Protein AF-0000000083546803 (afdb_homodimer)

Organism: NCBI:txid360422

Radius of gyration: 26.27 Å; Cα contacts (8 Å, |Δi|>4): 1169; chains: 2; bounding box: 46×78×64 Å

Structure (mmCIF, N/CA/C/O backbone):
data_AF-0000000083546803-model_v1
#
loop_
_entity.id
_entity.type
_entity.pdbx_description
1 polymer 'Methyltransferase domain-containing protein'
#
loop_
_atom_site.group_PDB
_atom_site.id
_atom_site.type_symbol
_atom_site.label_atom_id
_atom_site.label_alt_id
_atom_site.label_comp_id
_atom_site.label_asym_id
_atom_site.label_entity_id
_atom_site.label_seq_id
_atom_site.pdbx_PDB_ins_code
_atom_site.Cartn_x
_atom_site.Cartn_y
_atom_site.Cartn_z
_atom_site.occupancy
_atom_site.B_iso_or_equiv
_atom_site.auth_seq_id
_atom_site.auth_comp_id
_atom_site.auth_asym_id
_atom_site.auth_atom_id
_atom_site.pdbx_PDB_model_num
ATOM 1 N N . MET A 1 1 ? -18.672 -23.875 -14.5 1 55.69 1 MET A N 1
ATOM 2 C CA . MET A 1 1 ? -17.547 -23.078 -14.047 1 55.69 1 MET A CA 1
ATOM 3 C C . MET A 1 1 ? -16.281 -23.422 -14.82 1 55.69 1 MET A C 1
ATOM 5 O O . MET A 1 1 ? -15.633 -22.547 -15.391 1 55.69 1 MET A O 1
ATOM 9 N N . SER A 1 2 ? -16.25 -24.719 -14.992 1 65.12 2 SER A N 1
ATOM 10 C CA . SER A 1 2 ? -15 -25.203 -15.586 1 65.12 2 SER A CA 1
ATOM 11 C C . SER A 1 2 ? -14.977 -24.953 -17.094 1 65.12 2 SER A C 1
ATOM 13 O O . SER A 1 2 ? -13.969 -24.5 -17.625 1 65.12 2 SER A O 1
ATOM 15 N N . ASP A 1 3 ? -16.188 -24.875 -17.578 1 75.19 3 ASP A N 1
ATOM 16 C CA . ASP A 1 3 ? -16.188 -24.766 -19.031 1 75.19 3 ASP A CA 1
ATOM 17 C C . ASP A 1 3 ? -15.961 -23.328 -19.484 1 75.19 3 ASP A C 1
ATOM 19 O O . ASP A 1 3 ? -15.289 -23.078 -20.484 1 75.19 3 A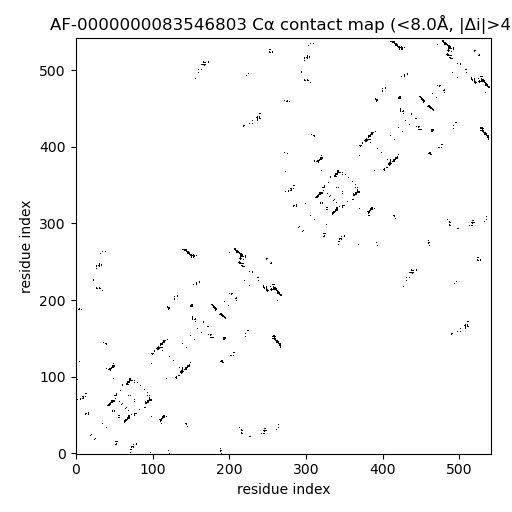SP A O 1
ATOM 23 N N . ILE A 1 4 ? -16.516 -22.469 -18.75 1 76.44 4 ILE A N 1
ATOM 24 C CA . ILE A 1 4 ? -16.375 -21.062 -19.094 1 76.44 4 ILE A CA 1
ATOM 25 C C . ILE A 1 4 ? -14.922 -20.625 -18.891 1 76.44 4 ILE A C 1
ATOM 27 O O . ILE A 1 4 ? -14.344 -19.969 -19.75 1 76.44 4 ILE A O 1
ATOM 31 N N . VAL A 1 5 ? -14.367 -20.984 -17.797 1 79.75 5 VAL A N 1
ATOM 32 C CA . VAL A 1 5 ? -12.969 -20.672 -17.516 1 79.75 5 VAL A CA 1
ATOM 33 C C . VAL A 1 5 ? -12.07 -21.312 -18.594 1 79.75 5 VAL A C 1
ATOM 35 O O . VAL A 1 5 ? -11.195 -20.641 -19.141 1 79.75 5 VAL A O 1
ATOM 38 N N . LYS A 1 6 ? -12.344 -22.516 -18.891 1 81.69 6 LYS A N 1
ATOM 39 C CA . LYS A 1 6 ? -11.594 -23.234 -19.922 1 81.69 6 LYS A CA 1
ATOM 40 C C . LYS A 1 6 ? -11.664 -22.516 -21.266 1 81.69 6 LYS A C 1
ATOM 42 O O . LYS A 1 6 ? -10.648 -22.328 -21.922 1 81.69 6 LYS A O 1
ATOM 47 N N . GLY A 1 7 ? -12.883 -22.172 -21.625 1 80.19 7 GLY A N 1
ATOM 48 C CA . GLY A 1 7 ? -13.078 -21.469 -22.891 1 80.19 7 GLY A CA 1
ATOM 49 C C . GLY A 1 7 ? -12.305 -20.172 -22.969 1 80.19 7 GLY A C 1
ATOM 50 O O . GLY A 1 7 ? -11.688 -19.875 -24 1 80.19 7 GLY A O 1
ATOM 51 N N . TYR A 1 8 ? -12.297 -19.453 -21.922 1 80.12 8 TYR A N 1
ATOM 52 C CA . TYR A 1 8 ? -11.578 -18.188 -21.875 1 80.12 8 TYR A CA 1
ATOM 53 C C . TYR A 1 8 ? -10.086 -18.391 -22.078 1 80.12 8 TYR A C 1
ATOM 55 O O . TYR A 1 8 ? -9.469 -17.719 -22.906 1 80.12 8 TYR A O 1
ATOM 63 N N . TYR A 1 9 ? -9.547 -19.266 -21.438 1 84.44 9 TYR A N 1
ATOM 64 C CA . TYR A 1 9 ? -8.102 -19.453 -21.484 1 84.44 9 TYR A CA 1
ATOM 65 C C . TYR A 1 9 ? -7.688 -20.141 -22.781 1 84.44 9 TYR A C 1
ATOM 67 O O . TYR A 1 9 ? -6.59 -19.891 -23.297 1 84.44 9 TYR A O 1
ATOM 75 N N . ASP A 1 10 ? -8.5 -20.938 -23.328 1 84.44 10 ASP A N 1
ATOM 76 C CA . ASP A 1 10 ? -8.219 -21.469 -24.656 1 84.44 10 ASP A CA 1
ATOM 77 C C . ASP A 1 10 ? -8.133 -20.344 -25.688 1 84.44 10 ASP A C 1
ATOM 79 O O . ASP A 1 10 ? -7.234 -20.344 -26.531 1 84.44 10 ASP A O 1
ATOM 83 N N . GLU A 1 11 ? -9.07 -19.391 -25.531 1 79.44 11 GLU A N 1
ATOM 84 C CA . GLU A 1 11 ? -9.164 -18.297 -26.5 1 79.44 11 GLU A CA 1
ATOM 85 C C . GLU A 1 11 ? -8.039 -17.281 -26.297 1 79.44 11 GLU A C 1
ATOM 87 O O . GLU A 1 11 ? -7.652 -16.594 -27.25 1 79.44 11 GLU A O 1
ATOM 92 N N . ASN A 1 12 ? -7.461 -17.219 -25.109 1 83.88 12 ASN A N 1
ATOM 93 C CA . ASN A 1 12 ? -6.488 -16.172 -24.797 1 83.88 12 ASN A CA 1
ATOM 94 C C . ASN A 1 12 ? -5.133 -16.75 -24.422 1 83.88 12 ASN A C 1
ATOM 96 O O . ASN A 1 12 ? -4.355 -16.125 -23.703 1 83.88 12 ASN A O 1
ATOM 100 N N . ALA A 1 13 ? -4.867 -17.891 -24.906 1 82.81 13 ALA A N 1
ATOM 101 C CA . ALA A 1 13 ? -3.686 -18.641 -24.484 1 82.81 13 ALA A CA 1
ATOM 102 C C . ALA A 1 13 ? -2.406 -17.875 -24.828 1 82.81 13 ALA A C 1
ATOM 104 O O . ALA A 1 13 ? -1.499 -17.766 -24 1 82.81 13 ALA A O 1
ATOM 105 N N . GLN A 1 14 ? -2.336 -17.344 -26.016 1 80.06 14 GLN A N 1
ATOM 106 C CA . GLN A 1 14 ? -1.146 -16.609 -26.422 1 80.06 14 GLN A CA 1
ATOM 107 C C . GLN A 1 14 ? -0.965 -15.352 -25.594 1 80.06 14 GLN A C 1
ATOM 109 O O . GLN A 1 14 ? 0.154 -15.008 -25.203 1 80.06 14 GLN A O 1
ATOM 114 N N . HIS A 1 15 ? -2.004 -14.68 -25.359 1 81.25 15 HIS A N 1
ATOM 115 C CA . HIS A 1 15 ? -1.963 -13.492 -24.516 1 81.25 15 HIS A CA 1
ATOM 116 C C . HIS A 1 15 ? -1.459 -13.82 -23.109 1 81.25 15 HIS A C 1
ATOM 118 O O . HIS A 1 15 ? -0.691 -13.055 -22.531 1 81.25 15 HIS A O 1
ATOM 124 N N . GLU A 1 16 ? -1.924 -14.891 -22.609 1 82.88 16 GLU A N 1
ATOM 125 C CA . GLU A 1 16 ? -1.494 -15.305 -21.281 1 82.88 16 GLU A CA 1
ATOM 126 C C . GLU A 1 16 ? 0.009 -15.57 -21.25 1 82.88 16 GLU A C 1
ATOM 128 O O . GLU A 1 16 ? 0.668 -15.281 -20.25 1 82.88 16 GLU A O 1
ATOM 133 N N . TRP A 1 17 ? 0.551 -16.047 -22.328 1 83.62 17 TRP A N 1
ATOM 134 C CA . TRP A 1 17 ? 1.992 -16.25 -22.422 1 83.62 17 TRP A CA 1
ATOM 135 C C . TRP A 1 17 ? 2.744 -14.93 -22.328 1 83.62 17 TRP A C 1
ATOM 137 O O . TRP A 1 17 ? 3.748 -14.828 -21.625 1 83.62 17 TRP A O 1
ATOM 147 N N . GLU A 1 18 ? 2.199 -13.914 -22.953 1 82.19 18 GLU A N 1
ATOM 148 C CA . GLU A 1 18 ? 2.889 -12.633 -23.062 1 82.19 18 GLU A CA 1
ATOM 149 C C . GLU A 1 18 ? 2.617 -11.75 -21.844 1 82.19 18 GLU A C 1
ATOM 151 O O . GLU A 1 18 ? 3.311 -10.75 -21.625 1 82.19 18 GLU A O 1
ATOM 156 N N . ARG A 1 19 ? 1.698 -12.172 -21.047 1 81.06 19 ARG A N 1
ATOM 157 C CA . ARG A 1 19 ? 1.214 -11.336 -19.953 1 81.06 19 ARG A CA 1
ATOM 158 C C . ARG A 1 19 ? 2.354 -10.945 -19.016 1 81.06 19 ARG A C 1
ATOM 160 O O . ARG A 1 19 ? 2.461 -9.789 -18.609 1 81.06 19 ARG A O 1
ATOM 167 N N . LEU A 1 20 ? 3.234 -11.797 -18.734 1 83.69 20 LEU A N 1
ATOM 168 C CA . LEU A 1 20 ? 4.266 -11.594 -17.719 1 83.69 20 LEU A CA 1
ATOM 169 C C . LEU A 1 20 ? 5.488 -10.906 -18.312 1 83.69 20 LEU A C 1
ATOM 171 O O . LEU A 1 20 ? 6.461 -10.633 -17.609 1 83.69 20 LEU A O 1
ATOM 175 N N . ASP A 1 21 ? 5.402 -10.492 -19.578 1 83.62 21 ASP A N 1
ATOM 176 C CA . ASP A 1 21 ? 6.504 -9.781 -20.234 1 83.62 21 ASP A CA 1
ATOM 177 C C . ASP A 1 21 ? 6.367 -8.273 -20.047 1 83.62 21 ASP A C 1
ATOM 179 O O . ASP A 1 21 ? 7.316 -7.52 -20.281 1 83.62 21 ASP A O 1
ATOM 183 N N . ASN A 1 22 ? 5.234 -7.859 -19.547 1 89 22 ASN A N 1
ATOM 184 C CA . ASN A 1 22 ? 5.039 -6.434 -19.297 1 89 22 ASN A CA 1
ATOM 185 C C . ASN A 1 22 ? 5.812 -5.973 -18.078 1 89 22 ASN A C 1
ATOM 187 O O . ASN A 1 22 ? 6.023 -6.746 -17.141 1 89 22 ASN A O 1
ATOM 191 N N . SER A 1 23 ? 6.262 -4.734 -18.125 1 91.56 23 SER A N 1
ATOM 192 C CA . SER A 1 23 ? 7.152 -4.172 -17.125 1 91.56 23 SER A CA 1
ATOM 193 C C . SER A 1 23 ? 6.527 -4.234 -15.727 1 91.56 23 SER A C 1
ATOM 195 O O . SER A 1 23 ? 7.234 -4.344 -14.727 1 91.56 23 SER A O 1
ATOM 197 N N . TYR A 1 24 ? 5.273 -4.211 -15.625 1 94.81 24 TYR A N 1
ATOM 198 C CA . TYR A 1 24 ? 4.602 -4.242 -14.336 1 94.81 24 TYR A CA 1
ATOM 199 C C . TYR A 1 24 ? 4.344 -5.676 -13.891 1 94.81 24 TYR A C 1
ATOM 201 O O . TYR A 1 24 ? 4.621 -6.035 -12.742 1 94.81 24 TYR A O 1
ATOM 209 N N . ARG A 1 25 ? 3.887 -6.547 -14.75 1 93.81 25 ARG A N 1
ATOM 210 C CA . ARG A 1 25 ? 3.518 -7.918 -14.414 1 93.81 25 ARG A CA 1
ATOM 211 C C . ARG A 1 25 ? 4.754 -8.766 -14.125 1 93.81 25 ARG A C 1
ATOM 213 O O . ARG A 1 25 ? 4.672 -9.773 -13.422 1 93.81 25 ARG A O 1
ATOM 220 N N . LYS A 1 26 ? 5.859 -8.312 -14.672 1 96.31 26 LYS A N 1
ATOM 221 C CA . LYS A 1 26 ? 7.121 -8.992 -14.414 1 96.31 26 LYS A CA 1
ATOM 222 C C . LYS A 1 26 ? 7.438 -9.016 -12.922 1 96.31 26 LYS A C 1
ATOM 224 O O . LYS A 1 26 ? 8.102 -9.938 -12.438 1 96.31 26 LYS A O 1
ATOM 229 N N . VAL A 1 27 ? 6.992 -8.031 -12.188 1 97.94 27 VAL A N 1
ATOM 230 C CA . VAL A 1 27 ? 7.234 -7.957 -10.75 1 97.94 27 VAL A CA 1
ATOM 231 C C . VAL A 1 27 ? 6.613 -9.164 -10.062 1 97.94 27 VAL A C 1
ATOM 233 O O . VAL A 1 27 ? 7.254 -9.805 -9.227 1 97.94 27 VAL A O 1
ATOM 236 N N . GLU A 1 28 ? 5.395 -9.469 -10.406 1 97.56 28 GLU A N 1
ATOM 237 C CA . GLU A 1 28 ? 4.715 -10.641 -9.867 1 97.56 28 GLU A CA 1
ATOM 238 C C . GLU A 1 28 ? 5.5 -11.914 -10.148 1 97.56 28 GLU A C 1
ATOM 240 O O . GLU A 1 28 ? 5.68 -12.75 -9.258 1 97.56 28 GLU A O 1
ATOM 245 N N . PHE A 1 29 ? 5.918 -12.008 -11.391 1 97.88 29 PHE A N 1
ATOM 246 C CA . PHE A 1 29 ? 6.672 -13.18 -11.828 1 97.88 29 PHE A CA 1
ATOM 247 C C . PHE A 1 29 ? 7.934 -13.352 -10.992 1 97.88 29 PHE A C 1
ATOM 249 O O . PHE A 1 29 ? 8.18 -14.422 -10.438 1 97.88 29 PHE A O 1
ATOM 256 N N . LEU A 1 30 ? 8.656 -12.305 -10.82 1 98.5 30 LEU A N 1
ATOM 257 C CA . LEU A 1 30 ? 9.953 -12.359 -10.156 1 98.5 30 LEU A CA 1
ATOM 258 C C . LEU A 1 30 ? 9.781 -12.539 -8.648 1 98.5 30 LEU A C 1
ATOM 260 O O . LEU A 1 30 ? 10.562 -13.25 -8.016 1 98.5 30 LEU A O 1
ATOM 264 N N . SER A 1 31 ? 8.797 -11.898 -8.047 1 98.75 31 SER A N 1
ATOM 265 C CA . SER A 1 31 ? 8.57 -12.055 -6.617 1 98.75 31 SER A CA 1
ATOM 266 C C . SER A 1 31 ? 8.133 -13.477 -6.281 1 98.75 31 SER A C 1
ATOM 268 O O . SER A 1 31 ? 8.492 -14.016 -5.23 1 98.75 31 SER A O 1
ATOM 270 N N . THR A 1 32 ? 7.332 -14.047 -7.172 1 98.44 32 THR A N 1
ATOM 271 C CA . THR A 1 32 ? 6.914 -15.43 -6.988 1 98.44 32 THR A CA 1
ATOM 272 C C . THR A 1 32 ? 8.117 -16.359 -7.016 1 98.44 32 THR A C 1
ATOM 274 O O . THR A 1 32 ? 8.266 -17.219 -6.137 1 98.44 32 THR A O 1
ATOM 277 N N . LEU A 1 33 ? 8.953 -16.188 -8.008 1 98.38 33 LEU A N 1
ATOM 278 C CA . LEU A 1 33 ? 10.164 -17 -8.102 1 98.38 33 LEU A CA 1
ATOM 279 C C . LEU A 1 33 ? 11.047 -16.781 -6.875 1 98.38 33 LEU A C 1
ATOM 281 O O . LEU A 1 33 ? 11.672 -17.734 -6.387 1 98.38 33 LEU A O 1
ATOM 285 N N . TYR A 1 34 ? 11.164 -15.602 -6.395 1 98.69 34 TYR A N 1
ATOM 286 C CA . TYR A 1 34 ? 11.93 -15.289 -5.199 1 98.69 34 TYR A CA 1
ATOM 287 C C . TYR A 1 34 ? 11.445 -16.109 -4.008 1 98.69 34 TYR A C 1
ATOM 289 O O . TYR A 1 34 ? 12.258 -16.672 -3.273 1 98.69 34 TYR A O 1
ATOM 297 N N . LEU A 1 35 ? 10.141 -16.141 -3.795 1 98.81 35 LEU A N 1
ATOM 298 C CA . LEU A 1 35 ? 9.562 -16.906 -2.689 1 98.81 35 LEU A CA 1
ATOM 299 C C . LEU A 1 35 ? 9.836 -18.391 -2.863 1 98.81 35 LEU A C 1
ATOM 301 O O . LEU A 1 35 ? 10.109 -19.094 -1.89 1 98.81 35 LEU A O 1
ATOM 305 N N . ILE A 1 36 ? 9.695 -18.844 -4.098 1 98.38 36 ILE A N 1
ATOM 306 C CA . ILE A 1 36 ? 9.977 -20.25 -4.375 1 98.38 36 ILE A CA 1
ATOM 307 C C . ILE A 1 36 ? 11.43 -20.562 -4.027 1 98.38 36 ILE A C 1
ATOM 309 O O . ILE A 1 36 ? 11.703 -21.547 -3.32 1 98.38 36 ILE A O 1
ATOM 313 N N . ASP A 1 37 ? 12.328 -19.75 -4.445 1 98 37 ASP A N 1
ATOM 314 C CA . ASP A 1 37 ? 13.75 -19.953 -4.18 1 98 37 ASP A CA 1
ATOM 315 C C . ASP A 1 37 ? 14.039 -19.938 -2.682 1 98 37 ASP A C 1
ATOM 317 O O . ASP A 1 37 ? 14.906 -20.656 -2.203 1 98 37 ASP A O 1
ATOM 321 N N . LYS A 1 38 ? 13.383 -19.188 -2.023 1 98.31 38 LYS A N 1
ATOM 322 C CA . LYS A 1 38 ? 13.625 -18.969 -0.599 1 98.31 38 LYS A CA 1
ATOM 323 C C . LYS A 1 38 ? 13.094 -20.141 0.228 1 98.31 38 LYS A C 1
ATOM 325 O O . LYS A 1 38 ? 13.703 -20.531 1.225 1 98.31 38 LYS A O 1
ATOM 330 N N . TYR A 1 39 ? 11.961 -20.734 -0.217 1 98.44 39 TYR A N 1
ATOM 331 C CA . TYR A 1 39 ? 11.273 -21.594 0.735 1 98.44 39 TYR A CA 1
ATOM 332 C C . TYR A 1 39 ? 11.188 -23.016 0.213 1 98.44 39 TYR A C 1
ATOM 334 O O . TYR A 1 39 ? 11.008 -23.969 0.99 1 98.44 39 TYR A O 1
ATOM 342 N N . PHE A 1 40 ? 11.211 -23.188 -1.097 1 98 40 PHE A N 1
ATOM 343 C CA . PHE A 1 40 ? 11.047 -24.516 -1.67 1 98 40 PHE A CA 1
ATOM 344 C C . PHE A 1 40 ? 12.336 -25.328 -1.526 1 98 40 PHE A C 1
ATOM 346 O O . PHE A 1 40 ? 13.43 -24.766 -1.462 1 98 40 PHE A O 1
ATOM 353 N N . PRO A 1 41 ? 12.211 -26.641 -1.466 1 95.38 41 PRO A N 1
ATOM 354 C CA . PRO A 1 41 ? 13.422 -27.453 -1.593 1 95.38 41 PRO A CA 1
ATOM 355 C C . PRO A 1 41 ? 14.164 -27.203 -2.9 1 95.38 41 PRO A C 1
ATOM 357 O O . PRO A 1 41 ? 13.562 -26.781 -3.891 1 95.38 41 PRO A O 1
ATOM 360 N N . LYS A 1 42 ? 15.414 -27.516 -2.939 1 92.69 42 LYS A N 1
ATOM 361 C CA . LYS A 1 42 ? 16.266 -27.172 -4.07 1 92.69 42 LYS A CA 1
ATOM 362 C C . LYS A 1 42 ? 16.062 -28.125 -5.234 1 92.69 42 LYS A C 1
ATOM 364 O O . LYS A 1 42 ? 16.422 -27.828 -6.371 1 92.69 42 LYS A O 1
ATOM 369 N N . GLU A 1 43 ? 15.508 -29.266 -4.938 1 91.69 43 GLU A N 1
ATOM 370 C CA . GLU A 1 43 ? 15.234 -30.266 -5.973 1 91.69 43 GLU A CA 1
ATOM 371 C C . GLU A 1 43 ? 14.055 -31.156 -5.59 1 91.69 43 GLU A C 1
ATOM 373 O O . GLU A 1 43 ? 13.57 -31.094 -4.461 1 91.69 43 GLU A O 1
ATOM 378 N N . GLY A 1 44 ? 13.617 -31.906 -6.59 1 97.38 44 GLY A N 1
ATOM 379 C CA . GLY A 1 44 ? 12.547 -32.844 -6.332 1 97.38 44 GLY A CA 1
ATOM 380 C C . GLY A 1 44 ? 11.43 -32.781 -7.355 1 97.38 44 GLY A C 1
ATOM 381 O O . GLY A 1 44 ? 11.641 -32.344 -8.484 1 97.38 44 GLY A O 1
ATOM 382 N N . LYS A 1 45 ? 10.32 -33.375 -6.949 1 98.69 45 LYS A N 1
ATOM 383 C CA . LYS A 1 45 ? 9.148 -33.406 -7.816 1 98.69 45 LYS A CA 1
ATOM 384 C C . LYS A 1 45 ? 8.219 -32.25 -7.512 1 98.69 45 LYS A C 1
ATOM 386 O O . LYS A 1 45 ? 7.945 -31.938 -6.348 1 98.69 45 LYS A O 1
ATOM 391 N N . LEU A 1 46 ? 7.824 -31.531 -8.562 1 98.69 46 LEU A N 1
ATOM 392 C CA . LEU A 1 46 ? 6.949 -30.375 -8.422 1 98.69 46 LEU A CA 1
ATOM 393 C C . LEU A 1 46 ? 5.711 -30.516 -9.297 1 98.69 46 LEU A C 1
ATOM 395 O O . LEU A 1 46 ? 5.809 -30.953 -10.453 1 98.69 46 LEU A O 1
ATOM 399 N N . CYS A 1 47 ? 4.578 -30.234 -8.734 1 98.81 47 CYS A N 1
ATOM 400 C CA . CYS A 1 47 ? 3.35 -30.156 -9.516 1 98.81 47 CYS A CA 1
ATOM 401 C C . CYS A 1 47 ? 2.902 -28.719 -9.695 1 98.81 47 CYS A C 1
ATOM 403 O O . CYS A 1 47 ? 2.729 -27.984 -8.719 1 98.81 47 CYS A O 1
ATOM 405 N N . ASP A 1 48 ? 2.76 -28.281 -10.898 1 98.75 48 ASP A N 1
ATOM 406 C CA . ASP A 1 48 ? 2.258 -26.953 -11.25 1 98.75 48 ASP A CA 1
ATOM 407 C C . ASP A 1 48 ? 0.778 -27 -11.625 1 98.75 48 ASP A C 1
ATOM 409 O O . ASP A 1 48 ? 0.433 -27.203 -12.789 1 98.75 48 ASP A O 1
ATOM 413 N N . ILE A 1 49 ? -0.061 -26.812 -10.594 1 98.5 49 ILE A N 1
ATOM 414 C CA . ILE A 1 49 ? -1.507 -26.891 -10.766 1 98.5 49 ILE A CA 1
ATOM 415 C C . ILE A 1 49 ? -2.025 -25.562 -11.312 1 98.5 49 ILE A C 1
ATOM 417 O O . ILE A 1 49 ? -1.897 -24.516 -10.664 1 98.5 49 ILE A O 1
ATOM 421 N N . GLY A 1 50 ? -2.703 -25.594 -12.453 1 97 50 GLY A N 1
ATOM 422 C CA . GLY A 1 50 ? -3.033 -24.375 -13.164 1 97 50 GLY A CA 1
ATOM 423 C C . GLY A 1 50 ? -1.826 -23.703 -13.805 1 97 50 GLY A C 1
ATOM 424 O O . GLY A 1 50 ? -1.607 -22.516 -13.633 1 97 50 GLY A O 1
ATOM 425 N N . CYS A 1 51 ? -1.118 -24.438 -14.562 1 97.31 51 CYS A N 1
ATOM 426 C CA . CYS A 1 51 ? 0.206 -24.016 -15 1 97.31 51 CYS A CA 1
ATOM 427 C C . CYS A 1 51 ? 0.104 -22.984 -16.125 1 97.31 51 CYS A C 1
ATOM 429 O O . CYS A 1 51 ? 1.087 -22.312 -16.438 1 97.31 51 CYS A O 1
ATOM 431 N N . GLY A 1 52 ? -1.066 -22.812 -16.781 1 95.81 52 GLY A N 1
ATOM 432 C CA . GLY A 1 52 ? -1.178 -21.922 -17.922 1 95.81 52 GLY A CA 1
ATOM 433 C C . GLY A 1 52 ? -0.224 -22.281 -19.047 1 95.81 52 GLY A C 1
ATOM 434 O O . GLY A 1 52 ? -0.066 -23.453 -19.375 1 95.81 52 GLY A O 1
ATOM 435 N N . PRO A 1 53 ? 0.327 -21.312 -19.656 1 95.75 53 PRO A N 1
ATOM 436 C CA . PRO A 1 53 ? 1.25 -21.594 -20.766 1 95.75 53 PRO A CA 1
ATOM 437 C C . PRO A 1 53 ? 2.637 -22.016 -20.281 1 95.75 53 PRO A C 1
ATOM 439 O O . PRO A 1 53 ? 3.574 -22.109 -21.078 1 95.75 53 PRO A O 1
ATOM 442 N N . GLY A 1 54 ? 2.799 -22.188 -19 1 97 54 GLY A N 1
ATOM 443 C CA . GLY A 1 54 ? 3.938 -22.922 -18.484 1 97 54 GLY A CA 1
ATOM 444 C C . GLY A 1 54 ? 5.102 -22.031 -18.094 1 97 54 GLY A C 1
ATOM 445 O O . GLY A 1 54 ? 6.238 -22.5 -17.969 1 97 54 GLY A O 1
ATOM 446 N N . ARG A 1 55 ? 4.91 -20.734 -17.812 1 96.38 55 ARG A N 1
ATOM 447 C CA . ARG A 1 55 ? 5.992 -19.812 -17.484 1 96.38 55 ARG A CA 1
ATOM 448 C C . ARG A 1 55 ? 6.723 -20.234 -16.219 1 96.38 55 ARG A C 1
ATOM 450 O O . ARG A 1 55 ? 7.953 -20.328 -16.203 1 96.38 55 ARG A O 1
ATOM 457 N N . TYR A 1 56 ? 6.004 -20.484 -15.172 1 97.81 56 TYR A N 1
ATOM 458 C CA . TYR A 1 56 ? 6.621 -20.906 -13.922 1 97.81 56 TYR A CA 1
ATOM 459 C C . TYR A 1 56 ? 7.203 -22.312 -14.055 1 97.81 56 TYR A C 1
ATOM 461 O O . TYR A 1 56 ? 8.281 -22.594 -13.531 1 97.81 56 TYR A O 1
ATOM 469 N N . SER A 1 57 ? 6.484 -23.172 -14.766 1 98.38 57 SER A N 1
ATOM 470 C CA . SER A 1 57 ? 6.957 -24.547 -14.969 1 98.38 57 SER A CA 1
ATOM 471 C C . SER A 1 57 ? 8.344 -24.562 -15.602 1 98.38 57 SER A C 1
ATOM 473 O O . SER A 1 57 ? 9.219 -25.312 -15.18 1 98.38 57 SER A O 1
ATOM 475 N N . ILE A 1 58 ? 8.539 -23.734 -16.625 1 98.06 58 ILE A N 1
ATOM 476 C CA . ILE A 1 58 ? 9.805 -23.672 -17.344 1 98.06 58 ILE A CA 1
ATOM 477 C C . ILE A 1 58 ? 10.93 -23.266 -16.391 1 98.06 58 ILE A C 1
ATOM 479 O O . ILE A 1 58 ? 12 -23.875 -16.391 1 98.06 58 ILE A O 1
ATOM 483 N N . GLU A 1 59 ? 10.703 -22.266 -15.555 1 97.81 59 GLU A N 1
ATOM 484 C CA . GLU A 1 59 ? 11.711 -21.828 -14.594 1 97.81 59 GLU A CA 1
ATOM 485 C C . GLU A 1 59 ? 12.047 -22.938 -13.602 1 97.81 59 GLU A C 1
ATOM 487 O O . GLU A 1 59 ? 13.203 -23.094 -13.219 1 97.81 59 GLU A O 1
ATOM 492 N N . MET A 1 60 ? 11.016 -23.688 -13.18 1 98.19 60 MET A N 1
ATOM 493 C CA . MET A 1 60 ? 11.258 -24.766 -12.234 1 98.19 60 MET A CA 1
ATOM 494 C C . MET A 1 60 ? 12.055 -25.891 -12.883 1 98.19 60 MET A C 1
ATOM 496 O O . MET A 1 60 ? 12.922 -26.5 -12.25 1 98.19 60 MET A O 1
ATOM 500 N N . LEU A 1 61 ? 11.742 -26.172 -14.117 1 98.44 61 LEU A N 1
ATOM 501 C CA . LEU A 1 61 ? 12.516 -27.156 -14.859 1 98.44 61 LEU A CA 1
ATOM 502 C C . LEU A 1 61 ? 13.977 -26.734 -14.969 1 98.44 61 LEU A C 1
ATOM 504 O O . LEU A 1 61 ? 14.875 -27.562 -14.773 1 98.44 61 LEU A O 1
ATOM 508 N N . LYS A 1 62 ? 14.188 -25.5 -15.25 1 97.75 62 LYS A N 1
ATOM 509 C CA . LYS A 1 62 ? 15.547 -24.969 -15.359 1 97.75 62 LYS A CA 1
ATOM 510 C C . LYS A 1 62 ? 16.297 -25.125 -14.031 1 97.75 62 LYS A C 1
ATOM 512 O O . LYS A 1 62 ? 17.516 -25.297 -14.023 1 97.75 62 LYS A O 1
ATOM 517 N N . LYS A 1 63 ? 15.57 -25.094 -12.969 1 96.56 63 LYS A N 1
ATOM 518 C CA . LYS A 1 63 ? 16.156 -25.219 -11.641 1 96.56 63 LYS A CA 1
ATOM 519 C C . LYS A 1 63 ? 16.453 -26.672 -11.289 1 96.56 63 LYS A C 1
ATOM 521 O O . LYS A 1 63 ? 17.125 -26.953 -10.297 1 96.56 63 LYS A O 1
ATOM 526 N N . GLY A 1 64 ? 15.875 -27.578 -12.023 1 96 64 GLY A N 1
ATOM 527 C CA . GLY A 1 64 ? 16.234 -28.969 -11.836 1 96 64 GLY A CA 1
ATOM 528 C C . GLY A 1 64 ? 15.086 -29.812 -11.289 1 96 64 GLY A C 1
ATOM 529 O O . GLY A 1 64 ? 15.25 -31 -11.023 1 96 64 GLY A O 1
ATOM 530 N N . TYR A 1 65 ? 13.906 -29.266 -11.156 1 98 65 TYR A N 1
ATOM 531 C CA . TYR A 1 65 ? 12.758 -30.031 -10.672 1 98 65 TYR A CA 1
ATOM 532 C C . TYR A 1 65 ? 12.234 -30.969 -11.742 1 98 65 TYR A C 1
ATOM 534 O O . TYR A 1 65 ? 12.336 -30.688 -12.938 1 98 65 TYR A O 1
ATOM 542 N N . ASP A 1 66 ? 11.758 -32.125 -11.305 1 98.56 66 ASP A N 1
ATOM 543 C CA . ASP A 1 66 ? 10.859 -32.906 -12.148 1 98.56 66 ASP A CA 1
ATOM 544 C C . ASP A 1 66 ? 9.43 -32.375 -12.078 1 98.56 66 ASP A C 1
ATOM 546 O O . ASP A 1 66 ? 8.742 -32.594 -11.078 1 98.56 66 ASP A O 1
ATOM 550 N N . VAL A 1 67 ? 8.969 -31.766 -13.172 1 98.75 67 VAL A N 1
ATOM 551 C CA . VAL A 1 67 ? 7.75 -30.969 -13.078 1 98.75 67 VAL A CA 1
ATOM 552 C C . VAL A 1 67 ? 6.594 -31.703 -13.742 1 98.75 67 VAL A C 1
ATOM 554 O O . VAL A 1 67 ? 6.727 -32.188 -14.867 1 98.75 67 VAL A O 1
ATOM 557 N N . THR A 1 68 ? 5.516 -31.875 -13.055 1 98.81 68 THR A N 1
ATOM 558 C CA . THR A 1 68 ? 4.219 -32.25 -13.602 1 98.81 68 THR A CA 1
ATOM 559 C C . THR A 1 68 ? 3.34 -31.031 -13.812 1 98.81 68 THR A C 1
ATOM 561 O O . THR A 1 68 ? 3.16 -30.219 -12.898 1 98.81 68 THR A O 1
ATOM 564 N N . LEU A 1 69 ? 2.852 -30.859 -15.055 1 98.62 69 LEU A N 1
ATOM 565 C CA . LEU A 1 69 ? 1.952 -29.75 -15.367 1 98.62 69 LEU A CA 1
ATOM 566 C C . LEU A 1 69 ? 0.498 -30.219 -15.344 1 98.62 69 LEU A C 1
ATOM 568 O O . LEU A 1 69 ? 0.163 -31.25 -15.914 1 98.62 69 LEU A O 1
ATOM 572 N N . PHE A 1 70 ? -0.317 -29.5 -14.625 1 98.12 70 PHE A N 1
ATOM 573 C CA . PHE A 1 70 ? -1.74 -29.766 -14.469 1 98.12 70 PHE A CA 1
ATOM 574 C C . PHE A 1 70 ? -2.572 -28.562 -14.875 1 98.12 70 PHE A C 1
ATOM 576 O O . PHE A 1 70 ? -2.617 -27.562 -14.156 1 98.12 70 PHE A O 1
ATOM 583 N N . GLU A 1 71 ? -3.258 -28.641 -16.016 1 96.56 71 GLU A N 1
ATOM 584 C CA . GLU A 1 71 ? -3.873 -27.453 -16.609 1 96.56 71 GLU A CA 1
ATOM 585 C C . GLU A 1 71 ? -5.203 -27.797 -17.266 1 96.56 71 GLU A C 1
ATOM 587 O O . GLU A 1 71 ? -5.332 -28.828 -17.922 1 96.56 71 GLU A O 1
ATOM 592 N N . LEU A 1 72 ? -6.16 -26.906 -17.016 1 94.5 72 LEU A N 1
ATOM 593 C CA . LEU A 1 72 ? -7.52 -27.078 -17.531 1 94.5 72 LEU A CA 1
ATOM 594 C C . LEU A 1 72 ? -7.57 -26.844 -19.031 1 94.5 72 LEU A C 1
ATOM 596 O O . LEU A 1 72 ? -8.297 -27.531 -19.75 1 94.5 72 LEU A O 1
ATOM 600 N N . SER A 1 73 ? -6.906 -25.859 -19.547 1 94.12 73 SER A N 1
ATOM 601 C CA . SER A 1 73 ? -6.934 -25.438 -20.938 1 94.12 73 SER A CA 1
ATOM 602 C C . SER A 1 73 ? -5.988 -26.281 -21.781 1 94.12 73 SER A C 1
ATOM 604 O O . SER A 1 73 ? -4.77 -26.234 -21.594 1 94.12 73 SER A O 1
ATOM 606 N N . SER A 1 74 ? -6.539 -27 -22.75 1 95.38 74 SER A N 1
ATOM 607 C CA . SER A 1 74 ? -5.719 -27.812 -23.641 1 95.38 74 SER A CA 1
ATOM 608 C C . SER A 1 74 ? -4.809 -26.938 -24.5 1 95.38 74 SER A C 1
ATOM 610 O O . SER A 1 74 ? -3.678 -27.312 -24.812 1 95.38 74 SER A O 1
ATOM 612 N N . GLU A 1 75 ? -5.289 -25.734 -24.859 1 95.12 75 GLU A N 1
ATOM 613 C CA . GLU A 1 75 ? -4.492 -24.828 -25.672 1 95.12 75 GLU A CA 1
ATOM 614 C C . GLU A 1 75 ? -3.305 -24.281 -24.891 1 95.12 75 GLU A C 1
ATOM 616 O O . GLU A 1 75 ? -2.199 -24.172 -25.422 1 95.12 75 GLU A O 1
ATOM 621 N N . GLU A 1 76 ? -3.537 -23.922 -23.641 1 95.38 76 GLU A N 1
ATOM 622 C CA . GLU A 1 76 ? -2.439 -23.438 -22.812 1 95.38 76 GLU A CA 1
ATOM 623 C C . GLU A 1 76 ? -1.403 -24.547 -22.578 1 95.38 76 GLU A C 1
ATOM 625 O O . GLU A 1 76 ? -0.199 -24.281 -22.609 1 95.38 76 GLU A O 1
ATOM 630 N N . LEU A 1 77 ? -1.896 -25.719 -22.375 1 96.88 77 LEU A N 1
ATOM 631 C CA . LEU A 1 77 ? -0.997 -26.844 -22.141 1 96.88 77 LEU A CA 1
ATOM 632 C C . LEU A 1 77 ? -0.158 -27.125 -23.391 1 96.88 77 LEU A C 1
ATOM 634 O O . LEU A 1 77 ? 1.018 -27.484 -23.281 1 96.88 77 LEU A O 1
ATOM 638 N N . LYS A 1 78 ? -0.764 -27.016 -24.547 1 97 78 LYS A N 1
ATOM 639 C CA . LYS A 1 78 ? -0.042 -27.188 -25.812 1 97 78 LYS A CA 1
ATOM 640 C C . LYS A 1 78 ? 1.093 -26.172 -25.922 1 97 78 LYS A C 1
ATOM 642 O O . LYS A 1 78 ? 2.211 -26.516 -26.297 1 97 78 LYS A O 1
ATOM 647 N N . ILE A 1 79 ? 0.776 -24.938 -25.625 1 96.88 79 ILE A N 1
ATOM 648 C CA . ILE A 1 79 ? 1.787 -23.891 -25.656 1 96.88 79 ILE A CA 1
ATOM 649 C C . ILE A 1 79 ? 2.904 -24.219 -24.656 1 96.88 79 ILE A C 1
ATOM 651 O O . ILE A 1 79 ? 4.086 -24.094 -24.984 1 96.88 79 ILE A O 1
ATOM 655 N N . ALA A 1 80 ? 2.512 -24.672 -23.516 1 97.62 80 ALA A N 1
ATOM 656 C CA . ALA A 1 80 ? 3.498 -25.016 -22.484 1 97.62 80 ALA A CA 1
ATOM 657 C C . ALA A 1 80 ? 4.441 -26.109 -22.984 1 97.62 80 ALA A C 1
ATOM 659 O O . ALA A 1 80 ? 5.66 -26.016 -22.828 1 97.62 80 ALA A O 1
ATOM 660 N N . LYS A 1 81 ? 3.871 -27.141 -23.562 1 97.75 81 LYS A N 1
ATOM 661 C CA . LYS A 1 81 ? 4.656 -28.25 -24.094 1 97.75 81 LYS A CA 1
ATOM 662 C C . LYS A 1 81 ? 5.648 -27.766 -25.141 1 97.75 81 LYS A C 1
ATOM 664 O O . LYS A 1 81 ? 6.824 -28.141 -25.125 1 97.75 81 LYS A O 1
ATOM 669 N N . GLU A 1 82 ? 5.172 -26.953 -26.016 1 97.56 82 GLU A N 1
ATOM 670 C CA . GLU A 1 82 ? 6.008 -26.406 -27.094 1 97.56 82 GLU A CA 1
ATOM 671 C C . GLU A 1 82 ? 7.137 -25.547 -26.531 1 97.56 82 GLU A C 1
ATOM 673 O O . GLU A 1 82 ? 8.281 -25.656 -26.984 1 97.56 82 GLU A O 1
ATOM 678 N N . LYS A 1 83 ? 6.805 -24.688 -25.656 1 97.44 83 LYS A N 1
ATOM 679 C CA . LYS A 1 83 ? 7.797 -23.781 -25.078 1 97.44 83 LYS A CA 1
ATOM 680 C C . LYS A 1 83 ? 8.852 -24.562 -24.297 1 97.44 83 LYS A C 1
ATOM 682 O O . LYS A 1 83 ? 10.039 -24.25 -24.359 1 97.44 83 LYS A O 1
ATOM 687 N N . ILE A 1 84 ? 8.43 -25.547 -23.516 1 97.88 84 ILE A N 1
ATOM 688 C CA . ILE A 1 84 ? 9.352 -26.375 -22.734 1 97.88 84 ILE A CA 1
ATOM 689 C C . ILE A 1 84 ? 10.32 -27.094 -23.688 1 97.88 84 ILE A C 1
ATOM 691 O O . ILE A 1 84 ? 11.531 -27.062 -23.469 1 97.88 84 ILE A O 1
ATOM 695 N N . LYS A 1 85 ? 9.789 -27.594 -24.75 1 97.75 85 LYS A N 1
ATOM 696 C CA . LYS A 1 85 ? 10.609 -28.281 -25.75 1 97.75 85 LYS A CA 1
ATOM 697 C C . LYS A 1 85 ? 11.594 -27.312 -26.406 1 97.75 85 LYS A C 1
ATOM 699 O O . LYS A 1 85 ? 12.75 -27.656 -26.625 1 97.75 85 LYS A O 1
ATOM 704 N N . SER A 1 86 ? 11.109 -26.188 -26.719 1 97.5 86 SER A N 1
ATOM 705 C CA . SER A 1 86 ? 11.945 -25.188 -27.391 1 97.5 86 SER A CA 1
ATOM 706 C C . SER A 1 86 ? 13.125 -24.781 -26.516 1 97.5 86 SER A C 1
ATOM 708 O O . SER A 1 86 ? 14.164 -24.359 -27.016 1 97.5 86 SER A O 1
ATOM 710 N N . GLU A 1 87 ? 13.016 -24.922 -25.234 1 96.81 87 GLU A N 1
ATOM 711 C CA . GLU A 1 87 ? 14.086 -24.594 -24.297 1 96.81 87 GLU A CA 1
ATOM 712 C C . GLU A 1 87 ? 14.992 -25.797 -24.062 1 96.81 87 GLU A C 1
ATOM 714 O O . GLU A 1 87 ? 15.914 -25.75 -23.25 1 96.81 87 GLU A O 1
ATOM 719 N N . GLY A 1 88 ? 14.664 -26.906 -24.688 1 97.62 88 GLY A N 1
ATOM 720 C CA . GLY A 1 88 ? 15.445 -28.125 -24.516 1 97.62 88 GLY A CA 1
ATOM 721 C C . GLY A 1 88 ? 15.156 -28.844 -23.219 1 97.62 88 GLY A C 1
ATOM 722 O O . GLY A 1 88 ? 16.016 -29.562 -22.703 1 97.62 88 GLY A O 1
ATOM 723 N N . LEU A 1 89 ? 14.016 -28.594 -22.656 1 98.12 89 LEU A N 1
ATOM 724 C CA . LEU A 1 89 ? 13.625 -29.188 -21.375 1 98.12 89 LEU A CA 1
ATOM 725 C C . LEU A 1 89 ? 12.57 -30.266 -21.578 1 98.12 89 LEU A C 1
ATOM 727 O O . LEU A 1 89 ? 11.992 -30.391 -22.656 1 98.12 89 LEU A O 1
ATOM 731 N N . GLU A 1 90 ? 12.445 -31.078 -20.562 1 97.88 90 GLU A N 1
ATOM 732 C CA . GLU A 1 90 ? 11.43 -32.125 -20.562 1 97.88 90 GLU A CA 1
ATOM 733 C C . GLU A 1 90 ? 10.711 -32.188 -19.219 1 97.88 90 GLU A C 1
ATOM 735 O O . GLU A 1 90 ? 11.352 -32.25 -18.172 1 97.88 90 GLU A O 1
ATOM 740 N N . ALA A 1 91 ? 9.438 -32.188 -19.281 1 98.25 91 ALA A N 1
ATOM 741 C CA . ALA A 1 91 ? 8.633 -32.312 -18.062 1 98.25 91 ALA A CA 1
ATOM 742 C C . ALA A 1 91 ? 8.297 -33.781 -17.797 1 98.25 91 ALA A C 1
ATOM 744 O O . ALA A 1 91 ? 8.383 -34.625 -18.703 1 98.25 91 ALA A O 1
ATOM 745 N N . GLU A 1 92 ? 7.988 -34.094 -16.594 1 97.75 92 GLU A N 1
ATOM 746 C CA . GLU A 1 92 ? 7.645 -35.438 -16.234 1 97.75 92 GLU A CA 1
ATOM 747 C C . GLU A 1 92 ? 6.305 -35.875 -16.828 1 97.75 92 GLU A C 1
ATOM 749 O O . GLU A 1 92 ? 6.133 -37 -17.25 1 97.75 92 GLU A O 1
ATOM 754 N N . GLU A 1 93 ? 5.324 -34.969 -16.688 1 98 93 GLU A N 1
ATOM 755 C CA . GLU A 1 93 ? 3.973 -35.281 -17.141 1 98 93 GLU A CA 1
ATOM 756 C C . GLU A 1 93 ? 3.197 -34.031 -17.5 1 98 93 GLU A C 1
ATOM 758 O O . GLU A 1 93 ? 3.449 -32.969 -16.922 1 98 93 GLU A O 1
ATOM 763 N N . PHE A 1 94 ? 2.367 -34.156 -18.516 1 98.31 94 PHE A N 1
ATOM 764 C CA . PHE A 1 94 ? 1.37 -33.125 -18.859 1 98.31 94 PHE A CA 1
ATOM 765 C C . PHE A 1 94 ? -0.04 -33.688 -18.672 1 98.31 94 PHE A C 1
ATOM 767 O O . PHE A 1 94 ? -0.44 -34.625 -19.344 1 98.31 94 PHE A O 1
ATOM 774 N N . ILE A 1 95 ? -0.769 -33.094 -17.797 1 98.12 95 ILE A N 1
ATOM 775 C CA . ILE A 1 95 ? -2.113 -33.562 -17.484 1 98.12 95 ILE A CA 1
ATOM 776 C C . ILE A 1 95 ? -3.131 -32.469 -17.797 1 98.12 95 ILE A C 1
ATOM 778 O O . ILE A 1 95 ? -3.041 -31.359 -17.25 1 98.12 95 ILE A O 1
ATOM 782 N N . CYS A 1 96 ? -4.094 -32.688 -18.703 1 97.5 96 CYS A N 1
ATOM 783 C CA . CYS A 1 96 ? -5.168 -31.766 -19.016 1 97.5 96 CYS A CA 1
ATOM 784 C C . CYS A 1 96 ? -6.414 -32.062 -18.203 1 97.5 96 CYS A C 1
ATOM 786 O O . CYS A 1 96 ? -7.207 -32.938 -18.562 1 97.5 96 CYS A O 1
ATOM 788 N N . ASP A 1 97 ? -6.59 -31.375 -17.109 1 96.31 97 ASP A N 1
ATOM 789 C CA . ASP A 1 97 ? -7.715 -31.625 -16.203 1 96.31 97 ASP A CA 1
ATOM 790 C C . ASP A 1 97 ? -7.961 -30.406 -15.305 1 96.31 97 ASP A C 1
ATOM 792 O O . ASP A 1 97 ? -7.16 -29.469 -15.281 1 96.31 97 ASP A O 1
ATOM 796 N N . THR A 1 98 ? -9.133 -30.328 -14.711 1 95.38 98 THR A N 1
ATOM 797 C CA . THR A 1 98 ? -9.477 -29.266 -13.758 1 95.38 98 THR A CA 1
ATOM 798 C C . THR A 1 98 ? -8.773 -29.5 -12.422 1 95.38 98 THR A C 1
ATOM 800 O O . THR A 1 98 ? -8.539 -30.641 -12.023 1 95.38 98 THR A O 1
ATOM 803 N N . ALA A 1 99 ? -8.438 -28.391 -11.758 1 96 99 ALA A N 1
ATOM 804 C CA . ALA A 1 99 ? -7.824 -28.469 -10.43 1 96 99 ALA A CA 1
ATOM 805 C C . ALA A 1 99 ? -8.703 -29.25 -9.461 1 96 99 ALA A C 1
ATOM 807 O O . ALA A 1 99 ? -8.203 -29.828 -8.492 1 96 99 ALA A O 1
ATOM 808 N N . LEU A 1 100 ? -9.953 -29.297 -9.672 1 96.06 100 LEU A N 1
ATOM 809 C CA . LEU A 1 100 ? -10.891 -30.016 -8.812 1 96.06 100 LEU A CA 1
ATOM 810 C C . LEU A 1 100 ? -10.625 -31.516 -8.859 1 96.06 100 LEU A C 1
ATOM 812 O O . LEU A 1 100 ? -11.133 -32.25 -8.023 1 96.06 100 LEU A O 1
ATOM 816 N N . ASN A 1 101 ? -9.773 -31.969 -9.789 1 97.44 101 ASN A N 1
ATOM 817 C CA . ASN A 1 101 ? -9.539 -33.406 -9.953 1 97.44 101 ASN A CA 1
ATOM 818 C C . ASN A 1 101 ? -8.125 -33.781 -9.516 1 97.44 101 ASN A C 1
ATOM 820 O O . ASN A 1 101 ? -7.633 -34.844 -9.867 1 97.44 101 ASN A O 1
ATOM 824 N N . ILE A 1 102 ? -7.5 -32.969 -8.719 1 96.81 102 ILE A N 1
ATOM 825 C CA . ILE A 1 102 ? -6.117 -33.25 -8.352 1 96.81 102 ILE A CA 1
ATOM 826 C C . ILE A 1 102 ? -6.078 -34.438 -7.391 1 96.81 102 ILE A C 1
ATOM 828 O O . ILE A 1 102 ? -5.004 -34.969 -7.102 1 96.81 102 ILE A O 1
ATOM 832 N N . HIS A 1 103 ? -7.277 -34.875 -6.926 1 96.31 103 HIS A N 1
ATOM 833 C CA . HIS A 1 103 ? -7.344 -36.062 -6.109 1 96.31 103 HIS A CA 1
ATOM 834 C C . HIS A 1 103 ? -6.836 -37.281 -6.879 1 96.31 103 HIS A C 1
ATOM 836 O O . HIS A 1 103 ? -6.492 -38.312 -6.281 1 96.31 103 HIS A O 1
ATOM 842 N N . ARG A 1 104 ? -6.73 -37.188 -8.156 1 96.25 104 ARG A N 1
ATOM 843 C CA . ARG A 1 104 ? -6.293 -38.312 -9.008 1 96.25 104 ARG A CA 1
ATOM 844 C C . ARG A 1 104 ? -4.777 -38.469 -8.953 1 96.25 104 ARG A C 1
ATOM 846 O O . ARG A 1 104 ? -4.246 -39.5 -9.375 1 96.25 104 ARG A O 1
ATOM 853 N N . LEU A 1 105 ? -4.086 -37.469 -8.57 1 97.69 105 LEU A N 1
ATOM 854 C CA . LEU A 1 105 ? -2.635 -37.531 -8.438 1 97.69 105 LEU A CA 1
ATOM 855 C C . LEU A 1 105 ? -2.242 -38.406 -7.258 1 97.69 105 LEU A C 1
ATOM 857 O O . LEU A 1 105 ? -3.039 -38.625 -6.336 1 97.69 105 LEU A O 1
ATOM 861 N N . GLU A 1 106 ? -1.033 -38.969 -7.32 1 97.69 106 GLU A N 1
ATOM 862 C CA . GLU A 1 106 ? -0.526 -39.844 -6.25 1 97.69 106 GLU A CA 1
ATOM 863 C C . GLU A 1 106 ? -0.263 -39.031 -4.98 1 97.69 106 GLU A C 1
ATOM 865 O O . GLU A 1 106 ? 0.258 -37.906 -5.039 1 97.69 106 GLU A O 1
ATOM 870 N N . ASP A 1 107 ? -0.623 -39.594 -3.789 1 98.19 107 ASP A N 1
ATOM 871 C CA . ASP A 1 107 ? -0.375 -38.969 -2.504 1 98.19 107 ASP A CA 1
ATOM 872 C C . ASP A 1 107 ? 1.12 -38.906 -2.201 1 98.19 107 ASP A C 1
ATOM 874 O O . ASP A 1 107 ? 1.876 -39.781 -2.584 1 98.19 107 ASP A O 1
ATOM 878 N N . LYS A 1 108 ? 1.535 -37.875 -1.51 1 97.94 108 LYS A N 1
ATOM 879 C CA . LYS A 1 108 ? 2.893 -37.688 -0.996 1 97.94 108 LYS A CA 1
ATOM 880 C C . LYS A 1 108 ? 3.922 -37.844 -2.113 1 97.94 108 LYS A C 1
ATOM 882 O O . LYS A 1 108 ? 4.996 -38.406 -1.911 1 97.94 108 LYS A O 1
ATOM 887 N N . LYS A 1 109 ? 3.549 -37.344 -3.271 1 98.12 109 LYS A N 1
ATOM 888 C CA . LYS A 1 109 ? 4.418 -37.5 -4.438 1 98.12 109 LYS A CA 1
ATOM 889 C C . LYS A 1 109 ? 5.285 -36.25 -4.629 1 98.12 109 LYS A C 1
ATOM 891 O O . LYS A 1 109 ? 6.406 -36.344 -5.137 1 98.12 109 LYS A O 1
ATOM 896 N N . PHE A 1 110 ? 4.828 -35.125 -4.242 1 98.56 110 PHE A N 1
ATOM 897 C CA . PHE A 1 110 ? 5.445 -33.906 -4.684 1 98.56 110 PHE A CA 1
ATOM 898 C C . PHE A 1 110 ? 6.145 -33.188 -3.525 1 98.56 110 PHE A C 1
ATOM 900 O O . PHE A 1 110 ? 5.582 -33.062 -2.436 1 98.56 110 PHE A O 1
ATOM 907 N N . ASN A 1 111 ? 7.375 -32.719 -3.762 1 98.38 111 ASN A N 1
ATOM 908 C CA . ASN A 1 111 ? 8.125 -31.891 -2.82 1 98.38 111 ASN A CA 1
ATOM 909 C C . ASN A 1 111 ? 7.672 -30.422 -2.877 1 98.38 111 ASN A C 1
ATOM 911 O O . ASN A 1 111 ? 7.875 -29.672 -1.923 1 98.38 111 ASN A O 1
ATOM 915 N N . GLY A 1 112 ? 7.117 -30.062 -4.004 1 98.38 112 GLY A N 1
ATOM 916 C CA . GLY A 1 112 ? 6.605 -28.719 -4.219 1 98.38 112 GLY A CA 1
ATOM 917 C C . GLY A 1 112 ? 5.316 -28.688 -5.02 1 98.38 112 GLY A C 1
ATOM 918 O O . GLY A 1 112 ? 5.133 -29.5 -5.934 1 98.38 112 GLY A O 1
ATOM 919 N N . ILE A 1 113 ? 4.453 -27.766 -4.703 1 98.88 113 ILE A N 1
ATOM 920 C CA . ILE A 1 113 ? 3.229 -27.578 -5.473 1 98.88 113 ILE A CA 1
ATOM 921 C C . ILE A 1 113 ? 2.994 -26.078 -5.695 1 98.88 113 ILE A C 1
ATOM 923 O O . ILE A 1 113 ? 3.188 -25.266 -4.781 1 98.88 113 ILE A O 1
ATOM 927 N N . LEU A 1 114 ? 2.695 -25.734 -6.879 1 98.75 114 LEU A N 1
ATOM 928 C CA . LEU A 1 114 ? 2.248 -24.391 -7.215 1 98.75 114 LEU A CA 1
ATOM 929 C C . LEU A 1 114 ? 0.76 -24.375 -7.555 1 98.75 114 LEU A C 1
ATOM 931 O O . LEU A 1 114 ? 0.283 -25.234 -8.305 1 98.75 114 LEU A O 1
ATOM 935 N N . ILE A 1 115 ? 0.026 -23.547 -6.953 1 98.5 115 ILE A N 1
ATOM 936 C CA . ILE A 1 115 ? -1.356 -23.25 -7.324 1 98.5 115 ILE A CA 1
ATOM 937 C C . ILE A 1 115 ? -1.509 -21.766 -7.648 1 98.5 115 ILE A C 1
ATOM 939 O O . ILE A 1 115 ? -1.939 -20.984 -6.801 1 98.5 115 ILE A O 1
ATOM 943 N N . MET A 1 116 ? -1.181 -21.406 -8.898 1 94.81 116 MET A N 1
ATOM 944 C CA . MET A 1 116 ? -1.121 -20.031 -9.359 1 94.81 116 MET A CA 1
ATOM 945 C C . MET A 1 116 ? -2.271 -19.719 -10.312 1 94.81 116 MET A C 1
ATOM 947 O O . MET A 1 116 ? -2.141 -19.891 -11.523 1 94.81 116 MET A O 1
ATOM 951 N N . GLY A 1 117 ? -3.422 -19.375 -9.781 1 90.69 117 GLY A N 1
ATOM 952 C CA . GLY A 1 117 ? -4.523 -19.031 -10.664 1 90.69 117 GLY A CA 1
ATOM 953 C C . GLY A 1 117 ? -5.832 -19.688 -10.266 1 90.69 117 GLY A C 1
ATOM 954 O O . GLY A 1 117 ? -6.852 -19.016 -10.109 1 90.69 117 GLY A O 1
ATOM 955 N N . PRO A 1 118 ? -5.809 -20.969 -10.047 1 93.12 118 PRO A N 1
ATOM 956 C CA . PRO A 1 118 ? -7.062 -21.688 -9.836 1 93.12 118 PRO A CA 1
ATOM 957 C C . PRO A 1 118 ? -7.898 -21.109 -8.703 1 93.12 118 PRO A C 1
ATOM 959 O O . PRO A 1 118 ? -9.125 -21.062 -8.789 1 93.12 118 PRO A O 1
ATOM 962 N N . MET A 1 119 ? -7.23 -20.609 -7.707 1 93.75 119 MET A N 1
ATOM 963 C CA . MET A 1 119 ? -7.965 -20.219 -6.512 1 93.75 119 MET A CA 1
ATOM 964 C C . MET A 1 119 ? -8.891 -19.031 -6.805 1 93.75 119 MET A C 1
ATOM 966 O O . MET A 1 119 ? -9.945 -18.906 -6.18 1 93.75 119 MET A O 1
ATOM 970 N N . TYR A 1 120 ? -8.531 -18.172 -7.734 1 90.12 120 TYR A N 1
ATOM 971 C CA . TYR A 1 120 ? -9.406 -17.016 -7.973 1 90.12 120 TYR A CA 1
ATOM 972 C C . TYR A 1 120 ? -10.367 -17.297 -9.117 1 90.12 120 TYR A C 1
ATOM 974 O O . TYR A 1 120 ? -11.148 -16.422 -9.508 1 90.12 120 TYR A O 1
ATOM 982 N N . HIS A 1 121 ? -10.43 -18.547 -9.555 1 89.5 121 HIS A N 1
ATOM 983 C CA . HIS A 1 121 ? -11.414 -18.953 -10.547 1 89.5 121 HIS A CA 1
ATOM 984 C C . HIS A 1 121 ? -12.406 -19.953 -9.945 1 89.5 121 HIS A C 1
ATOM 986 O O . HIS A 1 121 ? -13.391 -20.312 -10.594 1 89.5 121 HIS A O 1
ATOM 992 N N . LEU A 1 122 ? -12.086 -20.422 -8.789 1 89.12 122 LEU A N 1
ATOM 993 C CA . LEU A 1 122 ? -13.023 -21.234 -8.023 1 89.12 122 LEU A CA 1
ATOM 994 C C . LEU A 1 122 ? -13.883 -20.359 -7.105 1 89.12 122 LEU A C 1
ATOM 996 O O . LEU A 1 122 ? -13.445 -20 -6.012 1 89.12 122 LEU A O 1
ATOM 1000 N N . TYR A 1 123 ? -15.062 -20.078 -7.453 1 82.88 123 TYR A N 1
ATOM 1001 C CA . TYR A 1 123 ? -15.844 -19.047 -6.754 1 82.88 123 TYR A CA 1
ATOM 1002 C C . TYR A 1 123 ? -16.484 -19.625 -5.5 1 82.88 123 TYR A C 1
ATOM 1004 O O . TYR A 1 123 ? -16.828 -18.891 -4.578 1 82.88 123 TYR A O 1
ATOM 1012 N N . LYS A 1 124 ? -16.672 -20.922 -5.426 1 88.81 124 LYS A N 1
ATOM 1013 C CA . LYS A 1 124 ? -17.25 -21.531 -4.23 1 88.81 124 LYS A CA 1
ATOM 1014 C C . LYS A 1 124 ? -16.156 -21.906 -3.23 1 88.81 124 LYS A C 1
ATOM 1016 O O . LYS A 1 124 ? -15.18 -22.562 -3.59 1 88.81 124 LYS A O 1
ATOM 1021 N N . LYS A 1 125 ? -16.406 -21.562 -2.029 1 93.44 125 LYS A N 1
ATOM 1022 C CA . LYS A 1 125 ? -15.453 -21.859 -0.961 1 93.44 125 LYS A CA 1
ATOM 1023 C C . LYS A 1 125 ? -15.211 -23.359 -0.838 1 93.44 125 LYS A C 1
ATOM 1025 O O . LYS A 1 125 ? -14.078 -23.797 -0.635 1 93.44 125 LYS A O 1
ATOM 1030 N N . GLU A 1 126 ? -16.266 -24.125 -0.974 1 95.5 126 GLU A N 1
ATOM 1031 C CA . GLU A 1 126 ? -16.172 -25.578 -0.85 1 95.5 126 GLU A CA 1
ATOM 1032 C C . GLU A 1 126 ? -15.219 -26.156 -1.893 1 95.5 126 GLU A C 1
ATOM 1034 O O . GLU A 1 126 ? -14.477 -27.094 -1.61 1 95.5 126 GLU A O 1
ATOM 1039 N N . ASP A 1 127 ? -15.297 -25.594 -3.08 1 95.62 127 ASP A N 1
ATOM 1040 C CA . ASP A 1 127 ? -14.406 -26.047 -4.148 1 95.62 127 ASP A CA 1
ATOM 1041 C C . ASP A 1 127 ? -12.961 -25.672 -3.854 1 95.62 127 ASP A C 1
ATOM 1043 O O . ASP A 1 127 ? -12.047 -26.469 -4.074 1 95.62 127 ASP A O 1
ATOM 1047 N N . ARG A 1 128 ? -12.75 -24.469 -3.336 1 96.75 128 ARG A N 1
ATOM 1048 C CA . ARG A 1 128 ? -11.398 -24.031 -2.984 1 96.75 128 ARG A CA 1
ATOM 1049 C C . ARG A 1 128 ? -10.82 -24.906 -1.87 1 96.75 128 ARG A C 1
ATOM 1051 O O . ARG A 1 128 ? -9.672 -25.344 -1.954 1 96.75 128 ARG A O 1
ATOM 1058 N N . LEU A 1 129 ? -11.625 -25.219 -0.89 1 97.94 129 LEU A N 1
ATOM 1059 C CA . LEU A 1 129 ? -11.172 -26.062 0.211 1 97.94 129 LEU A CA 1
ATOM 1060 C C . LEU A 1 129 ? -10.844 -27.469 -0.281 1 97.94 129 LEU A C 1
ATOM 1062 O O . LEU A 1 129 ? -9.883 -28.094 0.183 1 97.94 129 LEU A O 1
ATOM 1066 N N . LYS A 1 130 ? -11.672 -27.938 -1.192 1 97.75 130 LYS A N 1
ATOM 1067 C CA . LYS A 1 130 ? -11.414 -29.25 -1.764 1 97.75 130 LYS A CA 1
ATOM 1068 C C . LYS A 1 130 ? -10.039 -29.312 -2.428 1 97.75 130 LYS A C 1
ATOM 1070 O O . LYS A 1 130 ? -9.266 -30.234 -2.189 1 97.75 130 LYS A O 1
ATOM 1075 N N . VAL A 1 131 ? -9.758 -28.344 -3.244 1 98.31 131 VAL A N 1
ATOM 1076 C CA . VAL A 1 131 ? -8.484 -28.281 -3.951 1 98.31 131 VAL A CA 1
ATOM 1077 C C . VAL A 1 131 ? -7.336 -28.172 -2.945 1 98.31 131 VAL A C 1
ATOM 1079 O O . VAL A 1 131 ? -6.328 -28.875 -3.07 1 98.31 131 VAL A O 1
ATOM 1082 N N . LEU A 1 132 ? -7.488 -27.344 -1.932 1 98.56 132 LEU A N 1
ATOM 1083 C CA . LEU A 1 132 ? -6.449 -27.141 -0.931 1 98.56 132 LEU A CA 1
ATOM 1084 C C . LEU A 1 132 ? -6.191 -28.406 -0.136 1 98.56 132 LEU A C 1
ATOM 1086 O O . LEU A 1 132 ? -5.039 -28.812 0.056 1 98.56 132 LEU A O 1
ATOM 1090 N N . LYS A 1 133 ? -7.203 -29.062 0.311 1 98.31 133 LYS A N 1
ATOM 1091 C CA . LYS A 1 133 ? -7.066 -30.281 1.096 1 98.31 133 LYS A CA 1
ATOM 1092 C C . LYS A 1 133 ? -6.402 -31.391 0.28 1 98.31 133 LYS A C 1
ATOM 1094 O O . LYS A 1 133 ? -5.547 -32.125 0.79 1 98.31 133 LYS A O 1
ATOM 1099 N N . GLU A 1 134 ? -6.836 -31.531 -0.949 1 98.44 134 GLU A N 1
ATOM 1100 C CA . GLU A 1 134 ? -6.223 -32.562 -1.804 1 98.44 134 GLU A CA 1
ATOM 1101 C C . GLU A 1 134 ? -4.758 -32.219 -2.084 1 98.44 134 GLU A C 1
ATOM 1103 O O . GLU A 1 134 ? -3.908 -33.125 -2.088 1 98.44 134 GLU A O 1
ATOM 1108 N N . ALA A 1 135 ? -4.441 -30.938 -2.379 1 98.56 135 ALA A N 1
ATOM 1109 C CA . ALA A 1 135 ? -3.055 -30.531 -2.594 1 98.56 135 ALA A CA 1
ATOM 1110 C C . ALA A 1 135 ? -2.184 -30.906 -1.395 1 98.56 135 ALA A C 1
ATOM 1112 O O . ALA A 1 135 ? -1.05 -31.359 -1.559 1 98.56 135 ALA A O 1
ATOM 1113 N N . ARG A 1 136 ? -2.695 -30.672 -0.208 1 98.19 136 ARG A N 1
ATOM 1114 C CA . ARG A 1 136 ? -1.971 -31 1.015 1 98.19 136 ARG A CA 1
ATOM 1115 C C . ARG A 1 136 ? -1.618 -32.5 1.061 1 98.19 136 ARG A C 1
ATOM 1117 O O . ARG A 1 136 ? -0.504 -32.844 1.438 1 98.19 136 ARG A O 1
ATOM 1124 N N . LYS A 1 137 ? -2.52 -33.375 0.632 1 98 137 LYS A N 1
ATOM 1125 C CA . LYS A 1 137 ? -2.316 -34.812 0.633 1 98 137 LYS A CA 1
ATOM 1126 C C . LYS A 1 137 ? -1.237 -35.219 -0.369 1 98 137 LYS A C 1
ATOM 1128 O O . LYS A 1 137 ? -0.595 -36.25 -0.212 1 98 137 LYS A O 1
ATOM 1133 N N . LYS A 1 138 ? -1.116 -34.406 -1.371 1 98.44 138 LYS A N 1
ATOM 1134 C CA . LYS A 1 138 ? -0.184 -34.75 -2.439 1 98.44 138 LYS A CA 1
ATOM 1135 C C . LYS A 1 138 ? 1.242 -34.344 -2.08 1 98.44 138 LYS A C 1
ATOM 1137 O O . LYS A 1 138 ? 2.201 -34.812 -2.693 1 98.44 138 LYS A O 1
ATOM 1142 N N . LEU A 1 139 ? 1.388 -33.438 -1.112 1 98 139 LEU A N 1
ATOM 1143 C CA . LEU A 1 139 ? 2.699 -32.969 -0.672 1 98 139 LEU A CA 1
ATOM 1144 C C . LEU A 1 139 ? 3.379 -34.031 0.207 1 98 139 LEU A C 1
ATOM 1146 O O . LEU A 1 139 ? 2.725 -34.656 1.029 1 98 139 LEU A O 1
ATOM 1150 N N . THR A 1 140 ? 4.699 -34.188 0.014 1 97.12 140 THR A N 1
ATOM 1151 C CA . THR A 1 140 ? 5.488 -34.938 0.979 1 97.12 140 THR A CA 1
ATOM 1152 C C . THR A 1 140 ? 5.477 -34.25 2.344 1 97.12 140 THR A C 1
ATOM 1154 O O . THR A 1 140 ? 5.07 -33.094 2.457 1 97.12 140 THR A O 1
ATOM 1157 N N . ASP A 1 141 ? 5.949 -34.906 3.373 1 95.44 141 ASP A N 1
ATOM 1158 C CA . ASP A 1 141 ? 5.891 -34.406 4.738 1 95.44 141 ASP A CA 1
ATOM 1159 C C . ASP A 1 141 ? 6.695 -33.125 4.875 1 95.44 141 ASP A C 1
ATOM 1161 O O . ASP A 1 141 ? 6.348 -32.25 5.672 1 95.44 141 ASP A O 1
ATOM 1165 N N . ASP A 1 142 ? 7.711 -33 4.098 1 95.31 142 ASP A N 1
ATOM 1166 C CA . ASP A 1 142 ? 8.555 -31.797 4.152 1 95.31 142 ASP A CA 1
ATOM 1167 C C . ASP A 1 142 ? 8.32 -30.906 2.938 1 95.31 142 ASP A C 1
ATOM 1169 O O . ASP A 1 142 ? 9.125 -30.016 2.648 1 95.31 142 ASP A O 1
ATOM 1173 N N . GLY A 1 143 ? 7.242 -31.219 2.184 1 97.56 143 GLY A N 1
ATOM 1174 C CA . GLY A 1 143 ? 6.965 -30.453 0.972 1 97.56 143 GLY A CA 1
ATOM 1175 C C . GLY A 1 143 ? 6.426 -29.062 1.248 1 97.56 143 GLY A C 1
ATOM 1176 O O . GLY A 1 143 ? 6.012 -28.766 2.369 1 97.56 143 GLY A O 1
ATOM 1177 N N . VAL A 1 144 ? 6.566 -28.188 0.265 1 98.62 144 VAL A N 1
ATOM 1178 C CA . VAL A 1 144 ? 6.133 -26.797 0.358 1 98.62 144 VAL A CA 1
ATOM 1179 C C . VAL A 1 144 ? 5.238 -26.453 -0.831 1 98.62 144 VAL A C 1
ATOM 1181 O O . VAL A 1 144 ? 5.453 -26.938 -1.939 1 98.62 144 VAL A O 1
ATOM 1184 N N . ALA A 1 145 ? 4.219 -25.688 -0.595 1 98.81 145 ALA A N 1
ATOM 1185 C CA . ALA A 1 145 ? 3.357 -25.219 -1.675 1 98.81 145 ALA A CA 1
ATOM 1186 C C . ALA A 1 145 ? 3.27 -23.688 -1.679 1 98.81 145 ALA A C 1
ATOM 1188 O O . ALA A 1 145 ? 3.463 -23.047 -0.643 1 98.81 145 ALA A O 1
ATOM 1189 N N . LEU A 1 146 ? 3.119 -23.141 -2.803 1 98.88 146 LEU A N 1
ATOM 1190 C CA . LEU A 1 146 ? 2.811 -21.734 -2.979 1 98.88 146 LEU A CA 1
ATOM 1191 C C . LEU A 1 146 ? 1.445 -21.547 -3.635 1 98.88 146 LEU A C 1
ATOM 1193 O O . LEU A 1 146 ? 1.199 -22.078 -4.723 1 98.88 146 LEU A O 1
ATOM 1197 N N . ILE A 1 147 ? 0.584 -20.844 -2.955 1 98.81 147 ILE A N 1
ATOM 1198 C CA . ILE A 1 147 ? -0.8 -20.656 -3.373 1 98.81 147 ILE A CA 1
ATOM 1199 C C . ILE A 1 147 ? -1.067 -19.156 -3.586 1 98.81 147 ILE A C 1
ATOM 1201 O O . ILE A 1 147 ? -0.793 -18.344 -2.705 1 98.81 147 ILE A O 1
ATOM 1205 N N . SER A 1 148 ? -1.604 -18.859 -4.711 1 98.38 148 SER A N 1
ATOM 1206 C CA . SER A 1 148 ? -1.844 -17.453 -5.047 1 98.38 148 SER A CA 1
ATOM 1207 C C . SER A 1 148 ? -3.334 -17.125 -5.055 1 98.38 148 SER A C 1
ATOM 1209 O O . SER A 1 148 ? -4.145 -17.938 -5.531 1 98.38 148 SER A O 1
ATOM 1211 N N . TYR A 1 149 ? -3.691 -16.031 -4.48 1 97.69 149 TYR A N 1
ATOM 1212 C CA . TYR A 1 149 ? -5.027 -15.445 -4.527 1 97.69 149 TYR A CA 1
ATOM 1213 C C . TYR A 1 149 ? -4.996 -14.062 -5.16 1 97.69 149 TYR A C 1
ATOM 1215 O O . TYR A 1 149 ? -3.947 -13.414 -5.207 1 97.69 149 TYR A O 1
ATOM 1223 N N . ILE A 1 150 ? -6.098 -13.656 -5.719 1 97.25 150 ILE A N 1
ATOM 1224 C CA . ILE A 1 150 ? -6.27 -12.242 -6.047 1 97.25 150 ILE A CA 1
ATOM 1225 C C . ILE A 1 150 ? -6.805 -11.492 -4.828 1 97.25 150 ILE A C 1
ATOM 1227 O O . ILE A 1 150 ? -7.82 -11.883 -4.25 1 97.25 150 ILE A O 1
ATOM 1231 N N . ASN A 1 151 ? -6.09 -10.523 -4.41 1 97.62 151 ASN A N 1
ATOM 1232 C CA . ASN A 1 151 ? -6.391 -9.68 -3.256 1 97.62 151 ASN A CA 1
ATOM 1233 C C . ASN A 1 151 ? -7.203 -8.453 -3.656 1 97.62 151 ASN A C 1
ATOM 1235 O O . ASN A 1 151 ? -6.676 -7.535 -4.289 1 97.62 151 ASN A O 1
ATOM 1239 N N . SER A 1 152 ? -8.461 -8.398 -3.207 1 96.5 152 SER A N 1
ATOM 1240 C CA . SER A 1 152 ? -9.375 -7.324 -3.572 1 96.5 152 SER A CA 1
ATOM 1241 C C . SER A 1 152 ? -8.844 -5.969 -3.121 1 96.5 152 SER A C 1
ATOM 1243 O O . SER A 1 152 ? -8.969 -4.977 -3.84 1 96.5 152 SER A O 1
ATOM 1245 N N . ILE A 1 153 ? -8.188 -5.926 -2.035 1 95.81 153 ILE A N 1
ATOM 1246 C CA . ILE A 1 153 ? -7.676 -4.711 -1.407 1 95.81 153 ILE A CA 1
ATOM 1247 C C . ILE A 1 153 ? -6.578 -4.102 -2.277 1 95.81 153 ILE A C 1
ATOM 1249 O O . ILE A 1 153 ? -6.488 -2.881 -2.412 1 95.81 153 ILE A O 1
ATOM 1253 N N . GLY A 1 154 ? -5.77 -4.918 -2.855 1 96.75 154 GLY A N 1
ATOM 1254 C CA . GLY A 1 154 ? -4.73 -4.461 -3.768 1 96.75 154 GLY A CA 1
ATOM 1255 C C . GLY A 1 154 ? -5.254 -4.145 -5.156 1 96.75 154 GLY A C 1
ATOM 1256 O O . GLY A 1 154 ? -4.801 -3.195 -5.797 1 96.75 154 GLY A O 1
ATOM 1257 N N . THR A 1 155 ? -6.246 -4.926 -5.57 1 96.56 155 THR A N 1
ATOM 1258 C CA . THR A 1 155 ? -6.828 -4.746 -6.895 1 96.56 155 THR A CA 1
ATOM 1259 C C . THR A 1 155 ? -7.492 -3.375 -7.016 1 96.56 155 THR A C 1
ATOM 1261 O O . THR A 1 155 ? -7.484 -2.768 -8.086 1 96.56 155 THR A O 1
ATOM 1264 N N . LEU A 1 156 ? -7.984 -2.912 -5.926 1 97 156 LEU A N 1
ATOM 1265 C CA . LEU A 1 156 ? -8.586 -1.582 -5.887 1 97 156 LEU A CA 1
ATOM 1266 C C . LEU A 1 156 ? -7.609 -0.53 -6.406 1 97 156 LEU A C 1
ATOM 1268 O O . LEU A 1 156 ? -7.992 0.35 -7.18 1 97 156 LEU A O 1
ATOM 1272 N N . LYS A 1 157 ? -6.328 -0.617 -6.074 1 96.88 157 LYS A N 1
ATOM 1273 C CA . LYS A 1 157 ? -5.293 0.319 -6.5 1 96.88 157 LYS A CA 1
ATOM 1274 C C . LYS A 1 157 ? -5.051 0.225 -8 1 96.88 157 LYS A C 1
ATOM 1276 O O . LYS A 1 157 ? -5.012 1.244 -8.695 1 96.88 157 LYS A O 1
ATOM 1281 N N . ALA A 1 158 ? -4.934 -1.001 -8.438 1 94.75 158 ALA A N 1
ATOM 1282 C CA . ALA A 1 158 ? -4.711 -1.235 -9.867 1 94.75 158 ALA A CA 1
ATOM 1283 C C . ALA A 1 158 ? -5.93 -0.825 -10.688 1 94.75 158 ALA A C 1
ATOM 1285 O O . ALA A 1 158 ? -5.793 -0.376 -11.828 1 94.75 158 ALA A O 1
ATOM 1286 N N . GLY A 1 159 ? -7.086 -0.989 -10.07 1 95.19 159 GLY A N 1
ATOM 1287 C CA . GLY A 1 159 ? -8.328 -0.657 -10.742 1 95.19 159 GLY A CA 1
ATOM 1288 C C . GLY A 1 159 ? -8.414 0.8 -11.156 1 95.19 159 GLY A C 1
ATOM 1289 O O . GLY A 1 159 ? -9.039 1.129 -12.164 1 95.19 159 GLY A O 1
ATOM 1290 N N . LEU A 1 160 ? -7.789 1.665 -10.367 1 95.81 160 LEU A N 1
ATOM 1291 C CA . LEU A 1 160 ? -7.789 3.09 -10.68 1 95.81 160 LEU A CA 1
ATOM 1292 C C . LEU A 1 160 ? -7.156 3.342 -12.047 1 95.81 160 LEU A C 1
ATOM 1294 O O . LEU A 1 160 ? -7.543 4.277 -12.75 1 95.81 160 LEU A O 1
ATOM 1298 N N . THR A 1 161 ? -6.242 2.486 -12.453 1 93.12 161 THR A N 1
ATOM 1299 C CA . THR A 1 161 ? -5.535 2.627 -13.719 1 93.12 161 THR A CA 1
ATOM 1300 C C . THR A 1 161 ? -6.191 1.777 -14.805 1 93.12 161 THR A C 1
ATOM 1302 O O . THR A 1 161 ? -6.379 2.238 -15.93 1 93.12 161 THR A O 1
ATOM 1305 N N . GLU A 1 162 ? -6.617 0.585 -14.477 1 91.56 162 GLU A N 1
ATOM 1306 C CA . GLU A 1 162 ? -6.898 -0.43 -15.484 1 91.56 162 GLU A CA 1
ATOM 1307 C C . GLU A 1 162 ? -8.383 -0.466 -15.828 1 91.56 162 GLU A C 1
ATOM 1309 O O . GLU A 1 162 ? -8.758 -0.792 -16.953 1 91.56 162 GLU A O 1
ATOM 1314 N N . PHE A 1 163 ? -9.234 -0.2 -14.938 1 93.69 163 PHE A N 1
ATOM 1315 C CA . PHE A 1 163 ? -10.672 -0.309 -15.164 1 93.69 163 PHE A CA 1
ATOM 1316 C C . PHE A 1 163 ? -11.438 0.673 -14.289 1 93.69 163 PHE A C 1
ATOM 1318 O O . PHE A 1 163 ? -12.398 0.293 -13.609 1 93.69 163 PHE A O 1
ATOM 1325 N N . TYR A 1 164 ? -11.047 1.908 -14.266 1 93.88 164 TYR A N 1
ATOM 1326 C CA . TYR A 1 164 ? -11.547 2.914 -13.336 1 93.88 164 TYR A CA 1
ATOM 1327 C C . TYR A 1 164 ? -13.031 3.191 -13.578 1 93.88 164 TYR A C 1
ATOM 1329 O O . TYR A 1 164 ? -13.734 3.66 -12.68 1 93.88 164 TYR A O 1
ATOM 1337 N N . GLU A 1 165 ? -13.625 2.92 -14.766 1 94.75 165 GLU A N 1
ATOM 1338 C CA . GLU A 1 165 ? -15.023 3.191 -15.07 1 94.75 165 GLU A CA 1
ATOM 1339 C C . GLU A 1 165 ? -15.953 2.402 -14.156 1 94.75 165 GLU A C 1
ATOM 1341 O O . GLU A 1 165 ? -17.062 2.842 -13.859 1 94.75 165 GLU A O 1
ATOM 1346 N N . THR A 1 166 ? -15.477 1.259 -13.711 1 93.5 166 THR A N 1
ATOM 1347 C CA . THR A 1 166 ? -16.25 0.412 -12.805 1 93.5 166 THR A CA 1
ATOM 1348 C C . THR A 1 166 ? -16.562 1.15 -11.508 1 93.5 166 THR A C 1
ATOM 1350 O O . THR A 1 166 ? -17.516 0.803 -10.805 1 93.5 166 THR A O 1
ATOM 1353 N N . PHE A 1 167 ? -15.875 2.215 -11.234 1 96.81 167 PHE A N 1
ATOM 1354 C CA . PHE A 1 167 ? -15.945 2.855 -9.922 1 96.81 167 PHE A CA 1
ATOM 1355 C C . PHE A 1 167 ? -16.734 4.156 -10 1 96.81 167 PHE A C 1
ATOM 1357 O O . PHE A 1 167 ? -16.656 4.988 -9.094 1 96.81 167 PHE A O 1
ATOM 1364 N N . GLU A 1 168 ? -17.438 4.398 -11.078 1 97.06 168 GLU A N 1
ATOM 1365 C CA . GLU A 1 168 ? -18.406 5.5 -11.141 1 97.06 168 GLU A CA 1
ATOM 1366 C C . GLU A 1 168 ? -19.453 5.375 -10.047 1 97.06 168 GLU A C 1
ATOM 1368 O O . GLU A 1 168 ? -19.953 6.383 -9.539 1 97.06 168 GLU A O 1
ATOM 1373 N N . LYS A 1 169 ? -19.766 4.125 -9.828 1 96.5 169 LYS A N 1
ATOM 1374 C CA . LYS A 1 169 ? -20.609 3.854 -8.656 1 96.5 169 LYS A CA 1
ATOM 1375 C C . LYS A 1 169 ? -19.766 3.691 -7.402 1 96.5 169 LYS A C 1
ATOM 1377 O O . LYS A 1 169 ? -18.938 2.777 -7.312 1 96.5 169 LYS A O 1
ATOM 1382 N N . ILE A 1 170 ? -20 4.457 -6.391 1 97.5 170 ILE A N 1
ATOM 1383 C CA . ILE A 1 170 ? -19.156 4.52 -5.203 1 97.5 170 ILE A CA 1
ATOM 1384 C C . ILE A 1 170 ? -19.188 3.182 -4.469 1 97.5 170 ILE A C 1
ATOM 1386 O O . ILE A 1 170 ? -18.203 2.758 -3.881 1 97.5 170 ILE A O 1
ATOM 1390 N N . ASP A 1 171 ? -20.344 2.49 -4.492 1 96.75 171 ASP A N 1
ATOM 1391 C CA . ASP A 1 171 ? -20.469 1.207 -3.809 1 96.75 171 ASP A CA 1
ATOM 1392 C C . ASP A 1 171 ? -19.422 0.208 -4.305 1 96.75 171 ASP A C 1
ATOM 1394 O O . ASP A 1 171 ? -18.969 -0.646 -3.543 1 96.75 171 ASP A O 1
ATOM 1398 N N . ASN A 1 172 ? -19.047 0.313 -5.57 1 95.62 172 ASN A N 1
ATOM 1399 C CA . ASN A 1 172 ? -18.031 -0.577 -6.121 1 95.62 172 ASN A CA 1
ATOM 1400 C C . ASN A 1 172 ? -16.672 -0.348 -5.461 1 95.62 172 ASN A C 1
ATOM 1402 O O . ASN A 1 172 ? -15.883 -1.285 -5.305 1 95.62 172 ASN A O 1
ATOM 1406 N N . VAL A 1 173 ? -16.375 0.909 -5.062 1 97.38 173 VAL A N 1
ATOM 1407 C CA . VAL A 1 173 ? -15.125 1.178 -4.355 1 97.38 173 VAL A CA 1
ATOM 1408 C C . VAL A 1 173 ? -15.141 0.488 -2.994 1 97.38 173 VAL A C 1
ATOM 1410 O O . VAL A 1 173 ? -14.195 -0.219 -2.637 1 97.38 173 VAL A O 1
ATOM 1413 N N . TYR A 1 174 ? -16.266 0.62 -2.289 1 97.38 174 TYR A N 1
ATOM 1414 C CA . TYR A 1 174 ? -16.391 0.003 -0.974 1 97.38 174 TYR A CA 1
ATOM 1415 C C . TYR A 1 174 ? -16.344 -1.517 -1.075 1 97.38 174 TYR A C 1
ATOM 1417 O O . TYR A 1 174 ? -15.773 -2.182 -0.202 1 97.38 174 TYR A O 1
ATOM 1425 N N . ASN A 1 175 ? -16.922 -2.074 -2.104 1 95.12 175 ASN A N 1
ATOM 1426 C CA . ASN A 1 175 ? -16.953 -3.52 -2.293 1 95.12 175 ASN A CA 1
ATOM 1427 C C . ASN A 1 175 ? -15.555 -4.109 -2.385 1 95.12 175 ASN A C 1
ATOM 1429 O O . ASN A 1 175 ? -15.305 -5.219 -1.907 1 95.12 175 ASN A O 1
ATOM 1433 N N . TYR A 1 176 ? -14.633 -3.406 -2.898 1 95.5 176 TYR A N 1
ATOM 1434 C CA . TYR A 1 176 ? -13.281 -3.908 -3.119 1 95.5 176 TYR A CA 1
ATOM 1435 C C . TYR A 1 176 ? -12.492 -3.936 -1.816 1 95.5 176 TYR A C 1
ATOM 1437 O O . TYR A 1 176 ? -11.375 -4.453 -1.772 1 95.5 176 TYR A O 1
ATOM 1445 N N . LEU A 1 177 ? -13.031 -3.414 -0.731 1 96.06 177 LEU A N 1
ATOM 1446 C CA . LEU A 1 177 ? -12.383 -3.484 0.575 1 96.06 177 LEU A CA 1
ATOM 1447 C C . LEU A 1 177 ? -12.688 -4.812 1.259 1 96.06 177 LEU A C 1
ATOM 1449 O O . LEU A 1 177 ? -12.148 -5.098 2.332 1 96.06 177 LEU A O 1
ATOM 1453 N N . GLY A 1 178 ? -13.516 -5.656 0.625 1 94.19 178 GLY A N 1
ATOM 1454 C CA . GLY A 1 178 ? -13.867 -6.984 1.099 1 94.19 178 GLY A CA 1
ATOM 1455 C C . GLY A 1 178 ? -13.844 -8.039 0.004 1 94.19 178 GLY A C 1
ATOM 1456 O O . GLY A 1 178 ? -13.32 -7.793 -1.087 1 94.19 178 GLY A O 1
ATOM 1457 N N . GLU A 1 179 ? -14.289 -9.219 0.377 1 92.19 179 GLU A N 1
ATOM 1458 C CA . GLU A 1 179 ? -14.367 -10.32 -0.583 1 92.19 179 GLU A CA 1
ATOM 1459 C C . GLU A 1 179 ? -15.391 -10.023 -1.676 1 92.19 179 GLU A C 1
ATOM 1461 O O . GLU A 1 179 ? -16.438 -9.43 -1.408 1 92.19 179 GLU A O 1
ATOM 1466 N N . GLN A 1 180 ? -15.016 -10.422 -2.865 1 87.94 180 GLN A N 1
ATOM 1467 C CA . GLN A 1 180 ? -15.93 -10.234 -3.992 1 87.94 180 GLN A CA 1
ATOM 1468 C C . GLN A 1 180 ? -16.016 -11.5 -4.84 1 87.94 180 GLN A C 1
ATOM 1470 O O . GLN A 1 180 ? -15.008 -12.172 -5.066 1 87.94 180 GLN A O 1
ATOM 1475 N N . VAL A 1 181 ? -17.219 -11.758 -5.168 1 83.31 181 VAL A N 1
ATOM 1476 C CA . VAL A 1 181 ? -17.469 -12.844 -6.113 1 83.31 181 VAL A CA 1
ATOM 1477 C C . VAL A 1 181 ? -18.172 -12.297 -7.352 1 83.31 181 VAL A C 1
ATOM 1479 O O . VAL A 1 181 ? -19.141 -11.539 -7.238 1 83.31 181 VAL A O 1
ATOM 1482 N N . PHE A 1 182 ? -17.562 -12.492 -8.414 1 74.19 182 PHE A N 1
ATOM 1483 C CA . PHE A 1 182 ? -18.156 -12.039 -9.664 1 74.19 182 PHE A CA 1
ATOM 1484 C C . PHE A 1 182 ? -18.641 -13.219 -10.492 1 74.19 182 PHE A C 1
ATOM 1486 O O . PHE A 1 182 ? -17.953 -14.242 -10.586 1 74.19 182 PHE A O 1
ATOM 1493 N N . ASP A 1 183 ? -19.922 -13.172 -10.828 1 65.44 183 ASP A N 1
ATOM 1494 C CA . ASP A 1 183 ? -20.438 -14.219 -11.711 1 65.44 183 ASP A CA 1
ATOM 1495 C C . ASP A 1 183 ? -20.203 -13.867 -13.172 1 65.44 183 ASP A C 1
ATOM 1497 O O . ASP A 1 183 ? -19.625 -12.82 -13.484 1 65.44 183 ASP A O 1
ATOM 1501 N N . GLU A 1 184 ? -20.484 -14.844 -14.055 1 61.25 184 GLU A N 1
ATOM 1502 C CA . GLU A 1 184 ? -20.203 -14.75 -15.484 1 61.25 184 GLU A CA 1
ATOM 1503 C C . GLU A 1 184 ? -20.875 -13.523 -16.094 1 61.25 184 GLU A C 1
ATOM 1505 O O . GLU A 1 184 ? -20.484 -13.055 -17.156 1 61.25 184 GLU A O 1
ATOM 1510 N N . THR A 1 185 ? -21.797 -13.039 -15.453 1 51.03 185 THR A N 1
ATOM 1511 C CA . THR A 1 185 ? -22.516 -11.891 -16 1 51.03 185 THR A CA 1
ATOM 1512 C C . THR A 1 185 ? -21.812 -10.594 -15.633 1 51.03 185 THR A C 1
ATOM 1514 O O . THR A 1 185 ? -22.016 -9.562 -16.281 1 51.03 185 THR A O 1
ATOM 1517 N N . GLU A 1 186 ? -20.969 -10.656 -14.672 1 52.31 186 GLU A N 1
ATOM 1518 C CA . GLU A 1 186 ? -20.406 -9.438 -14.102 1 52.31 186 GLU A CA 1
ATOM 1519 C C . GLU A 1 186 ? -18.938 -9.297 -14.445 1 52.31 186 GLU A C 1
ATOM 1521 O O . GLU A 1 186 ? -18.359 -8.219 -14.289 1 52.31 186 GLU A O 1
ATOM 1526 N N . SER A 1 187 ? -18.266 -10.305 -14.859 1 54.56 187 SER A N 1
ATOM 1527 C CA . SER A 1 187 ? -16.844 -10.305 -15.172 1 54.56 187 SER A CA 1
ATOM 1528 C C . SER A 1 187 ? -16.531 -11.281 -16.297 1 54.56 187 SER A C 1
ATOM 1530 O O . SER A 1 187 ? -17.422 -11.953 -16.812 1 54.56 187 SER A O 1
ATOM 1532 N N . PHE A 1 188 ? -15.289 -11.086 -16.875 1 46.69 188 PHE A N 1
ATOM 1533 C CA . PHE A 1 188 ? -14.844 -11.906 -18 1 46.69 188 PHE A CA 1
ATOM 1534 C C . PHE A 1 188 ? -15.078 -13.391 -17.719 1 46.69 188 PHE A C 1
ATOM 1536 O O . PHE A 1 188 ? -15.25 -14.188 -18.641 1 46.69 188 PHE A O 1
ATOM 1543 N N . THR A 1 189 ? -15.078 -13.789 -16.469 1 56.66 189 THR A N 1
ATOM 1544 C CA . THR A 1 189 ? -15.367 -15.133 -15.969 1 56.66 189 THR A CA 1
ATOM 1545 C C . THR A 1 189 ? -15.812 -15.078 -14.508 1 56.66 189 THR A C 1
ATOM 1547 O O . THR A 1 189 ? -16 -13.992 -13.953 1 56.66 189 THR A O 1
ATOM 1550 N N . GLU A 1 190 ? -16.078 -16.188 -13.93 1 65.38 190 GLU A N 1
ATOM 1551 C CA . GLU A 1 190 ? -16.312 -16.25 -12.492 1 65.38 190 GLU A CA 1
ATOM 1552 C C . GLU A 1 190 ? -15.039 -15.969 -11.703 1 65.38 190 GLU A C 1
ATOM 1554 O O . GLU A 1 190 ? -14.031 -16.656 -11.875 1 65.38 190 GLU A O 1
ATOM 1559 N N . VAL A 1 191 ? -14.992 -14.789 -11.086 1 81.81 191 VAL A N 1
ATOM 1560 C CA . VAL A 1 191 ? -13.766 -14.453 -10.375 1 81.81 191 VAL A CA 1
ATOM 1561 C C . VAL A 1 191 ? -14.062 -14.211 -8.898 1 81.81 191 VAL A C 1
ATOM 1563 O O . VAL A 1 191 ? -15.148 -13.75 -8.547 1 81.81 191 VAL A O 1
ATOM 1566 N N . TYR A 1 192 ? -13.203 -14.781 -8.18 1 90.69 192 TYR A N 1
ATOM 1567 C CA . TYR A 1 192 ? -13.227 -14.656 -6.723 1 90.69 192 TYR A CA 1
ATOM 1568 C C . TYR A 1 192 ? -12.062 -13.797 -6.234 1 90.69 192 TYR A C 1
ATOM 1570 O O . TYR A 1 192 ? -10.898 -14.125 -6.473 1 90.69 192 TYR A O 1
ATOM 1578 N N . PHE A 1 193 ? -12.414 -12.648 -5.664 1 94.44 193 PHE A N 1
ATOM 1579 C CA . PHE A 1 193 ? -11.438 -11.805 -4.98 1 94.44 193 PHE A CA 1
ATOM 1580 C C . PHE A 1 193 ? -11.57 -11.938 -3.469 1 94.44 193 PHE A C 1
ATOM 1582 O O . PHE A 1 193 ? -12.688 -11.984 -2.939 1 94.44 193 PHE A O 1
ATOM 1589 N N . THR A 1 194 ? -10.5 -12.07 -2.852 1 96.25 194 THR A N 1
ATOM 1590 C CA . THR A 1 194 ? -10.508 -12.266 -1.405 1 96.25 194 THR A CA 1
ATOM 1591 C C . THR A 1 194 ? -9.68 -11.188 -0.712 1 96.25 194 THR A C 1
ATOM 1593 O O . THR A 1 194 ? -9.305 -10.188 -1.332 1 96.25 194 THR A O 1
ATOM 1596 N N . THR A 1 195 ? -9.594 -11.242 0.586 1 97.19 195 THR A N 1
ATOM 1597 C CA . THR A 1 195 ? -8.703 -10.422 1.405 1 97.19 195 THR A CA 1
ATOM 1598 C C . THR A 1 195 ? -7.641 -11.289 2.074 1 97.19 195 THR A C 1
ATOM 1600 O O . THR A 1 195 ? -7.82 -12.5 2.219 1 97.19 195 THR A O 1
ATOM 1603 N N . PRO A 1 196 ? -6.547 -10.695 2.467 1 97.94 196 PRO A N 1
ATOM 1604 C CA . PRO A 1 196 ? -5.504 -11.492 3.117 1 97.94 196 PRO A CA 1
ATOM 1605 C C . PRO A 1 196 ? -6.02 -12.258 4.332 1 97.94 196 PRO A C 1
ATOM 1607 O O . PRO A 1 196 ? -5.754 -13.461 4.469 1 97.94 196 PRO A O 1
ATOM 1610 N N . ASP A 1 197 ? -6.781 -11.625 5.164 1 97.25 197 ASP A N 1
ATOM 1611 C CA . ASP A 1 197 ? -7.312 -12.281 6.359 1 97.25 197 ASP A CA 1
ATOM 1612 C C . ASP A 1 197 ? -8.141 -13.508 5.992 1 97.25 197 ASP A C 1
ATOM 1614 O O . ASP A 1 197 ? -7.977 -14.57 6.586 1 97.25 197 ASP A O 1
ATOM 1618 N N . THR A 1 198 ? -8.984 -13.352 5.02 1 97.12 198 THR A N 1
ATOM 1619 C CA . THR A 1 198 ? -9.875 -14.43 4.605 1 97.12 198 THR A CA 1
ATOM 1620 C C . THR A 1 198 ? -9.086 -15.555 3.941 1 97.12 198 THR A C 1
ATOM 1622 O O . THR A 1 198 ? -9.344 -16.734 4.191 1 97.12 198 THR A O 1
ATOM 1625 N N . ALA A 1 199 ? -8.172 -15.219 3.105 1 97.94 199 ALA A N 1
ATOM 1626 C CA . ALA A 1 199 ? -7.352 -16.219 2.422 1 97.94 199 ALA A CA 1
ATOM 1627 C C . ALA A 1 199 ? -6.539 -17.047 3.42 1 97.94 199 ALA A C 1
ATOM 1629 O O . ALA A 1 199 ? -6.469 -18.266 3.314 1 97.94 199 ALA A O 1
ATOM 1630 N N . LEU A 1 200 ? -5.895 -16.375 4.375 1 98.5 200 LEU A N 1
ATOM 1631 C CA . LEU A 1 200 ? -5.078 -17.047 5.375 1 98.5 200 LEU A CA 1
ATOM 1632 C C . LEU A 1 200 ? -5.93 -18 6.215 1 98.5 200 LEU A C 1
ATOM 1634 O O . LEU A 1 200 ? -5.508 -19.125 6.516 1 98.5 200 LEU A O 1
ATOM 1638 N N . LYS A 1 201 ? -7.109 -17.562 6.547 1 98.12 201 LYS A N 1
ATOM 1639 C CA . LYS A 1 201 ? -8.023 -18.406 7.309 1 98.12 201 LYS A CA 1
ATOM 1640 C C . LYS A 1 201 ? -8.43 -19.641 6.504 1 98.12 201 LYS A C 1
ATOM 1642 O O . LYS A 1 201 ? -8.539 -20.734 7.055 1 98.12 201 LYS A O 1
ATOM 1647 N N . GLU A 1 202 ? -8.695 -19.406 5.258 1 97.81 202 GLU A N 1
ATOM 1648 C CA . GLU A 1 202 ? -9.062 -20.516 4.383 1 97.81 202 GLU A CA 1
ATOM 1649 C C . GLU A 1 202 ? -7.938 -21.531 4.281 1 97.81 202 GLU A C 1
ATOM 1651 O O . GLU A 1 202 ? -8.18 -22.734 4.309 1 97.81 202 GLU A O 1
ATOM 1656 N N . ILE A 1 203 ? -6.719 -21.094 4.176 1 98.19 203 ILE A N 1
ATOM 1657 C CA . ILE A 1 203 ? -5.535 -21.953 4.094 1 98.19 203 ILE A CA 1
ATOM 1658 C C . ILE A 1 203 ? -5.391 -22.766 5.379 1 98.19 203 ILE A C 1
ATOM 1660 O O . ILE A 1 203 ? -5.121 -23.969 5.336 1 98.19 203 ILE A O 1
ATOM 1664 N N . GLU A 1 204 ? -5.578 -22.094 6.488 1 97.75 204 GLU A N 1
ATOM 1665 C CA . GLU A 1 204 ? -5.504 -22.766 7.777 1 97.75 204 GLU A CA 1
ATOM 1666 C C . GLU A 1 204 ? -6.625 -23.797 7.93 1 97.75 204 GLU A C 1
ATOM 1668 O O . GLU A 1 204 ? -6.406 -24.891 8.461 1 97.75 204 GLU A O 1
ATOM 1673 N N . GLU A 1 205 ? -7.758 -23.438 7.496 1 97.69 205 GLU A N 1
ATOM 1674 C CA . GLU A 1 205 ? -8.906 -24.328 7.539 1 97.69 205 GLU A CA 1
ATOM 1675 C C . GLU A 1 205 ? -8.648 -25.594 6.727 1 97.69 205 GLU A C 1
ATOM 1677 O O . GLU A 1 205 ? -9.133 -26.672 7.074 1 97.69 205 GLU A O 1
ATOM 1682 N N . ALA A 1 206 ? -7.918 -25.438 5.688 1 97.75 206 ALA A N 1
ATOM 1683 C CA . ALA A 1 206 ? -7.59 -26.578 4.828 1 97.75 206 ALA A CA 1
ATOM 1684 C C . ALA A 1 206 ? -6.523 -27.453 5.473 1 97.75 206 ALA A C 1
ATOM 1686 O O . ALA A 1 206 ? -6.219 -28.547 4.965 1 97.75 206 ALA A O 1
ATOM 1687 N N . GLY A 1 207 ? -5.918 -27.031 6.523 1 96.75 207 GLY A N 1
ATOM 1688 C CA . GLY A 1 207 ? -5 -27.859 7.289 1 96.75 207 GLY A CA 1
ATOM 1689 C C . GLY A 1 207 ? -3.541 -27.562 6.992 1 96.75 207 GLY A C 1
ATOM 1690 O O . GLY A 1 207 ? -2.652 -28.281 7.441 1 96.75 207 GLY A O 1
ATOM 1691 N N . PHE A 1 208 ? -3.283 -26.531 6.242 1 98 208 PHE A N 1
ATOM 1692 C CA . PHE A 1 208 ? -1.905 -26.141 5.957 1 98 20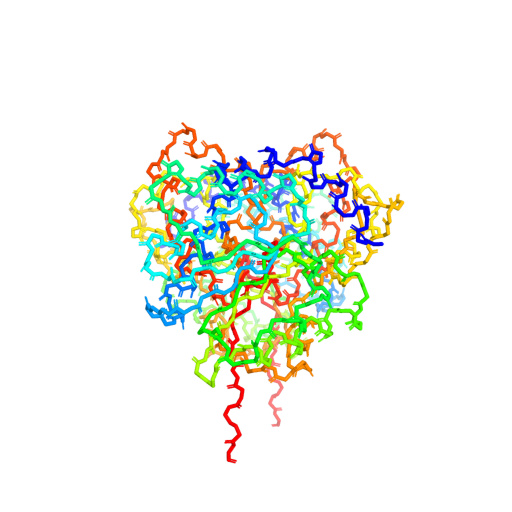8 PHE A CA 1
ATOM 1693 C C . PHE A 1 208 ? -1.317 -25.344 7.109 1 98 208 PHE A C 1
ATOM 1695 O O . PHE A 1 208 ? -2.051 -24.703 7.863 1 98 208 PHE A O 1
ATOM 1702 N N . LYS A 1 209 ? -0.038 -25.469 7.277 1 97.88 209 LYS A N 1
ATOM 1703 C CA . LYS A 1 209 ? 0.728 -24.516 8.078 1 97.88 209 LYS A CA 1
ATOM 1704 C C . LYS A 1 209 ? 1.289 -23.391 7.219 1 97.88 209 LYS A C 1
ATOM 1706 O O . LYS A 1 209 ? 1.995 -23.641 6.242 1 97.88 209 LYS A O 1
ATOM 1711 N N . ILE A 1 210 ? 1 -22.234 7.574 1 98.56 210 ILE A N 1
ATOM 1712 C CA . ILE A 1 210 ? 1.509 -21.078 6.824 1 98.56 210 ILE A CA 1
ATOM 1713 C C . ILE A 1 210 ? 2.953 -20.797 7.234 1 98.56 210 ILE A C 1
ATOM 1715 O O . ILE A 1 210 ? 3.236 -20.562 8.414 1 98.56 210 ILE A O 1
ATOM 1719 N N . ILE A 1 211 ? 3.832 -20.844 6.289 1 98.56 211 ILE A N 1
ATOM 1720 C CA . ILE A 1 211 ? 5.242 -20.547 6.516 1 98.56 211 ILE A CA 1
ATOM 1721 C C . ILE A 1 211 ? 5.492 -19.047 6.363 1 98.56 211 ILE A C 1
ATOM 1723 O O . ILE A 1 211 ? 6.172 -18.438 7.191 1 98.56 211 ILE A O 1
ATOM 1727 N N . SER A 1 212 ? 4.996 -18.484 5.332 1 98.56 212 SER A N 1
ATOM 1728 C CA . SER A 1 212 ? 5.105 -17.062 5.023 1 98.56 212 SER A CA 1
ATOM 1729 C C . SER A 1 212 ? 4.094 -16.641 3.961 1 98.56 212 SER A C 1
ATOM 1731 O O . SER A 1 212 ? 3.412 -17.484 3.383 1 98.56 212 SER A O 1
ATOM 1733 N N . TYR A 1 213 ? 3.904 -15.438 3.76 1 98.62 213 TYR A N 1
ATOM 1734 C CA . TYR A 1 213 ? 3.166 -14.945 2.604 1 98.62 213 TYR A CA 1
ATOM 1735 C C . TYR A 1 213 ? 3.674 -13.57 2.176 1 98.62 213 TYR A C 1
ATOM 1737 O O . TYR A 1 213 ? 4.219 -12.82 2.99 1 98.62 213 TYR A O 1
ATOM 1745 N N . GLY A 1 214 ? 3.588 -13.32 0.942 1 98.62 214 GLY A N 1
ATOM 1746 C CA . GLY A 1 214 ? 4.02 -12.07 0.351 1 98.62 214 GLY A CA 1
ATOM 1747 C C . GLY A 1 214 ? 2.996 -11.469 -0.589 1 98.62 214 GLY A C 1
ATOM 1748 O O . GLY A 1 214 ? 2.078 -12.156 -1.04 1 98.62 214 GLY A O 1
ATOM 1749 N N . GLY A 1 215 ? 3.035 -10.156 -0.712 1 98.75 215 GLY A N 1
ATOM 1750 C CA . GLY A 1 215 ? 2.363 -9.461 -1.8 1 98.75 215 GLY A CA 1
ATOM 1751 C C . GLY A 1 215 ? 3.209 -9.359 -3.055 1 98.75 215 GLY A C 1
ATOM 1752 O O . GLY A 1 215 ? 4.219 -8.648 -3.072 1 98.75 215 GLY A O 1
ATOM 1753 N N . ALA A 1 216 ? 2.754 -9.953 -4.121 1 98.56 216 ALA A N 1
ATOM 1754 C CA . ALA A 1 216 ? 3.598 -10.18 -5.293 1 98.56 216 ALA A CA 1
ATOM 1755 C C . ALA A 1 216 ? 4.133 -8.859 -5.84 1 98.56 216 ALA A C 1
ATOM 1757 O O . ALA A 1 216 ? 5.277 -8.789 -6.297 1 98.56 216 ALA A O 1
ATOM 1758 N N . GLU A 1 217 ? 3.346 -7.805 -5.781 1 98.44 217 GLU A N 1
ATOM 1759 C CA . GLU A 1 217 ? 3.744 -6.539 -6.395 1 98.44 217 GLU A CA 1
ATOM 1760 C C . GLU A 1 217 ? 4.48 -5.652 -5.398 1 98.44 217 GLU A C 1
ATOM 1762 O O . GLU A 1 217 ? 5.066 -4.633 -5.781 1 98.44 217 GLU A O 1
ATOM 1767 N N . SER A 1 218 ? 4.445 -6.02 -4.102 1 98.31 218 SER A N 1
ATOM 1768 C CA . SER A 1 218 ? 5.129 -5.277 -3.049 1 98.31 218 SER A CA 1
ATOM 1769 C C . SER A 1 218 ? 4.781 -3.795 -3.1 1 98.31 218 SER A C 1
ATOM 1771 O O . SER A 1 218 ? 3.609 -3.432 -3.236 1 98.31 218 SER A O 1
ATOM 1773 N N . PHE A 1 219 ? 5.754 -2.846 -2.885 1 98.25 219 PHE A N 1
ATOM 1774 C CA . PHE A 1 219 ? 5.48 -1.416 -2.809 1 98.25 219 PHE A CA 1
ATOM 1775 C C . PHE A 1 219 ? 5.168 -0.85 -4.188 1 98.25 219 PHE A C 1
ATOM 1777 O O . PHE A 1 219 ? 4.809 0.322 -4.32 1 98.25 219 PHE A O 1
ATOM 1784 N N . LEU A 1 220 ? 5.176 -1.681 -5.25 1 98.31 220 LEU A N 1
ATOM 1785 C CA . LEU A 1 220 ? 4.906 -1.226 -6.609 1 98.31 220 LEU A CA 1
ATOM 1786 C C . LEU A 1 220 ? 3.445 -1.466 -6.98 1 98.31 220 LEU A C 1
ATOM 1788 O O . LEU A 1 220 ? 3.02 -1.133 -8.086 1 98.31 220 LEU A O 1
ATOM 1792 N N . SER A 1 221 ? 2.654 -2.033 -6.043 1 98.06 221 SER A N 1
ATOM 1793 C CA . SER A 1 221 ? 1.242 -2.305 -6.293 1 98.06 221 SER A CA 1
ATOM 1794 C C . SER A 1 221 ? 0.514 -1.053 -6.77 1 98.06 221 SER A C 1
ATOM 1796 O O . SER A 1 221 ? 0.622 0.008 -6.148 1 98.06 221 SER A O 1
ATOM 1798 N N . GLY A 1 222 ? -0.184 -1.197 -7.902 1 96.75 222 GLY A N 1
ATOM 1799 C CA . GLY A 1 222 ? -0.98 -0.118 -8.461 1 96.75 222 GLY A CA 1
ATOM 1800 C C . GLY A 1 222 ? -0.16 0.87 -9.273 1 96.75 222 GLY A C 1
ATOM 1801 O O . GLY A 1 222 ? -0.712 1.778 -9.898 1 96.75 222 GLY A O 1
ATOM 1802 N N . LEU A 1 223 ? 1.161 0.741 -9.32 1 97.44 223 LEU A N 1
ATOM 1803 C CA . LEU A 1 223 ? 2.021 1.758 -9.914 1 97.44 223 LEU A CA 1
ATOM 1804 C C . LEU A 1 223 ? 2.391 1.388 -11.352 1 97.44 223 LEU A C 1
ATOM 1806 O O . LEU A 1 223 ? 3.543 1.545 -11.758 1 97.44 223 LEU A O 1
ATOM 1810 N N . HIS A 1 224 ? 1.363 0.974 -12.102 1 94.94 224 HIS A N 1
ATOM 1811 C CA . HIS A 1 224 ? 1.538 0.529 -13.477 1 94.94 224 HIS A CA 1
ATOM 1812 C C . HIS A 1 224 ? 2.117 1.642 -14.352 1 94.94 224 HIS A C 1
ATOM 1814 O O . HIS A 1 224 ? 3.135 1.447 -15.016 1 94.94 224 HIS A O 1
ATOM 1820 N N . LEU A 1 225 ? 1.556 2.83 -14.273 1 93.38 225 LEU A N 1
ATOM 1821 C CA . LEU A 1 225 ? 1.909 3.92 -15.18 1 93.38 225 LEU A CA 1
ATOM 1822 C C . LEU A 1 225 ? 3.297 4.465 -14.859 1 93.38 225 LEU A C 1
ATOM 1824 O O . LEU A 1 225 ? 4.152 4.562 -15.742 1 93.38 225 LEU A O 1
ATOM 1828 N N . PRO A 1 226 ? 3.555 4.746 -13.547 1 94.44 226 PRO A N 1
ATOM 1829 C CA . PRO A 1 226 ? 4.902 5.234 -13.25 1 94.44 226 PRO A CA 1
ATOM 1830 C C . PRO A 1 226 ? 5.988 4.207 -13.555 1 94.44 226 PRO A C 1
ATOM 1832 O O . PRO A 1 226 ? 7.074 4.566 -14.016 1 94.44 226 PRO A O 1
ATOM 1835 N N . LEU A 1 227 ? 5.727 2.955 -13.305 1 96.5 227 LEU A N 1
ATOM 1836 C CA . LEU A 1 227 ? 6.73 1.924 -13.547 1 96.5 227 LEU A CA 1
ATOM 1837 C C . LEU A 1 227 ? 7.004 1.769 -15.039 1 96.5 227 LEU A C 1
ATOM 1839 O O . LEU A 1 227 ? 8.156 1.619 -15.453 1 96.5 227 LEU A O 1
ATOM 1843 N N . LYS A 1 228 ? 5.949 1.784 -15.836 1 94.56 228 LYS A N 1
ATOM 1844 C CA . LYS A 1 228 ? 6.117 1.734 -17.281 1 94.56 228 LYS A CA 1
ATOM 1845 C C . LYS A 1 228 ? 6.953 2.91 -17.781 1 94.56 228 LYS A C 1
ATOM 1847 O O . LYS A 1 228 ? 7.832 2.738 -18.625 1 94.56 228 LYS A O 1
ATOM 1852 N N . LYS A 1 229 ? 6.676 4.09 -17.25 1 94.12 229 LYS A N 1
ATOM 1853 C CA . LYS A 1 229 ? 7.414 5.289 -17.641 1 94.12 229 LYS A CA 1
ATOM 1854 C C . LYS A 1 229 ? 8.906 5.137 -17.344 1 94.12 229 LYS A C 1
ATOM 1856 O O . LYS A 1 229 ? 9.742 5.414 -18.203 1 94.12 229 LYS A O 1
ATOM 1861 N N . VAL A 1 230 ? 9.219 4.66 -16.156 1 96 230 VAL A N 1
ATOM 1862 C CA . VAL A 1 230 ? 10.625 4.559 -15.773 1 96 230 VAL A CA 1
ATOM 1863 C C . VAL A 1 230 ? 11.289 3.422 -16.547 1 96 230 VAL A C 1
ATOM 1865 O O . VAL A 1 230 ? 12.477 3.498 -16.875 1 96 230 VAL A O 1
ATOM 1868 N N . TYR A 1 231 ? 10.539 2.371 -16.875 1 96.69 231 TYR A N 1
ATOM 1869 C CA . TYR A 1 231 ? 11.047 1.302 -17.719 1 96.69 231 TYR A CA 1
ATOM 1870 C C . TYR A 1 231 ? 11.531 1.853 -19.062 1 96.69 231 TYR A C 1
ATOM 1872 O O . TYR A 1 231 ? 12.578 1.448 -19.562 1 96.69 231 TYR A O 1
ATOM 1880 N N . GLU A 1 232 ? 10.805 2.77 -19.625 1 95.69 232 GLU A N 1
ATOM 1881 C CA . GLU A 1 232 ? 11.094 3.328 -20.953 1 95.69 232 GLU A CA 1
ATOM 1882 C C . GLU A 1 232 ? 12.172 4.402 -20.875 1 95.69 232 GLU A C 1
ATOM 1884 O O . GLU A 1 232 ? 13.023 4.512 -21.766 1 95.69 232 GLU A O 1
ATOM 1889 N N . GLU A 1 233 ? 12.227 5.148 -19.766 1 96 233 GLU A N 1
ATOM 1890 C CA . GLU A 1 233 ? 13.055 6.352 -19.703 1 96 233 GLU A CA 1
ATOM 1891 C C . GLU A 1 233 ? 14.367 6.078 -18.984 1 96 233 GLU A C 1
ATOM 1893 O O . GLU A 1 233 ? 15.367 6.758 -19.219 1 96 233 GLU A O 1
ATOM 1898 N N . ASN A 1 234 ? 14.398 5.184 -18.047 1 96.94 234 ASN A N 1
ATOM 1899 C CA . ASN A 1 234 ? 15.547 4.934 -17.172 1 96.94 234 ASN A CA 1
ATOM 1900 C C . ASN A 1 234 ? 15.562 3.494 -16.672 1 96.94 234 ASN A C 1
ATOM 1902 O O . ASN A 1 234 ? 15.148 3.229 -15.531 1 96.94 234 ASN A O 1
ATOM 1906 N N . ARG A 1 235 ? 16.156 2.604 -17.422 1 97.12 235 ARG A N 1
ATOM 1907 C CA . ARG A 1 235 ? 16.109 1.166 -17.172 1 97.12 235 ARG A CA 1
ATOM 1908 C C . ARG A 1 235 ? 16.781 0.814 -15.859 1 97.12 235 ARG A C 1
ATOM 1910 O O . ARG A 1 235 ? 16.359 -0.102 -15.148 1 97.12 235 ARG A O 1
ATOM 1917 N N . ALA A 1 236 ? 17.797 1.555 -15.508 1 97.62 236 ALA A N 1
ATOM 1918 C CA . ALA A 1 236 ? 18.5 1.296 -14.258 1 97.62 236 ALA A CA 1
ATOM 1919 C C . ALA A 1 236 ? 17.578 1.488 -13.055 1 97.62 236 ALA A C 1
ATOM 1921 O O . ALA A 1 236 ? 17.578 0.671 -12.133 1 97.62 236 ALA A O 1
ATOM 1922 N N . VAL A 1 237 ? 16.828 2.562 -13.023 1 98.19 237 VAL A N 1
ATOM 1923 C CA . VAL A 1 237 ? 15.883 2.826 -11.945 1 98.19 237 VAL A CA 1
ATOM 1924 C C . VAL A 1 237 ? 14.836 1.72 -11.898 1 98.19 237 VAL A C 1
ATOM 1926 O O . VAL A 1 237 ? 14.5 1.211 -10.828 1 98.19 237 VAL A O 1
ATOM 1929 N N . TYR A 1 238 ? 14.32 1.373 -13.109 1 98.31 238 TYR A N 1
ATOM 1930 C CA . TYR A 1 238 ? 13.352 0.286 -13.195 1 98.31 238 TYR A CA 1
ATOM 1931 C C . TYR A 1 238 ? 13.898 -0.985 -12.555 1 98.31 238 TYR A C 1
ATOM 1933 O O . TYR A 1 238 ? 13.242 -1.59 -11.703 1 98.31 238 TYR A O 1
ATOM 1941 N N . ASP A 1 239 ? 15.062 -1.379 -12.938 1 98.44 239 ASP A N 1
ATOM 1942 C CA . ASP A 1 239 ? 15.664 -2.613 -12.453 1 98.44 239 ASP A CA 1
ATOM 1943 C C . ASP A 1 239 ? 15.875 -2.562 -10.938 1 98.44 239 ASP A C 1
ATOM 1945 O O . ASP A 1 239 ? 15.641 -3.551 -10.242 1 98.44 239 ASP A O 1
ATOM 1949 N N . ASN A 1 240 ? 16.328 -1.403 -10.414 1 98.62 240 ASN A N 1
ATOM 1950 C CA . ASN A 1 240 ? 16.547 -1.24 -8.977 1 98.62 240 ASN A CA 1
ATOM 1951 C C . ASN A 1 240 ? 15.242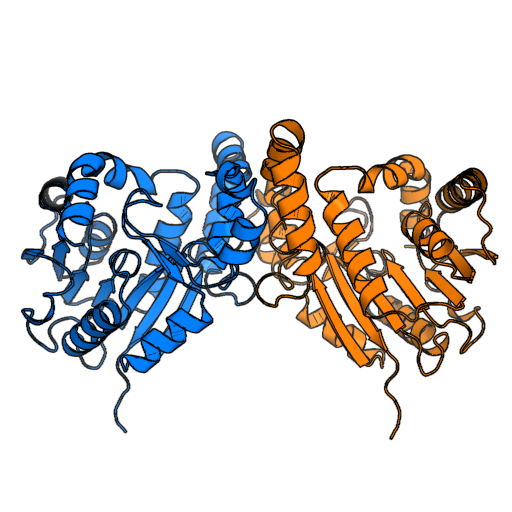 -1.364 -8.195 1 98.62 240 ASN A C 1
ATOM 1953 O O . ASN A 1 240 ? 15.195 -2.053 -7.172 1 98.62 240 ASN A O 1
ATOM 1957 N N . PHE A 1 241 ? 14.203 -0.71 -8.633 1 98.56 241 PHE A N 1
ATOM 1958 C CA . PHE A 1 241 ? 12.914 -0.78 -7.965 1 98.56 241 PHE A CA 1
ATOM 1959 C C . PHE A 1 241 ? 12.375 -2.205 -7.977 1 98.56 241 PHE A C 1
ATOM 1961 O O . PHE A 1 241 ? 11.891 -2.701 -6.957 1 98.56 241 PHE A O 1
ATOM 1968 N N . VAL A 1 242 ? 12.438 -2.848 -9.148 1 98.69 242 VAL A N 1
ATOM 1969 C CA . VAL A 1 242 ? 11.914 -4.203 -9.273 1 98.69 242 VAL A CA 1
ATOM 1970 C C . VAL A 1 242 ? 12.68 -5.148 -8.359 1 98.69 242 VAL A C 1
ATOM 1972 O O . VAL A 1 242 ? 12.078 -5.941 -7.625 1 98.69 242 VAL A O 1
ATOM 1975 N N . LYS A 1 243 ? 13.984 -5.043 -8.367 1 98.69 243 LYS A N 1
ATOM 1976 C CA . LYS A 1 243 ? 14.797 -5.902 -7.516 1 98.69 243 LYS A CA 1
ATOM 1977 C C . LYS A 1 243 ? 14.414 -5.742 -6.047 1 98.69 243 LYS A C 1
ATOM 1979 O O . LYS A 1 243 ? 14.18 -6.73 -5.348 1 98.69 243 LYS A O 1
ATOM 1984 N N . VAL A 1 244 ? 14.32 -4.551 -5.562 1 98.75 244 VAL A N 1
ATOM 1985 C CA . VAL A 1 244 ? 14.023 -4.301 -4.156 1 98.75 244 VAL A CA 1
ATOM 1986 C C . VAL A 1 244 ? 12.594 -4.723 -3.844 1 98.75 244 VAL A C 1
ATOM 1988 O O . VAL A 1 244 ? 12.32 -5.289 -2.781 1 98.75 244 VAL A O 1
ATOM 1991 N N . ALA A 1 245 ? 11.664 -4.418 -4.75 1 98.69 245 ALA A N 1
ATOM 1992 C CA . ALA A 1 245 ? 10.273 -4.828 -4.547 1 98.69 245 ALA A CA 1
ATOM 1993 C C . ALA A 1 245 ? 10.172 -6.344 -4.387 1 98.69 245 ALA A C 1
ATOM 1995 O O . ALA A 1 245 ? 9.453 -6.832 -3.512 1 98.69 245 ALA A O 1
ATOM 1996 N N . VAL A 1 246 ? 10.875 -7.027 -5.219 1 98.75 246 VAL A N 1
ATOM 1997 C CA . VAL A 1 246 ? 10.883 -8.484 -5.195 1 98.75 246 VAL A CA 1
ATOM 1998 C C . VAL A 1 246 ? 11.422 -8.977 -3.852 1 98.75 246 VAL A C 1
ATOM 2000 O O . VAL A 1 246 ? 10.781 -9.789 -3.178 1 98.75 246 VAL A O 1
ATOM 2003 N N . GLU A 1 247 ? 12.5 -8.445 -3.408 1 98.62 247 GLU A N 1
ATOM 2004 C CA . GLU A 1 247 ? 13.156 -8.867 -2.178 1 98.62 247 GLU A CA 1
ATOM 2005 C C . GLU A 1 247 ? 12.32 -8.516 -0.952 1 98.62 247 GLU A C 1
ATOM 2007 O O . GLU A 1 247 ? 12.445 -9.156 0.096 1 98.62 247 GLU A O 1
ATOM 2012 N N . LYS A 1 248 ? 11.477 -7.547 -1.069 1 98.5 248 LYS A N 1
ATOM 2013 C CA . LYS A 1 248 ? 10.758 -7.031 0.087 1 98.5 248 LYS A CA 1
ATOM 2014 C C . LYS A 1 248 ? 9.266 -7.352 -0.008 1 98.5 248 LYS A C 1
ATOM 2016 O O . LYS A 1 248 ? 8.453 -6.75 0.692 1 98.5 248 LYS A O 1
ATOM 2021 N N . CYS A 1 249 ? 8.898 -8.328 -0.814 1 98.75 249 CYS A N 1
ATOM 2022 C CA . CYS A 1 249 ? 7.504 -8.664 -1.091 1 98.75 249 CYS A CA 1
ATOM 2023 C C . CYS A 1 249 ? 6.82 -9.219 0.153 1 98.75 249 CYS A C 1
ATOM 2025 O O . CYS A 1 249 ? 5.59 -9.297 0.206 1 98.75 249 CYS A O 1
ATOM 2027 N N . GLU A 1 250 ? 7.57 -9.594 1.213 1 98.69 250 GLU A N 1
ATOM 2028 C CA . GLU A 1 250 ? 6.984 -10.172 2.42 1 98.69 250 GLU A CA 1
ATOM 2029 C C . GLU A 1 250 ? 6.809 -9.117 3.506 1 98.69 250 GLU A C 1
ATOM 2031 O O . GLU A 1 250 ? 6.254 -9.398 4.57 1 98.69 250 GLU A O 1
ATOM 2036 N N . LEU A 1 251 ? 7.223 -7.871 3.287 1 97.69 251 LEU A N 1
ATOM 2037 C CA . LEU A 1 251 ? 7.113 -6.832 4.305 1 97.69 251 LEU A CA 1
ATOM 2038 C C . LEU A 1 251 ? 5.648 -6.547 4.633 1 97.69 251 LEU A C 1
ATOM 2040 O O . LEU A 1 251 ? 4.844 -6.297 3.734 1 97.69 251 LEU A O 1
ATOM 2044 N N . PRO A 1 252 ? 5.316 -6.555 5.914 1 96.75 252 PRO A N 1
ATOM 2045 C CA . PRO A 1 252 ? 3.92 -6.371 6.312 1 96.75 252 PRO A CA 1
ATOM 2046 C C . PRO A 1 252 ? 3.352 -5.023 5.879 1 96.75 252 PRO A C 1
ATOM 2048 O O . PRO A 1 252 ? 2.146 -4.906 5.645 1 96.75 252 PRO A O 1
ATOM 2051 N N . GLN A 1 253 ? 4.188 -4.051 5.664 1 95.94 253 GLN A N 1
ATOM 2052 C CA . GLN A 1 253 ? 3.748 -2.715 5.27 1 95.94 253 GLN A CA 1
ATOM 2053 C C . GLN A 1 253 ? 3.164 -2.723 3.859 1 95.94 253 GLN A C 1
ATOM 2055 O O . GLN A 1 253 ? 2.432 -1.806 3.48 1 95.94 253 GLN A O 1
ATOM 2060 N N . TYR A 1 254 ? 3.58 -3.775 3.082 1 97.69 254 TYR A N 1
ATOM 2061 C CA . TYR A 1 254 ? 3.207 -3.75 1.673 1 97.69 254 TYR A CA 1
ATOM 2062 C C . TYR A 1 254 ? 2.309 -4.93 1.323 1 97.69 254 TYR A C 1
ATOM 2064 O O . TYR A 1 254 ? 1.36 -4.789 0.548 1 97.69 254 TYR A O 1
ATOM 2072 N N . ARG A 1 255 ? 2.488 -6.078 1.97 1 98.19 255 ARG A N 1
ATOM 2073 C CA . ARG A 1 255 ? 2.047 -7.359 1.431 1 98.19 255 ARG A CA 1
ATOM 2074 C C . ARG A 1 255 ? 0.527 -7.477 1.479 1 98.19 255 ARG A C 1
ATOM 2076 O O . ARG A 1 255 ? -0.071 -8.188 0.669 1 98.19 255 ARG A O 1
ATOM 2083 N N . ASP A 1 256 ? -0.121 -6.707 2.326 1 97.88 256 ASP A N 1
ATOM 2084 C CA . ASP A 1 256 ? -1.549 -6.922 2.535 1 97.88 256 ASP A CA 1
ATOM 2085 C C . ASP A 1 256 ? -2.379 -6.105 1.548 1 97.88 256 ASP A C 1
ATOM 2087 O O . ASP A 1 256 ? -3.602 -6.258 1.481 1 97.88 256 ASP A O 1
ATOM 2091 N N . ALA A 1 257 ? -1.747 -5.27 0.747 1 97.44 257 ALA A N 1
ATOM 2092 C CA . ALA A 1 257 ? -2.49 -4.414 -0.174 1 97.44 257 ALA A CA 1
ATOM 2093 C C . ALA A 1 257 ? -1.94 -4.527 -1.594 1 97.44 257 ALA A C 1
ATOM 2095 O O . ALA A 1 257 ? -1.836 -3.525 -2.307 1 97.44 257 ALA A O 1
ATOM 2096 N N . THR A 1 258 ? -1.536 -5.715 -1.994 1 98.31 258 THR A N 1
ATOM 2097 C CA . THR A 1 258 ? -1.067 -5.98 -3.35 1 98.31 258 THR A CA 1
ATOM 2098 C C . THR A 1 258 ? -2.098 -6.793 -4.129 1 98.31 258 THR A C 1
ATOM 2100 O O . THR A 1 258 ? -3.01 -7.375 -3.539 1 98.31 258 THR A O 1
ATOM 2103 N N . GLU A 1 259 ? -2.033 -6.785 -5.41 1 97.56 259 GLU A N 1
ATOM 2104 C CA . GLU A 1 259 ? -3.014 -7.449 -6.266 1 97.56 259 GLU A CA 1
ATOM 2105 C C . GLU A 1 259 ? -2.996 -8.961 -6.051 1 97.56 259 GLU A C 1
ATOM 2107 O O . GLU A 1 259 ? -4.051 -9.594 -5.961 1 97.56 259 GLU A O 1
ATOM 2112 N N . HIS A 1 260 ? -1.822 -9.516 -5.969 1 98.25 260 HIS A N 1
ATOM 2113 C CA . HIS A 1 260 ? -1.692 -10.961 -5.781 1 98.25 260 HIS A CA 1
ATOM 2114 C C . HIS A 1 260 ? -1.105 -11.281 -4.41 1 98.25 260 HIS A C 1
ATOM 2116 O O . HIS A 1 260 ? -0.077 -10.727 -4.023 1 98.25 260 HIS A O 1
ATOM 2122 N N . LEU A 1 261 ? -1.765 -12.102 -3.736 1 98.31 261 LEU A N 1
ATOM 2123 C CA . LEU A 1 261 ? -1.303 -12.648 -2.467 1 98.31 261 LEU A CA 1
ATOM 2124 C C . LEU A 1 261 ? -0.72 -14.047 -2.658 1 98.31 261 LEU A C 1
ATOM 2126 O O . LEU A 1 261 ? -1.428 -14.969 -3.072 1 98.31 261 LEU A O 1
ATOM 2130 N N . ASN A 1 262 ? 0.576 -14.18 -2.432 1 98.75 262 ASN A N 1
ATOM 2131 C CA . ASN A 1 262 ? 1.269 -15.461 -2.527 1 98.75 262 ASN A CA 1
ATOM 2132 C C . ASN A 1 262 ? 1.547 -16.047 -1.147 1 98.75 262 ASN A C 1
ATOM 2134 O O . ASN A 1 262 ? 2.334 -15.5 -0.379 1 98.75 262 ASN A O 1
ATOM 2138 N N . ILE A 1 263 ? 0.957 -17.156 -0.832 1 98.88 263 ILE A N 1
ATOM 2139 C CA . ILE A 1 263 ? 1.065 -17.781 0.487 1 98.88 263 ILE A CA 1
ATOM 2140 C C . ILE A 1 263 ? 1.884 -19.062 0.393 1 98.88 263 ILE A C 1
ATOM 2142 O O . ILE A 1 263 ? 1.549 -19.969 -0.378 1 98.88 263 ILE A O 1
ATOM 2146 N N . VAL A 1 264 ? 2.936 -19.109 1.116 1 98.88 264 VAL A N 1
ATOM 2147 C CA . VAL A 1 264 ? 3.801 -20.281 1.197 1 98.88 264 VAL A CA 1
ATOM 2148 C C . VAL A 1 264 ? 3.371 -21.156 2.369 1 98.88 264 VAL A C 1
ATOM 2150 O O . VAL A 1 264 ? 3.287 -20.688 3.508 1 98.88 264 VAL A O 1
ATOM 2153 N N . VAL A 1 265 ? 3.156 -22.422 2.051 1 98.75 265 VAL A N 1
ATOM 2154 C CA . VAL A 1 265 ? 2.592 -23.266 3.098 1 98.75 265 VAL A CA 1
ATOM 2155 C C . VAL A 1 265 ? 3.336 -24.594 3.146 1 98.75 265 VAL A C 1
ATOM 2157 O O . VAL A 1 265 ? 3.957 -25 2.162 1 98.75 265 VAL A O 1
ATOM 2160 N N . GLY A 1 266 ? 3.303 -25.188 4.273 1 97.81 266 GLY A N 1
ATOM 2161 C CA . GLY A 1 266 ? 3.773 -26.547 4.504 1 97.81 266 GLY A CA 1
ATOM 2162 C C . GLY A 1 266 ? 2.77 -27.406 5.242 1 97.81 266 GLY A C 1
ATOM 2163 O O . GLY A 1 266 ? 1.612 -27.016 5.41 1 97.81 266 GLY A O 1
ATOM 2164 N N . ILE A 1 267 ? 3.182 -28.625 5.434 1 92.69 267 ILE A N 1
ATOM 2165 C CA . ILE A 1 267 ? 2.33 -29.531 6.18 1 92.69 267 ILE A CA 1
ATOM 2166 C C . ILE A 1 267 ? 2.66 -29.453 7.668 1 92.69 267 ILE A C 1
ATOM 2168 O O . ILE A 1 267 ? 3.826 -29.312 8.047 1 92.69 267 ILE A O 1
ATOM 2172 N N . LYS A 1 268 ? 1.563 -29.312 8.469 1 76.75 268 LYS A N 1
ATOM 2173 C CA . LYS A 1 268 ? 1.715 -29.297 9.922 1 76.75 268 LYS A CA 1
ATOM 2174 C C . LYS A 1 268 ? 2.291 -30.609 10.422 1 76.75 268 LYS A C 1
ATOM 2176 O O . LYS A 1 268 ? 1.809 -31.688 10.062 1 76.75 268 LYS A O 1
ATOM 2181 N N . LYS A 1 269 ? 3.557 -30.453 10.961 1 69.62 269 LYS A N 1
ATOM 2182 C CA . LYS A 1 269 ? 4.102 -31.672 11.57 1 69.62 269 LYS A CA 1
ATOM 2183 C C . LYS A 1 269 ? 3.244 -32.125 12.742 1 69.62 269 LYS A C 1
ATOM 2185 O O . LYS A 1 269 ? 2.754 -31.297 13.516 1 69.62 269 LYS A O 1
ATOM 2190 N N . GLU A 1 270 ? 2.398 -33.062 12.633 1 56.97 270 GLU A N 1
ATOM 2191 C CA . GLU A 1 270 ? 1.768 -33.656 13.812 1 56.97 270 GLU A CA 1
ATOM 2192 C C . GLU A 1 270 ? 2.785 -33.875 14.93 1 56.97 270 GLU A C 1
ATOM 2194 O O . GLU A 1 270 ? 3.891 -34.375 14.688 1 56.97 270 GLU A O 1
ATOM 2199 N N . LYS A 1 271 ? 2.637 -33.281 15.984 1 41.38 271 LYS A N 1
ATOM 2200 C CA . LYS A 1 271 ? 3.412 -33.625 17.188 1 41.38 271 LYS A CA 1
ATOM 2201 C C . LYS A 1 271 ? 3.322 -35.094 17.5 1 41.38 271 LYS A C 1
ATOM 2203 O O . LYS A 1 271 ? 2.266 -35.719 17.344 1 41.38 271 LYS A O 1
ATOM 2208 N N . MET B 1 1 ? 19.266 25.375 11.477 1 55.97 1 MET B N 1
ATOM 2209 C CA . MET B 1 1 ? 18.125 24.578 11.039 1 55.97 1 MET B CA 1
ATOM 2210 C C . MET B 1 1 ? 16.906 25.453 10.805 1 55.97 1 MET B C 1
ATOM 2212 O O . MET B 1 1 ? 16.312 25.422 9.719 1 55.97 1 MET B O 1
ATOM 2216 N N . SER B 1 2 ? 16.844 26.344 11.727 1 65.81 2 SER B N 1
ATOM 2217 C CA . SER B 1 2 ? 15.633 27.156 11.695 1 65.81 2 SER B CA 1
ATOM 2218 C C . SER B 1 2 ? 15.695 28.219 10.594 1 65.81 2 SER B C 1
ATOM 2220 O O . SER B 1 2 ? 14.734 28.406 9.852 1 65.81 2 SER B O 1
ATOM 2222 N N . ASP B 1 3 ? 16.938 28.531 10.312 1 75.75 3 ASP B N 1
ATOM 2223 C CA . ASP B 1 3 ? 17.031 29.641 9.352 1 75.75 3 ASP B CA 1
ATOM 2224 C C . ASP B 1 3 ? 16.875 29.141 7.922 1 75.75 3 ASP B C 1
ATOM 2226 O O . ASP B 1 3 ? 16.266 29.812 7.09 1 75.75 3 ASP B O 1
ATOM 2230 N N . ILE B 1 4 ? 17.406 28.016 7.691 1 76.94 4 ILE B N 1
ATOM 2231 C CA . ILE B 1 4 ? 17.328 27.438 6.359 1 76.94 4 ILE B CA 1
ATOM 2232 C C . ILE B 1 4 ? 15.883 27.062 6.043 1 76.94 4 ILE B C 1
ATOM 2234 O O . ILE B 1 4 ? 15.375 27.375 4.961 1 76.94 4 ILE B O 1
ATOM 2238 N N . VAL B 1 5 ? 15.258 26.422 6.961 1 80.31 5 VAL B N 1
ATOM 2239 C CA . VAL B 1 5 ? 13.859 26.047 6.793 1 80.31 5 VAL B CA 1
ATOM 2240 C C . VAL B 1 5 ? 13.008 27.297 6.609 1 80.31 5 VAL B C 1
ATOM 2242 O O . VAL B 1 5 ? 12.188 27.375 5.691 1 80.31 5 VAL B O 1
ATOM 2245 N N . LYS B 1 6 ? 13.266 28.281 7.418 1 81.94 6 LYS B N 1
ATOM 2246 C CA . LYS B 1 6 ? 12.547 29.547 7.332 1 81.94 6 LYS B CA 1
ATOM 2247 C C . LYS B 1 6 ? 12.719 30.188 5.953 1 81.94 6 LYS B C 1
ATOM 2249 O O . LYS B 1 6 ? 11.742 30.625 5.344 1 81.94 6 LYS B O 1
ATOM 2254 N N . GLY B 1 7 ? 13.961 30.234 5.527 1 80.69 7 GLY B N 1
ATOM 2255 C CA . GLY B 1 7 ? 14.25 30.828 4.227 1 80.69 7 GLY B CA 1
ATOM 2256 C C . GLY B 1 7 ? 13.516 30.125 3.092 1 80.69 7 GLY B C 1
ATOM 2257 O O . GLY B 1 7 ? 12.977 30.781 2.203 1 80.69 7 GLY B O 1
ATOM 2258 N N . TYR B 1 8 ? 13.469 28.844 3.15 1 80.44 8 TYR B N 1
ATOM 2259 C CA . TYR B 1 8 ? 12.781 28.062 2.125 1 80.44 8 TYR B CA 1
ATOM 2260 C C . TYR B 1 8 ? 11.297 28.406 2.084 1 80.44 8 TYR B C 1
ATOM 2262 O O . TYR B 1 8 ? 10.75 28.672 1.015 1 80.44 8 TYR B O 1
ATOM 2270 N N . TYR B 1 9 ? 10.711 28.422 3.131 1 84.56 9 TYR B N 1
ATOM 2271 C CA . TYR B 1 9 ? 9.266 28.609 3.178 1 84.56 9 TYR B CA 1
ATOM 2272 C C . TYR B 1 9 ? 8.914 30.078 2.912 1 84.56 9 TYR B C 1
ATOM 2274 O O . TYR B 1 9 ? 7.852 30.375 2.352 1 84.56 9 TYR B O 1
ATOM 2282 N N . ASP B 1 10 ? 9.719 30.953 3.277 1 84.75 10 ASP B N 1
ATOM 2283 C CA . ASP B 1 10 ? 9.5 32.344 2.891 1 84.75 10 ASP B CA 1
ATOM 2284 C C . ASP B 1 10 ? 9.508 32.5 1.373 1 84.75 10 ASP B C 1
ATOM 2286 O O . ASP B 1 10 ? 8.656 33.188 0.811 1 84.75 10 ASP B O 1
ATOM 2290 N N . GLU B 1 11 ? 10.469 31.766 0.75 1 79.62 11 GLU B N 1
ATOM 2291 C CA . GLU B 1 11 ? 10.641 31.891 -0.694 1 79.62 11 GLU B CA 1
ATOM 2292 C C . GLU B 1 11 ? 9.539 31.156 -1.451 1 79.62 11 GLU B C 1
ATOM 2294 O O . GLU B 1 11 ? 9.234 31.5 -2.594 1 79.62 11 GLU B O 1
ATOM 2299 N N . ASN B 1 12 ? 8.898 30.172 -0.817 1 84.06 12 ASN B N 1
ATOM 2300 C CA . ASN B 1 12 ? 7.938 29.328 -1.52 1 84.06 12 ASN B CA 1
ATOM 2301 C C . ASN B 1 12 ? 6.543 29.438 -0.904 1 84.06 12 ASN B C 1
ATOM 2303 O O . ASN B 1 12 ? 5.738 28.516 -1.021 1 84.06 12 ASN B O 1
ATOM 2307 N N . ALA B 1 13 ? 6.285 30.516 -0.313 1 82.81 13 ALA B N 1
ATOM 2308 C CA . ALA B 1 13 ? 5.062 30.656 0.469 1 82.81 13 ALA B CA 1
ATOM 2309 C C . ALA B 1 13 ? 3.826 30.531 -0.414 1 82.81 13 ALA B C 1
ATOM 2311 O O . ALA B 1 13 ? 2.875 29.828 -0.057 1 82.81 13 ALA B O 1
ATOM 2312 N N . GLN B 1 14 ? 3.84 31.156 -1.55 1 80.31 14 GLN B N 1
ATOM 2313 C CA . GLN B 1 14 ? 2.693 31.078 -2.449 1 80.31 14 GLN B CA 1
ATOM 2314 C C . GLN B 1 14 ? 2.498 29.656 -2.973 1 80.31 14 GLN B C 1
ATOM 2316 O O . GLN B 1 14 ? 1.366 29.172 -3.07 1 80.31 14 GLN B O 1
ATOM 2321 N N . HIS B 1 15 ? 3.535 29.031 -3.297 1 81.38 15 HIS B N 1
ATOM 2322 C CA . HIS B 1 15 ? 3.477 27.641 -3.746 1 81.38 15 HIS B CA 1
ATOM 2323 C C . HIS B 1 15 ? 2.883 26.734 -2.67 1 81.38 15 HIS B C 1
ATOM 2325 O O . HIS B 1 15 ? 2.1 25.828 -2.975 1 81.38 15 HIS B O 1
ATOM 2331 N N . GLU B 1 16 ? 3.289 26.969 -1.494 1 83.12 16 GLU B N 1
ATOM 2332 C CA . GLU B 1 16 ? 2.771 26.172 -0.389 1 83.12 16 GLU B CA 1
ATOM 2333 C C . GLU B 1 16 ? 1.264 26.344 -0.241 1 83.12 16 GLU B C 1
ATOM 2335 O O . GLU B 1 16 ? 0.555 25.391 0.097 1 83.12 16 GLU B O 1
ATOM 2340 N N . TRP B 1 17 ? 0.781 27.5 -0.547 1 83.81 17 TRP B N 1
ATOM 2341 C CA . TRP B 1 17 ? -0.658 27.75 -0.51 1 83.81 17 TRP B CA 1
ATOM 2342 C C . TRP B 1 17 ? -1.378 26.906 -1.555 1 83.81 17 TRP B C 1
ATOM 2344 O O . TRP B 1 17 ? -2.418 26.297 -1.27 1 83.81 17 TRP B O 1
ATOM 2354 N N . GLU B 1 18 ? -0.779 26.781 -2.705 1 82.25 18 GLU B N 1
ATOM 2355 C CA . GLU B 1 18 ? -1.426 26.109 -3.834 1 82.25 18 GLU B CA 1
ATOM 2356 C C . GLU B 1 18 ? -1.201 24.609 -3.791 1 82.25 18 GLU B C 1
ATOM 2358 O O . GLU B 1 18 ? -1.88 23.844 -4.492 1 82.25 18 GLU B O 1
ATOM 2363 N N . ARG B 1 19 ? -0.336 24.203 -2.93 1 81.31 19 ARG B N 1
ATOM 2364 C CA . ARG B 1 19 ? 0.106 22.812 -2.91 1 81.31 19 ARG B CA 1
ATOM 2365 C C . ARG B 1 19 ? -1.075 21.859 -2.725 1 81.31 19 ARG B C 1
ATOM 2367 O O . ARG B 1 19 ? -1.175 20.844 -3.41 1 81.31 19 ARG B O 1
ATOM 2374 N N . LEU B 1 20 ? -1.99 22.172 -1.925 1 83.94 20 LEU B N 1
ATOM 2375 C CA . LEU B 1 20 ? -3.072 21.266 -1.535 1 83.94 20 LEU B CA 1
ATOM 2376 C C . LEU B 1 20 ? -4.238 21.375 -2.512 1 83.94 20 LEU B C 1
ATOM 2378 O O . LEU B 1 20 ? -5.242 20.672 -2.363 1 83.94 20 LEU B O 1
ATOM 2382 N N . ASP B 1 21 ? -4.07 22.141 -3.596 1 83.75 21 ASP B N 1
ATOM 2383 C CA . ASP B 1 21 ? -5.109 22.25 -4.617 1 83.75 21 ASP B CA 1
ATOM 2384 C C . ASP B 1 21 ? -4.934 21.188 -5.699 1 83.75 21 ASP B C 1
ATOM 2386 O O . ASP B 1 21 ? -5.844 20.953 -6.496 1 83.75 21 ASP B O 1
ATOM 2390 N N . ASN B 1 22 ? -3.832 20.531 -5.668 1 89.19 22 ASN B N 1
ATOM 2391 C CA . ASN B 1 22 ? -3.602 19.453 -6.637 1 89.19 22 ASN B CA 1
ATOM 2392 C C . ASN B 1 22 ? -4.434 18.219 -6.316 1 89.19 22 ASN B C 1
ATOM 2394 O O . ASN B 1 22 ? -4.715 17.938 -5.148 1 89.19 22 ASN B O 1
ATOM 2398 N N . SER B 1 23 ? -4.84 17.547 -7.363 1 91.88 23 SER B N 1
ATOM 2399 C CA . SER B 1 23 ? -5.77 16.422 -7.258 1 91.88 23 SER B CA 1
ATOM 2400 C C . SER B 1 23 ? -5.227 15.336 -6.344 1 91.88 23 SER B C 1
ATOM 2402 O O . SER B 1 23 ? -5.996 14.617 -5.695 1 91.88 23 SER B O 1
ATOM 2404 N N . TYR B 1 24 ? -3.982 15.203 -6.234 1 94.88 24 TYR B N 1
ATOM 2405 C CA . TYR B 1 24 ? -3.385 14.164 -5.398 1 94.88 24 TYR B CA 1
ATOM 2406 C C . TYR B 1 24 ? -3.195 14.664 -3.969 1 94.88 24 TYR B C 1
ATOM 2408 O O . TYR B 1 24 ? -3.547 13.969 -3.014 1 94.88 24 TYR B O 1
ATOM 2416 N N . ARG B 1 25 ? -2.717 15.859 -3.762 1 93.94 25 ARG B N 1
ATOM 2417 C CA . ARG B 1 25 ? -2.406 16.406 -2.441 1 93.94 25 ARG B CA 1
ATOM 2418 C C . ARG B 1 25 ? -3.68 16.719 -1.664 1 93.94 25 ARG B C 1
ATOM 2420 O O . ARG B 1 25 ? -3.666 16.766 -0.432 1 93.94 25 ARG B O 1
ATOM 2427 N N . LYS B 1 26 ? -4.73 16.906 -2.42 1 96.38 26 LYS B N 1
ATOM 2428 C CA . LYS B 1 26 ? -6.027 17.141 -1.792 1 96.38 26 LYS B CA 1
ATOM 2429 C C . LYS B 1 26 ? -6.43 15.977 -0.9 1 96.38 26 LYS B C 1
ATOM 2431 O O . LYS B 1 26 ? -7.137 16.156 0.09 1 96.38 26 LYS B O 1
ATOM 2436 N N . VAL B 1 27 ? -5.996 14.781 -1.229 1 97.94 27 VAL B N 1
ATOM 2437 C CA . VAL B 1 27 ? -6.312 13.594 -0.443 1 97.94 27 VAL B CA 1
ATOM 2438 C C . VAL B 1 27 ? -5.766 13.75 0.974 1 97.94 27 VAL B C 1
ATOM 2440 O O . VAL B 1 27 ? -6.469 13.477 1.95 1 97.94 27 VAL B O 1
ATOM 2443 N N . GLU B 1 28 ? -4.531 14.172 1.076 1 97.56 28 GLU B N 1
ATOM 2444 C CA . GLU B 1 28 ? -3.916 14.422 2.377 1 97.56 28 GLU B CA 1
ATOM 2445 C C . GLU B 1 28 ? -4.723 15.438 3.184 1 97.56 28 GLU B C 1
ATOM 2447 O O . GLU B 1 28 ? -4.977 15.227 4.375 1 97.56 28 GLU B O 1
ATOM 2452 N N . PHE B 1 29 ? -5.078 16.5 2.494 1 97.88 29 PHE B N 1
ATOM 2453 C CA . PHE B 1 29 ? -5.84 17.578 3.131 1 97.88 29 PHE B CA 1
ATOM 2454 C C . PHE B 1 29 ? -7.152 17.047 3.695 1 97.88 29 PHE B C 1
ATOM 2456 O O . PHE B 1 29 ? -7.461 17.266 4.871 1 97.88 29 PHE B O 1
ATOM 2463 N N . LEU B 1 30 ? -7.852 16.297 2.922 1 98.44 30 LEU B N 1
ATOM 2464 C CA . LEU B 1 30 ? -9.188 15.828 3.287 1 98.44 30 LEU B CA 1
ATOM 2465 C C . LEU B 1 30 ? -9.109 14.734 4.344 1 98.44 30 LEU B C 1
ATOM 2467 O O . LEU B 1 30 ? -9.945 14.672 5.246 1 98.44 30 LEU B O 1
ATOM 2471 N N . SER B 1 31 ? -8.148 13.836 4.234 1 98.75 31 SER B N 1
ATOM 2472 C CA . SER B 1 31 ? -8.008 12.781 5.23 1 98.75 31 SER B CA 1
ATOM 2473 C C . SER B 1 31 ? -7.625 13.359 6.59 1 98.75 31 SER B C 1
ATOM 2475 O O . SER B 1 31 ? -8.055 12.844 7.629 1 98.75 31 SER B O 1
ATOM 2477 N N . THR B 1 32 ? -6.785 14.383 6.559 1 98.5 32 THR B N 1
ATOM 2478 C CA . THR B 1 32 ? -6.418 15.055 7.801 1 98.5 32 THR B CA 1
ATOM 2479 C C . THR B 1 32 ? -7.645 15.672 8.461 1 98.5 32 THR B C 1
ATOM 2481 O O . THR B 1 32 ? -7.867 15.492 9.664 1 98.5 32 THR B O 1
ATOM 2484 N N . LEU B 1 33 ? -8.422 16.375 7.676 1 98.38 33 LEU B N 1
ATOM 2485 C CA . LEU B 1 33 ? -9.641 16.969 8.203 1 98.38 33 LEU B CA 1
ATOM 2486 C C . LEU B 1 33 ? -10.594 15.898 8.719 1 98.38 33 LEU B C 1
ATOM 2488 O O . LEU B 1 33 ? -11.266 16.094 9.727 1 98.38 33 LEU B O 1
ATOM 2492 N N . TYR B 1 34 ? -10.695 14.797 8.039 1 98.69 34 TYR B N 1
ATOM 2493 C CA . TYR B 1 34 ? -11.523 13.672 8.461 1 98.69 34 TYR B CA 1
ATOM 2494 C C . TYR B 1 34 ? -11.133 13.203 9.852 1 98.69 34 TYR B C 1
ATOM 2496 O O . TYR B 1 34 ? -11.992 12.984 10.711 1 98.69 34 TYR B O 1
ATOM 2504 N N . LEU B 1 35 ? -9.836 13.016 10.086 1 98.81 35 LEU B N 1
ATOM 2505 C CA . LEU B 1 35 ? -9.352 12.578 11.391 1 98.81 35 LEU B CA 1
ATOM 2506 C C . LEU B 1 35 ? -9.656 13.617 12.461 1 98.81 35 LEU B C 1
ATOM 2508 O O . LEU B 1 35 ? -10.008 13.273 13.586 1 98.81 35 LEU B O 1
ATOM 2512 N N . ILE B 1 36 ? -9.461 14.875 12.094 1 98.38 36 ILE B N 1
ATOM 2513 C CA . ILE B 1 36 ? -9.758 15.945 13.039 1 98.38 36 ILE B CA 1
ATOM 2514 C C . ILE B 1 36 ? -11.242 15.898 13.414 1 98.38 36 ILE B C 1
ATOM 2516 O O . ILE B 1 36 ? -11.586 15.93 14.602 1 98.38 36 ILE B O 1
ATOM 2520 N N . ASP B 1 37 ? -12.094 15.773 12.453 1 98 37 ASP B N 1
ATOM 2521 C CA . ASP B 1 37 ? -13.531 15.719 12.688 1 98 37 ASP B CA 1
ATOM 2522 C C . ASP B 1 37 ? -13.898 14.516 13.555 1 98 37 ASP B C 1
ATOM 2524 O O . ASP B 1 37 ? -14.82 14.594 14.375 1 98 37 ASP B O 1
ATOM 2528 N N . LYS B 1 38 ? -13.266 13.523 13.391 1 98.31 38 LYS B N 1
ATOM 2529 C CA . LYS B 1 38 ? -13.586 12.266 14.062 1 98.31 38 LYS B CA 1
ATOM 2530 C C . LYS B 1 38 ? -13.133 12.297 15.516 1 98.31 38 LYS B C 1
ATOM 2532 O O . LYS B 1 38 ? -13.812 11.75 16.391 1 98.31 38 LYS B O 1
ATOM 2537 N N . TYR B 1 39 ? -11.992 12.969 15.789 1 98.38 39 TYR B N 1
ATOM 2538 C CA . TYR B 1 39 ? -11.383 12.711 17.094 1 98.38 39 TYR B CA 1
ATOM 2539 C C . TYR B 1 39 ? -11.312 13.984 17.922 1 98.38 39 TYR B C 1
ATOM 2541 O O . TYR B 1 39 ? -11.211 13.922 19.156 1 98.38 39 TYR B O 1
ATOM 2549 N N . PHE B 1 40 ? -11.258 15.141 17.266 1 98.06 40 PHE B N 1
ATOM 2550 C CA . PHE B 1 40 ? -11.102 16.391 18 1 98.06 40 PHE B CA 1
ATOM 2551 C C . PHE B 1 40 ? -12.414 16.797 18.656 1 98.06 40 PHE B C 1
ATOM 2553 O O . PHE B 1 40 ? -13.492 16.438 18.188 1 98.06 40 PHE B O 1
ATOM 2560 N N . PRO B 1 41 ? -12.32 17.531 19.75 1 95.44 41 PRO B N 1
ATOM 2561 C CA . PRO B 1 41 ? -13.547 18.172 20.25 1 95.44 41 PRO B CA 1
ATOM 2562 C C . PRO B 1 41 ? -14.211 19.078 19.219 1 95.44 41 PRO B C 1
ATOM 2564 O O . PRO B 1 41 ? -13.539 19.594 18.328 1 95.44 41 PRO B O 1
ATOM 2567 N N . LYS B 1 42 ? -15.477 19.328 19.359 1 92.69 42 LYS B N 1
ATOM 2568 C CA . LYS B 1 42 ? -16.266 20.047 18.359 1 92.69 42 LYS B CA 1
ATOM 2569 C C . LYS B 1 42 ? -16 21.547 18.438 1 92.69 42 LYS B C 1
ATOM 2571 O O . LYS B 1 42 ? -16.297 22.281 17.5 1 92.69 42 LYS B O 1
ATOM 2576 N N . GLU B 1 43 ? -15.508 21.984 19.562 1 91.81 43 GLU B N 1
ATOM 2577 C CA . GLU B 1 43 ? -15.203 23.391 19.75 1 91.81 43 GLU B CA 1
ATOM 2578 C C . GLU B 1 43 ? -14.078 23.594 20.766 1 91.81 43 GLU B C 1
ATOM 2580 O O . GLU B 1 43 ? -13.656 22.641 21.422 1 91.81 43 GLU B O 1
ATOM 2585 N N . GLY B 1 44 ? -13.609 24.828 20.797 1 97.44 44 GLY B N 1
ATOM 2586 C CA . GLY B 1 44 ? -12.578 25.172 21.766 1 97.44 44 GLY B CA 1
ATOM 2587 C C . GLY B 1 44 ? -11.406 25.906 21.156 1 97.44 44 GLY B C 1
ATOM 2588 O O . GLY B 1 44 ? -11.539 26.531 20.109 1 97.44 44 GLY B O 1
ATOM 2589 N N . LYS B 1 45 ? -10.344 25.906 21.953 1 98.69 45 LYS B N 1
ATOM 2590 C CA . LYS B 1 45 ? -9.125 26.578 21.516 1 98.69 45 LYS B CA 1
ATOM 2591 C C . LYS B 1 45 ? -8.172 25.609 20.812 1 98.69 45 LYS B C 1
ATOM 2593 O O . LYS B 1 45 ? -7.961 24.5 21.297 1 98.69 45 LYS B O 1
ATOM 2598 N N . LEU B 1 46 ? -7.703 26.016 19.641 1 98.69 46 LEU B N 1
ATOM 2599 C CA . LEU B 1 46 ? -6.805 25.188 18.859 1 98.69 46 LEU B CA 1
ATOM 2600 C C . LEU B 1 46 ? -5.523 25.938 18.516 1 98.69 46 LEU B C 1
ATOM 2602 O O . LEU B 1 46 ? -5.562 27.125 18.172 1 98.69 46 LEU B O 1
ATOM 2606 N N . CYS B 1 47 ? -4.422 25.281 18.688 1 98.81 47 CYS B N 1
ATOM 2607 C CA . CYS B 1 47 ? -3.148 25.828 18.234 1 98.81 47 CYS B CA 1
ATOM 2608 C C . CYS B 1 47 ? -2.65 25.094 17 1 98.81 47 CYS B C 1
ATOM 2610 O O . CYS B 1 47 ? -2.518 23.859 17 1 98.81 47 CYS B O 1
ATOM 2612 N N . ASP B 1 48 ? -2.424 25.781 15.938 1 98.75 48 ASP B N 1
ATOM 2613 C CA . ASP B 1 48 ? -1.867 25.25 14.695 1 98.75 48 ASP B CA 1
ATOM 2614 C C . ASP B 1 48 ? -0.371 25.531 14.602 1 98.75 48 ASP B C 1
ATOM 2616 O O . ASP B 1 48 ? 0.032 26.578 14.078 1 98.75 48 ASP B O 1
ATOM 2620 N N . ILE B 1 49 ? 0.412 24.578 15.109 1 98.5 49 ILE B N 1
ATOM 2621 C CA . ILE B 1 49 ? 1.864 24.719 15.141 1 98.5 49 ILE B CA 1
ATOM 2622 C C . ILE B 1 49 ? 2.449 24.344 13.781 1 98.5 49 ILE B C 1
ATOM 2624 O O . ILE B 1 49 ? 2.303 23.203 13.328 1 98.5 49 ILE B O 1
ATOM 2628 N N . GLY B 1 50 ? 3.199 25.25 13.164 1 96.94 50 GLY B N 1
ATOM 2629 C CA . GLY B 1 50 ? 3.605 25.078 11.781 1 96.94 50 GLY B CA 1
ATOM 2630 C C . GLY B 1 50 ? 2.459 25.219 10.797 1 96.94 50 GLY B C 1
ATOM 2631 O O . GLY B 1 50 ? 2.266 24.375 9.93 1 96.94 50 GLY B O 1
ATOM 2632 N N . CYS B 1 51 ? 1.774 26.281 10.891 1 97.31 51 CYS B N 1
ATOM 2633 C CA . CYS B 1 51 ? 0.491 26.422 10.211 1 97.31 51 CYS B CA 1
ATOM 2634 C C . CYS B 1 51 ? 0.688 26.703 8.727 1 97.31 51 CYS B C 1
ATOM 2636 O O . CYS B 1 51 ? -0.253 26.578 7.938 1 97.31 51 CYS B O 1
ATOM 2638 N N . GLY B 1 52 ? 1.896 27.078 8.258 1 95.81 52 GLY B N 1
ATOM 2639 C CA . GLY B 1 52 ? 2.098 27.469 6.871 1 95.81 52 GLY B CA 1
ATOM 2640 C C . GLY B 1 52 ? 1.198 28.609 6.434 1 95.81 52 GLY B C 1
ATOM 2641 O O . GLY B 1 52 ? 1.024 29.578 7.168 1 95.81 52 GLY B O 1
ATOM 2642 N N . PRO B 1 53 ? 0.711 28.531 5.277 1 95.81 53 PRO B N 1
ATOM 2643 C CA . PRO B 1 53 ? -0.156 29.609 4.797 1 95.81 53 PRO B CA 1
ATOM 2644 C C . PRO B 1 53 ? -1.58 29.5 5.34 1 95.81 53 PRO B C 1
ATOM 2646 O O . PRO B 1 53 ? -2.475 30.219 4.875 1 95.81 53 PRO B O 1
ATOM 2649 N N . GLY B 1 54 ? -1.815 28.594 6.223 1 97 54 GLY B N 1
ATOM 2650 C CA . GLY B 1 54 ? -3.004 28.656 7.059 1 97 54 GLY B CA 1
ATOM 2651 C C . GLY B 1 54 ? -4.16 27.844 6.512 1 97 54 GLY B C 1
ATOM 2652 O O . GLY B 1 54 ? -5.312 28.062 6.887 1 97 54 GLY B O 1
ATOM 2653 N N . ARG B 1 55 ? -3.961 26.828 5.648 1 96.44 55 ARG B N 1
ATOM 2654 C CA . ARG B 1 55 ? -5.035 26.047 5.039 1 96.44 55 ARG B CA 1
ATOM 2655 C C . ARG B 1 55 ? -5.848 25.328 6.102 1 96.44 55 ARG B C 1
ATOM 2657 O O . ARG B 1 55 ? -7.078 25.406 6.117 1 96.44 55 ARG B O 1
ATOM 2664 N N . TYR B 1 56 ? -5.195 24.609 6.965 1 97.81 56 TYR B N 1
ATOM 2665 C CA . TYR B 1 56 ? -5.895 23.875 8.023 1 97.81 56 TYR B CA 1
ATOM 2666 C C . TYR B 1 56 ? -6.508 24.844 9.023 1 97.81 56 TYR B C 1
ATOM 2668 O O . TYR B 1 56 ? -7.625 24.625 9.5 1 97.81 56 TYR B O 1
ATOM 2676 N N . SER B 1 57 ? -5.773 25.906 9.344 1 98.38 57 SER B N 1
ATOM 2677 C CA . SER B 1 57 ? -6.27 26.906 10.281 1 98.38 57 SER B CA 1
ATOM 2678 C C . SER B 1 57 ? -7.617 27.469 9.836 1 98.38 57 SER B C 1
ATOM 2680 O O . SER B 1 57 ? -8.531 27.609 10.648 1 98.38 57 SER B O 1
ATOM 2682 N N . ILE B 1 58 ? -7.738 27.797 8.555 1 98.12 58 ILE B N 1
ATOM 2683 C CA . ILE B 1 58 ? -8.953 28.375 8 1 98.12 58 ILE B CA 1
ATOM 2684 C C . ILE B 1 58 ? -10.117 27.391 8.188 1 98.12 58 ILE B C 1
ATOM 2686 O O . ILE B 1 58 ? -11.211 27.797 8.602 1 98.12 58 ILE B O 1
ATOM 2690 N N . GLU B 1 59 ? -9.906 26.125 7.891 1 97.75 59 GLU B N 1
ATOM 2691 C CA . GLU B 1 59 ? -10.953 25.125 8.055 1 97.75 59 GLU B CA 1
ATOM 2692 C C . GLU B 1 59 ? -11.383 25 9.516 1 97.75 59 GLU B C 1
ATOM 2694 O O . GLU B 1 59 ? -12.57 24.828 9.805 1 97.75 59 GLU B O 1
ATOM 2699 N N . MET B 1 60 ? -10.406 25.078 10.422 1 98.19 60 MET B N 1
ATOM 2700 C CA . MET B 1 60 ? -10.734 24.984 11.844 1 98.19 60 MET B CA 1
AT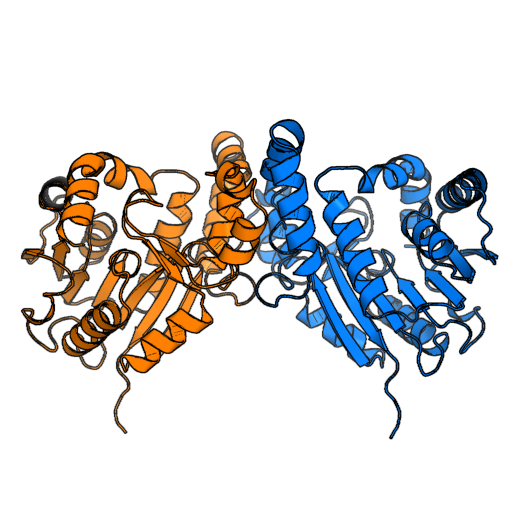OM 2701 C C . MET B 1 60 ? -11.523 26.203 12.305 1 98.19 60 MET B C 1
ATOM 2703 O O . MET B 1 60 ? -12.445 26.078 13.117 1 98.19 60 MET B O 1
ATOM 2707 N N . LEU B 1 61 ? -11.148 27.359 11.805 1 98.44 61 LEU B N 1
ATOM 2708 C CA . LEU B 1 61 ? -11.906 28.562 12.109 1 98.44 61 LEU B CA 1
ATOM 2709 C C . LEU B 1 61 ? -13.344 28.438 11.625 1 98.44 61 LEU B C 1
ATOM 2711 O O . LEU B 1 61 ? -14.281 28.812 12.344 1 98.44 61 LEU B O 1
ATOM 2715 N N . LYS B 1 62 ? -13.508 27.938 10.445 1 97.75 62 LYS B N 1
ATOM 2716 C CA . LYS B 1 62 ? -14.844 27.75 9.891 1 97.75 62 LYS B CA 1
ATOM 2717 C C . LYS B 1 62 ? -15.68 26.797 10.758 1 97.75 62 LYS B C 1
ATOM 2719 O O . LYS B 1 62 ? -16.906 26.938 10.836 1 97.75 62 LYS B O 1
ATOM 2724 N N . LYS B 1 63 ? -15.008 25.906 11.422 1 96.5 63 LYS B N 1
ATOM 2725 C CA . LYS B 1 63 ? -15.688 24.938 12.266 1 96.5 63 LYS B CA 1
ATOM 2726 C C . LYS B 1 63 ? -16.031 25.531 13.625 1 96.5 63 LYS B C 1
ATOM 2728 O O . LYS B 1 63 ? -16.766 24.938 14.414 1 96.5 63 LYS B O 1
ATOM 2733 N N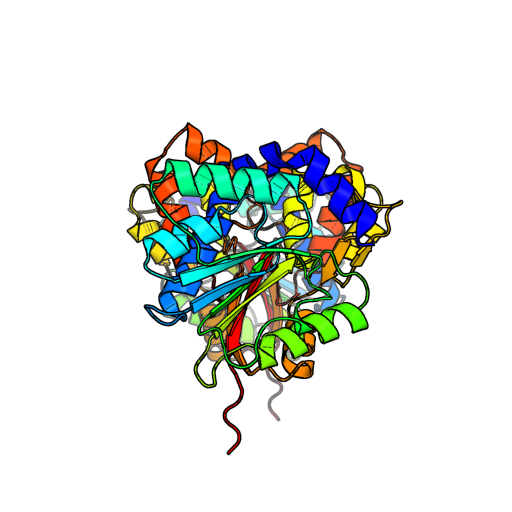 . GLY B 1 64 ? -15.438 26.656 13.953 1 96 64 GLY B N 1
ATOM 2734 C CA . GLY B 1 64 ? -15.836 27.359 15.164 1 96 64 GLY B CA 1
ATOM 2735 C C . GLY B 1 64 ? -14.75 27.391 16.219 1 96 64 GLY B C 1
ATOM 2736 O O . GLY B 1 64 ? -14.961 27.891 17.328 1 96 64 GLY B O 1
ATOM 2737 N N . TYR B 1 65 ? -13.562 26.906 15.93 1 98 65 TYR B N 1
ATOM 2738 C CA . TYR B 1 65 ? -12.469 26.938 16.891 1 98 65 TYR B CA 1
ATOM 2739 C C . TYR B 1 65 ? -11.914 28.359 17.047 1 98 65 TYR B C 1
ATOM 2741 O O . TYR B 1 65 ? -11.938 29.141 16.094 1 98 65 TYR B O 1
ATOM 2749 N N . ASP B 1 66 ? -11.492 28.688 18.25 1 98.56 66 ASP B N 1
ATOM 2750 C CA . ASP B 1 66 ? -10.57 29.797 18.438 1 98.56 66 ASP B CA 1
ATOM 2751 C C . ASP B 1 66 ? -9.133 29.391 18.125 1 98.56 66 ASP B C 1
ATOM 2753 O O . ASP B 1 66 ? -8.508 28.688 18.938 1 98.56 66 ASP B O 1
ATOM 2757 N N . VAL B 1 67 ? -8.586 29.875 17 1 98.75 67 VAL B N 1
ATOM 2758 C CA . VAL B 1 67 ? -7.355 29.281 16.484 1 98.75 67 VAL B CA 1
ATOM 2759 C C . VAL B 1 67 ? -6.184 30.234 16.75 1 98.75 67 VAL B C 1
ATOM 2761 O O . VAL B 1 67 ? -6.27 31.422 16.469 1 98.75 67 VAL B O 1
ATOM 2764 N N . THR B 1 68 ? -5.16 29.75 17.359 1 98.81 68 THR B N 1
ATOM 2765 C CA . THR B 1 68 ? -3.848 30.375 17.406 1 98.81 68 THR B CA 1
ATOM 2766 C C . THR B 1 68 ? -2.922 29.781 16.359 1 98.81 68 THR B C 1
ATOM 2768 O O . THR B 1 68 ? -2.773 28.562 16.266 1 98.81 68 THR B O 1
ATOM 2771 N N . LEU B 1 69 ? -2.355 30.656 15.508 1 98.62 69 LEU B N 1
ATOM 2772 C CA . LEU B 1 69 ? -1.407 30.219 14.484 1 98.62 69 LEU B CA 1
ATOM 2773 C C . LEU B 1 69 ? 0.029 30.438 14.953 1 98.62 69 LEU B C 1
ATOM 2775 O O . LEU B 1 69 ? 0.366 31.5 15.461 1 98.62 69 LEU B O 1
ATOM 2779 N N . PHE B 1 70 ? 0.821 29.406 14.844 1 98.12 70 PHE B N 1
ATOM 2780 C CA . PHE B 1 70 ? 2.225 29.406 15.242 1 98.12 70 PHE B CA 1
ATOM 2781 C C . PHE B 1 70 ? 3.115 28.984 14.078 1 98.12 70 PHE B C 1
ATOM 2783 O O . PHE B 1 70 ? 3.146 27.797 13.719 1 98.12 70 PHE B O 1
ATOM 2790 N N . GLU B 1 71 ? 3.863 29.906 13.5 1 96.56 71 GLU B N 1
ATOM 2791 C CA . GLU B 1 71 ? 4.547 29.641 12.234 1 96.56 71 GLU B CA 1
ATOM 2792 C C . GLU B 1 71 ? 5.902 30.344 12.188 1 96.56 71 GLU B C 1
ATOM 2794 O O . GLU B 1 71 ? 6.043 31.484 12.641 1 96.56 71 GLU B O 1
ATOM 2799 N N . LEU B 1 72 ? 6.867 29.578 11.68 1 94.5 72 LEU B N 1
ATOM 2800 C CA . LEU B 1 72 ? 8.242 30.047 11.594 1 94.5 72 LEU B CA 1
ATOM 2801 C C . LEU B 1 72 ? 8.391 31.109 10.5 1 94.5 72 LEU B C 1
ATOM 2803 O O . LEU B 1 72 ? 9.141 32.062 10.664 1 94.5 72 LEU B O 1
ATOM 2807 N N . SER B 1 73 ? 7.781 30.938 9.367 1 94.12 73 SER B N 1
ATOM 2808 C CA . SER B 1 73 ? 7.902 31.797 8.203 1 94.12 73 SER B CA 1
ATOM 2809 C C . SER B 1 73 ? 6.984 33 8.312 1 94.12 73 SER B C 1
ATOM 2811 O O . SER B 1 73 ? 5.758 32.875 8.336 1 94.12 73 SER B O 1
ATOM 2813 N N . SER B 1 74 ? 7.574 34.188 8.336 1 95.38 74 SER B N 1
ATOM 2814 C CA . SER B 1 74 ? 6.785 35.438 8.406 1 95.38 74 SER B CA 1
ATOM 2815 C C . SER B 1 74 ? 5.949 35.625 7.141 1 95.38 74 SER B C 1
ATOM 2817 O O . SER B 1 74 ? 4.828 36.125 7.207 1 95.38 74 SER B O 1
ATOM 2819 N N . GLU B 1 75 ? 6.488 35.188 6.008 1 95.19 75 GLU B N 1
ATOM 2820 C CA . GLU B 1 75 ? 5.762 35.312 4.746 1 95.19 75 GLU B CA 1
ATOM 2821 C C . GLU B 1 75 ? 4.543 34.375 4.715 1 95.19 75 GLU B C 1
ATOM 2823 O O . GLU B 1 75 ? 3.477 34.781 4.238 1 95.19 75 GLU B O 1
ATOM 2828 N N . GLU B 1 76 ? 4.715 33.156 5.176 1 95.44 76 GLU B N 1
ATOM 2829 C CA . GLU B 1 76 ? 3.586 32.25 5.238 1 95.44 76 GLU B CA 1
ATOM 2830 C C . GLU B 1 76 ? 2.508 32.75 6.188 1 95.44 76 GLU B C 1
ATOM 2832 O O . GLU B 1 76 ? 1.314 32.656 5.891 1 95.44 76 GLU B O 1
ATOM 2837 N N . LEU B 1 77 ? 2.957 33.281 7.285 1 96.94 77 LEU B N 1
ATOM 2838 C CA . LEU B 1 77 ? 2.016 33.781 8.273 1 96.94 77 LEU B CA 1
ATOM 2839 C C . LEU B 1 77 ? 1.243 35 7.711 1 96.94 77 LEU B C 1
ATOM 2841 O O . LEU B 1 77 ? 0.055 35.156 7.996 1 96.94 77 LEU B O 1
ATOM 2845 N N . LYS B 1 78 ? 1.914 35.812 6.965 1 97.06 78 LYS B N 1
ATOM 2846 C CA . LYS B 1 78 ? 1.263 36.969 6.305 1 97.06 78 LYS B CA 1
ATOM 2847 C C . LYS B 1 78 ? 0.166 36.469 5.359 1 97.06 78 LYS B C 1
ATOM 2849 O O . LYS B 1 78 ? -0.94 37.031 5.359 1 97.06 78 LYS B O 1
ATOM 2854 N N . ILE B 1 79 ? 0.498 35.469 4.582 1 96.94 79 ILE B N 1
ATOM 2855 C CA . ILE B 1 79 ? -0.481 34.906 3.666 1 96.94 79 ILE B CA 1
ATOM 2856 C C . ILE B 1 79 ? -1.661 34.344 4.457 1 96.94 79 ILE B C 1
ATOM 2858 O O . ILE B 1 79 ? -2.818 34.562 4.09 1 96.94 79 ILE B O 1
ATOM 2862 N N . ALA B 1 80 ? -1.349 33.688 5.531 1 97.62 80 ALA B N 1
ATOM 2863 C CA . ALA B 1 80 ? -2.402 33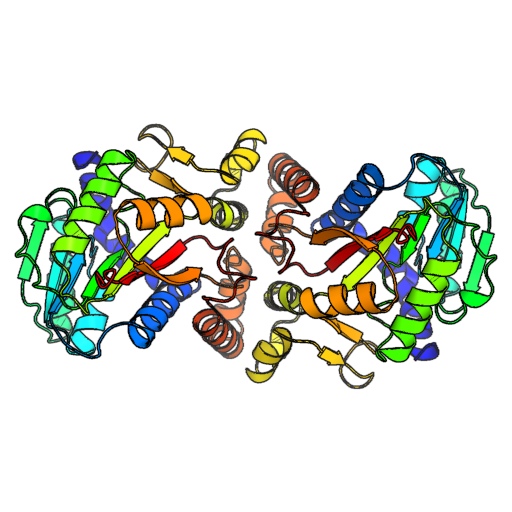.125 6.363 1 97.62 80 ALA B CA 1
ATOM 2864 C C . ALA B 1 80 ? -3.344 34.188 6.879 1 97.62 80 ALA B C 1
ATOM 2866 O O . ALA B 1 80 ? -4.566 34.062 6.82 1 97.62 80 ALA B O 1
ATOM 2867 N N . LYS B 1 81 ? -2.77 35.25 7.391 1 97.75 81 LYS B N 1
ATOM 2868 C CA . LYS B 1 81 ? -3.553 36.375 7.91 1 97.75 81 LYS B CA 1
ATOM 2869 C C . LYS B 1 81 ? -4.469 36.938 6.832 1 97.75 81 LYS B C 1
ATOM 2871 O O . LYS B 1 81 ? -5.652 37.188 7.082 1 97.75 81 LYS B O 1
ATOM 2876 N N . GLU B 1 82 ? -3.922 37.156 5.684 1 97.62 82 GLU B N 1
ATOM 2877 C CA . GLU B 1 82 ? -4.68 37.719 4.57 1 97.62 82 GLU B CA 1
ATOM 2878 C C . GLU B 1 82 ? -5.812 36.781 4.145 1 97.62 82 GLU B C 1
ATOM 2880 O O . GLU B 1 82 ? -6.93 37.219 3.893 1 97.62 82 GLU B O 1
ATOM 2885 N N . LYS B 1 83 ? -5.504 35.531 4.008 1 97.44 83 LYS B N 1
ATOM 2886 C CA . LYS B 1 83 ? -6.504 34.562 3.572 1 97.44 83 LYS B CA 1
ATOM 2887 C C . LYS B 1 83 ? -7.625 34.438 4.598 1 97.44 83 LYS B C 1
ATOM 2889 O O . LYS B 1 83 ? -8.797 34.344 4.238 1 97.44 83 LYS B O 1
ATOM 2894 N N . ILE B 1 84 ? -7.273 34.406 5.887 1 97.88 84 ILE B N 1
ATOM 2895 C CA . ILE B 1 84 ? -8.258 34.312 6.957 1 97.88 84 ILE B CA 1
ATOM 2896 C C . ILE B 1 84 ? -9.195 35.531 6.898 1 97.88 84 ILE B C 1
ATOM 2898 O O . ILE B 1 84 ? -10.414 35.375 6.938 1 97.88 84 ILE B O 1
ATOM 2902 N N . LYS B 1 85 ? -8.617 36.656 6.711 1 97.75 85 LYS B N 1
ATOM 2903 C CA . LYS B 1 85 ? -9.398 37.906 6.605 1 97.75 85 LYS B CA 1
ATOM 2904 C C . LYS B 1 85 ? -10.312 37.875 5.387 1 97.75 85 LYS B C 1
ATOM 2906 O O . LYS B 1 85 ? -11.469 38.281 5.461 1 97.75 85 LYS B O 1
ATOM 2911 N N . SER B 1 86 ? -9.781 37.438 4.328 1 97.5 86 SER B N 1
ATOM 2912 C CA . SER B 1 86 ? -10.539 37.406 3.084 1 97.5 86 SER B CA 1
ATOM 2913 C C . SER B 1 86 ? -11.758 36.469 3.209 1 97.5 86 SER B C 1
ATOM 2915 O O . SER B 1 86 ? -12.75 36.656 2.502 1 97.5 86 SER B O 1
ATOM 2917 N N . GLU B 1 87 ? -11.734 35.531 4.094 1 96.81 87 GLU B N 1
ATOM 2918 C CA . GLU B 1 87 ? -12.852 34.625 4.336 1 96.81 87 GLU B CA 1
ATOM 2919 C C . GLU B 1 87 ? -13.797 35.188 5.387 1 96.81 87 GLU B C 1
ATOM 2921 O O . GLU B 1 87 ? -14.766 34.531 5.777 1 96.81 87 GLU B O 1
ATOM 2926 N N . GLY B 1 88 ? -13.469 36.344 5.914 1 97.56 88 GLY B N 1
ATOM 2927 C CA . GLY B 1 88 ? -14.289 36.969 6.941 1 97.56 88 GLY B CA 1
ATOM 2928 C C . GLY B 1 88 ? -14.094 36.344 8.312 1 97.56 88 GLY B C 1
ATOM 2929 O O . GLY B 1 88 ? -15 36.406 9.156 1 97.56 88 GLY B O 1
ATOM 2930 N N . LEU B 1 89 ? -12.984 35.719 8.492 1 98.12 89 LEU B N 1
ATOM 2931 C CA . LEU B 1 89 ? -12.688 35.031 9.75 1 98.12 89 LEU B CA 1
ATOM 2932 C C . LEU B 1 89 ? -11.656 35.812 10.562 1 98.12 89 LEU B C 1
ATOM 2934 O O . LEU B 1 89 ? -11.023 36.719 10.039 1 98.12 89 LEU B O 1
ATOM 2938 N N . GLU B 1 90 ? -11.602 35.469 11.828 1 97.88 90 GLU B N 1
ATOM 2939 C CA . GLU B 1 90 ? -10.633 36.062 12.734 1 97.88 90 GLU B CA 1
ATOM 2940 C C . GLU B 1 90 ? -9.984 35.031 13.633 1 97.88 90 GLU B C 1
ATOM 2942 O O . GLU B 1 90 ? -10.688 34.219 14.266 1 97.88 90 GLU B O 1
ATOM 2947 N N . ALA B 1 91 ? -8.719 35.031 13.656 1 98.25 91 ALA B N 1
ATOM 2948 C CA . ALA B 1 91 ? -7.988 34.125 14.539 1 98.25 91 ALA B CA 1
ATOM 2949 C C . ALA B 1 91 ? -7.703 34.781 15.883 1 98.25 91 ALA B C 1
ATOM 2951 O O . ALA B 1 91 ? -7.754 36 16 1 98.25 91 ALA B O 1
ATOM 2952 N N . GLU B 1 92 ? -7.48 33.969 16.859 1 97.69 92 GLU B N 1
ATOM 2953 C CA . GLU B 1 92 ? -7.191 34.5 18.203 1 97.69 92 GLU B CA 1
ATOM 2954 C C . GLU B 1 92 ? -5.828 35.188 18.234 1 97.69 92 GLU B C 1
ATOM 2956 O O . GLU B 1 92 ? -5.668 36.219 18.906 1 97.69 92 GLU B O 1
ATOM 2961 N N . GLU B 1 93 ? -4.836 34.5 17.672 1 98 93 GLU B N 1
ATOM 2962 C CA . GLU B 1 93 ? -3.471 35.031 17.719 1 98 93 GLU B CA 1
ATOM 2963 C C . GLU B 1 93 ? -2.641 34.531 16.547 1 98 93 GLU B C 1
ATOM 2965 O O . GLU B 1 93 ? -2.895 33.438 16.016 1 98 93 GLU B O 1
ATOM 2970 N N . PHE B 1 94 ? -1.764 35.375 16.078 1 98.25 94 PHE B N 1
ATOM 2971 C CA . PHE B 1 94 ? -0.722 35.031 15.117 1 98.25 94 PHE B CA 1
ATOM 2972 C C . PHE B 1 94 ? 0.659 35.156 15.75 1 98.25 94 PHE B C 1
ATOM 2974 O O . PHE B 1 94 ? 1.071 36.25 16.125 1 98.25 94 PHE B O 1
ATOM 2981 N N . ILE B 1 95 ? 1.358 34.062 15.844 1 98.12 95 ILE B N 1
ATOM 2982 C CA . ILE B 1 95 ? 2.67 34.094 16.484 1 98.12 95 ILE B CA 1
ATOM 2983 C C . ILE B 1 95 ? 3.734 33.625 15.477 1 98.12 95 ILE B C 1
ATOM 2985 O O . ILE B 1 95 ? 3.645 32.531 14.914 1 98.12 95 ILE B O 1
ATOM 2989 N N . CYS B 1 96 ? 4.734 34.469 15.172 1 97.5 96 CYS B N 1
ATOM 2990 C CA . CYS B 1 96 ? 5.855 34.125 14.297 1 97.5 96 CYS B CA 1
ATOM 2991 C C . CYS B 1 96 ? 7.039 33.625 15.109 1 97.5 96 CYS B C 1
ATOM 2993 O O . CYS B 1 96 ? 7.82 34.406 15.641 1 97.5 96 CYS B O 1
ATOM 2995 N N . ASP B 1 97 ? 7.176 32.344 15.219 1 96.25 97 ASP B N 1
ATOM 2996 C CA . ASP B 1 97 ? 8.242 31.719 16.016 1 96.25 97 ASP B CA 1
ATOM 2997 C C . ASP B 1 97 ? 8.469 30.266 15.602 1 96.25 97 ASP B C 1
ATOM 2999 O O . ASP B 1 97 ? 7.699 29.719 14.812 1 96.25 97 ASP B O 1
ATOM 3003 N N . THR B 1 98 ? 9.602 29.719 15.969 1 95.31 98 THR B N 1
ATOM 3004 C CA . THR B 1 98 ? 9.922 28.312 15.719 1 95.31 98 THR B CA 1
ATOM 3005 C C . THR B 1 98 ? 9.141 27.406 16.656 1 95.31 98 THR B C 1
ATOM 3007 O O . THR B 1 98 ? 8.852 27.781 17.797 1 95.31 98 THR B O 1
ATOM 3010 N N . ALA B 1 99 ? 8.812 26.219 16.156 1 95.88 99 ALA B N 1
ATOM 3011 C CA . ALA B 1 99 ? 8.117 25.219 16.969 1 95.88 99 ALA B CA 1
ATOM 3012 C C . ALA B 1 99 ? 8.922 24.891 18.234 1 95.88 99 ALA B C 1
ATOM 3014 O O . ALA B 1 99 ? 8.352 24.469 19.25 1 95.88 99 ALA B O 1
ATOM 3015 N N . LEU B 1 100 ? 10.172 25.062 18.203 1 95.94 100 LEU B N 1
ATOM 3016 C CA . LEU B 1 100 ? 11.031 24.781 19.344 1 95.94 100 LEU B CA 1
ATOM 3017 C C . LEU B 1 100 ? 10.727 25.719 20.5 1 95.94 100 LEU B C 1
ATOM 3019 O O . LEU B 1 100 ? 11.164 25.484 21.641 1 95.94 100 LEU B O 1
ATOM 3023 N N . ASN B 1 101 ? 9.922 26.75 20.266 1 97.44 101 ASN B N 1
ATOM 3024 C CA . ASN B 1 101 ? 9.648 27.766 21.281 1 97.44 101 ASN B CA 1
ATOM 3025 C C . ASN B 1 101 ? 8.203 27.688 21.781 1 97.44 101 ASN B C 1
ATOM 3027 O O . ASN B 1 101 ? 7.695 28.625 22.391 1 97.44 101 ASN B O 1
ATOM 3031 N N . ILE B 1 102 ? 7.559 26.578 21.562 1 96.75 102 ILE B N 1
ATOM 3032 C CA . ILE B 1 102 ? 6.152 26.484 21.922 1 96.75 102 ILE B CA 1
ATOM 3033 C C . ILE B 1 102 ? 6.02 26.438 23.453 1 96.75 102 ILE B C 1
ATOM 3035 O O . ILE B 1 102 ? 4.918 26.562 23.984 1 96.75 102 ILE B O 1
ATOM 3039 N N . HIS B 1 103 ? 7.184 26.297 24.141 1 96.31 103 HIS B N 1
ATOM 3040 C CA . HIS B 1 103 ? 7.164 26.359 25.594 1 96.31 103 HIS B CA 1
ATOM 3041 C C . HIS B 1 103 ? 6.664 27.719 26.062 1 96.31 103 HIS B C 1
ATOM 3043 O O . HIS B 1 103 ? 6.258 27.875 27.219 1 96.31 103 HIS B O 1
ATOM 3049 N N . ARG B 1 104 ? 6.633 28.688 25.234 1 96.25 104 ARG B N 1
ATOM 3050 C CA . ARG B 1 104 ? 6.211 30.047 25.578 1 96.25 104 ARG B CA 1
ATOM 3051 C C . ARG B 1 104 ? 4.691 30.141 25.672 1 96.25 104 ARG B C 1
ATOM 3053 O O . ARG B 1 104 ? 4.152 31.109 26.203 1 96.25 104 ARG B O 1
ATOM 3060 N N . LEU B 1 105 ? 4.004 29.266 25.047 1 97.69 105 LEU B N 1
ATOM 3061 C CA . LEU B 1 105 ? 2.547 29.234 25.109 1 97.69 105 LEU B CA 1
ATOM 3062 C C . LEU B 1 105 ? 2.062 28.828 26.5 1 97.69 105 LEU B C 1
ATOM 3064 O O . LEU B 1 105 ? 2.799 28.203 27.25 1 97.69 105 LEU B O 1
ATOM 3068 N N . GLU B 1 106 ? 0.854 29.25 26.844 1 97.69 106 GLU B N 1
ATOM 3069 C CA . GLU B 1 106 ? 0.263 28.922 28.141 1 97.69 106 GLU B CA 1
ATOM 3070 C C . GLU B 1 106 ? -0.047 27.438 28.234 1 97.69 106 GLU B C 1
ATOM 3072 O O . GLU B 1 106 ? -0.53 26.828 27.281 1 97.69 106 GLU B O 1
ATOM 3077 N N . ASP B 1 107 ? 0.228 26.828 29.438 1 98.12 107 ASP B N 1
ATOM 3078 C CA . ASP B 1 107 ? -0.074 25.422 29.672 1 98.12 107 ASP B CA 1
ATOM 3079 C C . ASP B 1 107 ? -1.582 25.188 29.719 1 98.12 107 ASP B C 1
ATOM 3081 O O . ASP B 1 107 ? -2.34 26.047 30.156 1 98.12 107 ASP B O 1
ATOM 3085 N N . LYS B 1 108 ? -2.002 24.016 29.297 1 97.94 108 LYS B N 1
ATOM 3086 C CA . LYS B 1 108 ? -3.381 23.547 29.391 1 97.94 108 LYS B CA 1
ATOM 3087 C C . LYS B 1 108 ? -4.352 24.547 28.766 1 97.94 108 LYS B C 1
ATOM 3089 O O . LYS B 1 108 ? -5.449 24.75 29.281 1 97.94 108 LYS B O 1
ATOM 3094 N N . LYS B 1 109 ? -3.9 25.156 27.719 1 98.06 109 LYS B N 1
ATOM 3095 C CA . LYS B 1 109 ? -4.703 26.203 27.078 1 98.06 109 LYS B CA 1
ATOM 3096 C C . LYS B 1 109 ? -5.523 25.625 25.922 1 98.06 109 LYS B C 1
ATOM 3098 O O . LYS B 1 109 ? -6.613 26.125 25.625 1 98.06 109 LYS B O 1
ATOM 3103 N N . PHE B 1 110 ? -5.062 24.641 25.281 1 98.56 110 PHE B N 1
ATOM 3104 C CA . PHE B 1 110 ? -5.617 24.266 23.984 1 98.56 110 PHE B CA 1
ATOM 3105 C C . PHE B 1 110 ? -6.363 22.938 24.094 1 98.56 110 PHE B C 1
ATOM 3107 O O . PHE B 1 110 ? -5.859 21.984 24.672 1 98.56 110 PHE B O 1
ATOM 3114 N N . ASN B 1 111 ? -7.555 22.875 23.5 1 98.38 111 ASN B N 1
ATOM 3115 C CA . ASN B 1 111 ? -8.328 21.641 23.359 1 98.38 111 ASN B CA 1
ATOM 3116 C C . ASN B 1 111 ? -7.836 20.797 22.188 1 98.38 111 ASN B C 1
ATOM 3118 O O . ASN B 1 111 ? -8.07 19.594 22.141 1 98.38 111 ASN B O 1
ATOM 3122 N N . GLY B 1 112 ? -7.215 21.453 21.25 1 98.44 112 GLY B N 1
ATOM 3123 C CA . GLY B 1 112 ? -6.652 20.797 20.078 1 98.44 112 GLY B CA 1
ATOM 3124 C C . GLY B 1 112 ? -5.32 21.391 19.641 1 98.44 112 GLY B C 1
ATOM 3125 O O . GLY B 1 112 ? -5.105 22.609 19.75 1 98.44 112 GLY B O 1
ATOM 3126 N N . ILE B 1 113 ? -4.449 20.578 19.156 1 98.88 113 ILE B N 1
ATOM 3127 C CA . ILE B 1 113 ? -3.18 21.031 18.609 1 98.88 113 ILE B CA 1
ATOM 3128 C C . ILE B 1 113 ? -2.889 20.297 17.297 1 98.88 113 ILE B C 1
ATOM 3130 O O . ILE B 1 113 ? -3.105 19.094 17.188 1 98.88 113 ILE B O 1
ATOM 3134 N N . LEU B 1 114 ? -2.521 21.031 16.328 1 98.75 114 LEU B N 1
ATOM 3135 C CA . LEU B 1 114 ? -2.014 20.484 15.07 1 98.75 114 LEU B CA 1
ATOM 3136 C C . LEU B 1 114 ? -0.511 20.703 14.945 1 98.75 114 LEU B C 1
ATOM 3138 O O . LEU B 1 114 ? -0.019 21.812 15.211 1 98.75 114 LEU B O 1
ATOM 3142 N N . ILE B 1 115 ? 0.214 19.703 14.688 1 98.5 115 ILE B N 1
ATOM 3143 C CA . ILE B 1 115 ? 1.623 19.797 14.32 1 98.5 115 ILE B CA 1
ATOM 3144 C C . ILE B 1 115 ? 1.839 19.156 12.945 1 98.5 115 ILE B C 1
ATOM 3146 O O . ILE B 1 115 ? 2.244 18 12.844 1 98.5 115 ILE B O 1
ATOM 3150 N N . MET B 1 116 ? 1.598 19.953 11.883 1 94.75 116 MET B N 1
ATOM 3151 C CA . MET B 1 116 ? 1.607 19.484 10.5 1 94.75 116 MET B CA 1
ATOM 3152 C C . MET B 1 116 ? 2.818 20.031 9.75 1 94.75 116 MET B C 1
ATOM 3154 O O . MET B 1 116 ? 2.758 21.125 9.164 1 94.75 116 MET B O 1
ATOM 3158 N N . GLY B 1 117 ? 3.941 19.375 9.859 1 90.56 117 GLY B N 1
ATOM 3159 C CA . GLY B 1 117 ? 5.102 19.844 9.125 1 90.56 117 GLY B CA 1
ATOM 3160 C C . GLY B 1 117 ? 6.367 19.891 9.961 1 90.56 117 GLY B C 1
ATOM 3161 O O . GLY B 1 117 ? 7.391 19.328 9.57 1 90.56 117 GLY B O 1
ATOM 3162 N N . PRO B 1 118 ? 6.301 20.469 11.109 1 93 118 PRO B N 1
ATOM 3163 C CA . PRO B 1 118 ? 7.52 20.688 11.891 1 93 118 PRO B CA 1
ATOM 3164 C C . PRO B 1 118 ? 8.305 19.406 12.148 1 93 118 PRO B C 1
ATOM 3166 O O . PRO B 1 118 ? 9.539 19.422 12.133 1 93 118 PRO B O 1
ATOM 3169 N N . MET B 1 119 ? 7.59 18.328 12.305 1 93.62 119 MET B N 1
ATOM 3170 C CA . MET B 1 119 ? 8.266 17.109 12.75 1 93.62 119 MET B CA 1
ATOM 3171 C C . MET B 1 119 ? 9.227 16.609 11.68 1 93.62 119 MET B C 1
ATOM 3173 O O . MET B 1 119 ? 10.25 15.984 12 1 93.62 119 MET B O 1
ATOM 3177 N N . TYR B 1 120 ? 8.938 16.844 10.414 1 90.06 120 TYR B N 1
ATOM 3178 C CA . TYR B 1 120 ? 9.852 16.312 9.398 1 90.06 120 TYR B CA 1
ATOM 3179 C C . TYR B 1 120 ? 10.867 17.375 8.984 1 90.06 120 TYR B C 1
ATOM 3181 O O . TYR B 1 120 ? 11.688 17.141 8.094 1 90.06 120 TYR B O 1
ATOM 3189 N N . HIS B 1 121 ? 10.922 18.469 9.727 1 89.5 121 HIS B N 1
ATOM 3190 C CA . HIS B 1 121 ? 11.953 19.484 9.516 1 89.5 121 HIS B CA 1
ATOM 3191 C C . HIS B 1 121 ? 12.891 19.578 10.719 1 89.5 121 HIS B C 1
ATOM 3193 O O . HIS B 1 121 ? 13.906 20.281 10.664 1 89.5 121 HIS B O 1
ATOM 3199 N N . LEU B 1 122 ? 12.492 18.953 11.773 1 89 122 LEU B N 1
ATOM 3200 C CA . LEU B 1 122 ? 13.367 18.797 12.93 1 89 122 LEU B CA 1
ATOM 3201 C C . LEU B 1 122 ? 14.195 17.516 12.828 1 89 122 LEU B C 1
ATOM 3203 O O . LEU B 1 122 ? 13.703 16.438 13.156 1 89 122 LEU B O 1
ATOM 3207 N N . TYR B 1 123 ? 15.406 17.578 12.477 1 82.88 123 TYR B N 1
ATOM 3208 C CA . TYR B 1 123 ? 16.172 16.391 12.125 1 82.88 123 TYR B CA 1
ATOM 3209 C C . TYR B 1 123 ? 16.734 15.719 13.367 1 82.88 123 TYR B C 1
ATOM 3211 O O . TYR B 1 123 ? 17.047 14.523 13.352 1 82.88 123 TYR B O 1
ATOM 3219 N N . LYS B 1 124 ? 16.875 16.438 14.461 1 88.81 124 LYS B N 1
ATOM 3220 C CA . LYS B 1 124 ? 17.359 15.836 15.695 1 88.81 124 LYS B CA 1
ATOM 3221 C C . LYS B 1 124 ? 16.203 15.297 16.531 1 88.81 124 LYS B C 1
ATOM 3223 O O . LYS B 1 124 ? 15.227 16 16.781 1 88.81 124 LYS B O 1
ATOM 3228 N N . LYS B 1 125 ? 16.391 14.102 17 1 93.5 125 LYS B N 1
ATOM 3229 C CA . LYS B 1 125 ? 15.367 13.453 17.828 1 93.5 125 LYS B CA 1
ATOM 3230 C C . LYS B 1 125 ? 15.086 14.266 19.078 1 93.5 125 LYS B C 1
ATOM 3232 O O . LYS B 1 125 ? 13.93 14.406 19.484 1 93.5 125 LYS B O 1
ATOM 3237 N N . GLU B 1 126 ? 16.125 14.812 19.672 1 95.5 126 GLU B N 1
ATOM 3238 C CA . GLU B 1 126 ? 15.984 15.594 20.906 1 95.5 126 GLU B CA 1
ATOM 3239 C C . GLU B 1 126 ? 15.07 16.797 20.672 1 95.5 126 GLU B C 1
ATOM 3241 O O . GLU B 1 126 ? 14.289 17.156 21.562 1 95.5 126 GLU B O 1
ATOM 3246 N N . ASP B 1 127 ? 15.227 17.406 19.516 1 95.56 127 ASP B N 1
ATOM 3247 C CA . ASP B 1 127 ? 14.391 18.562 19.188 1 95.56 127 ASP B CA 1
ATOM 3248 C C . ASP B 1 127 ? 12.938 18.141 18.984 1 95.56 127 ASP B C 1
ATOM 3250 O O . ASP B 1 127 ? 12.016 18.828 19.438 1 95.56 127 ASP B O 1
ATOM 3254 N N . ARG B 1 128 ? 12.727 17 18.328 1 96.75 128 ARG B N 1
ATOM 3255 C CA . ARG B 1 128 ? 11.375 16.5 18.125 1 96.75 128 ARG B CA 1
ATOM 3256 C C . ARG B 1 128 ? 10.711 16.156 19.453 1 96.75 128 ARG B C 1
ATOM 3258 O O . ARG B 1 128 ? 9.555 16.516 19.688 1 96.75 128 ARG B O 1
ATOM 3265 N N . LEU B 1 129 ? 11.453 15.539 20.328 1 97.94 129 LEU B N 1
ATOM 3266 C CA . LEU B 1 129 ? 10.914 15.18 21.641 1 97.94 129 LEU B CA 1
ATOM 3267 C C . LEU B 1 129 ? 10.57 16.438 22.453 1 97.94 129 LEU B C 1
ATOM 3269 O O . LEU B 1 129 ? 9.562 16.453 23.156 1 97.94 129 LEU B O 1
ATOM 3273 N N . LYS B 1 130 ? 11.438 17.406 22.312 1 97.69 130 LYS B N 1
ATOM 3274 C CA . LYS B 1 130 ? 11.172 18.672 23.016 1 97.69 130 LYS B CA 1
ATOM 3275 C C . LYS B 1 130 ? 9.844 19.266 22.578 1 97.69 130 LYS B C 1
ATOM 3277 O O . LYS B 1 130 ? 9.023 19.656 23.422 1 97.69 130 LYS B O 1
ATOM 3282 N N . VAL B 1 131 ? 9.633 19.344 21.297 1 98.25 131 VAL B N 1
ATOM 3283 C CA . VAL B 1 131 ? 8.398 19.906 20.75 1 98.25 131 VAL B CA 1
ATOM 3284 C C . VAL B 1 131 ? 7.203 19.078 21.203 1 98.25 131 VAL B C 1
ATOM 3286 O O . VAL B 1 131 ? 6.184 19.625 21.625 1 98.25 131 VAL B O 1
ATOM 3289 N N . LEU B 1 132 ? 7.32 17.766 21.156 1 98.5 132 LEU B N 1
ATOM 3290 C CA . LEU B 1 132 ? 6.23 16.859 21.531 1 98.5 132 LEU B CA 1
ATOM 3291 C C . LEU B 1 132 ? 5.895 17 23.016 1 98.5 132 LEU B C 1
ATOM 3293 O O . LEU B 1 132 ? 4.723 17.125 23.375 1 98.5 132 LEU B O 1
ATOM 3297 N N . LYS B 1 133 ? 6.863 17.016 23.859 1 98.25 133 LYS B N 1
ATOM 3298 C CA . LYS B 1 133 ? 6.645 17.141 25.297 1 98.25 133 LYS B CA 1
ATOM 3299 C C . LYS B 1 133 ? 5.996 18.469 25.656 1 98.25 133 LYS B C 1
ATOM 3301 O O . LYS B 1 133 ? 5.09 18.516 26.484 1 98.25 133 LYS B O 1
ATOM 3306 N N . GLU B 1 134 ? 6.492 19.516 25.062 1 98.44 134 GLU B N 1
ATOM 3307 C CA . GLU B 1 134 ? 5.898 20.828 25.312 1 98.44 134 GLU B CA 1
ATOM 3308 C C . GLU B 1 134 ? 4.461 20.891 24.797 1 98.44 134 GLU B C 1
ATOM 3310 O O . GLU B 1 134 ? 3.588 21.469 25.469 1 98.44 134 GLU B O 1
ATOM 3315 N N . ALA B 1 135 ? 4.199 20.359 23.578 1 98.5 135 ALA B N 1
ATOM 3316 C CA . ALA B 1 135 ? 2.838 20.328 23.047 1 98.5 135 ALA B CA 1
ATOM 3317 C C . ALA B 1 135 ? 1.893 19.625 24.016 1 98.5 135 ALA B C 1
ATOM 3319 O O . ALA B 1 135 ? 0.756 20.062 24.219 1 98.5 135 ALA B O 1
ATOM 3320 N N . ARG B 1 136 ? 2.348 18.531 24.578 1 98.19 136 ARG B N 1
ATOM 3321 C CA . ARG B 1 136 ? 1.545 17.766 25.531 1 98.19 136 ARG B CA 1
ATOM 3322 C C . ARG B 1 136 ? 1.149 18.641 26.719 1 98.19 136 ARG B C 1
ATOM 3324 O O . ARG B 1 136 ? 0.004 18.594 27.172 1 98.19 136 ARG B O 1
ATOM 3331 N N . LYS B 1 137 ? 2.055 19.469 27.219 1 98 137 LYS B N 1
ATOM 3332 C CA . LYS B 1 137 ? 1.81 20.344 28.359 1 98 137 LYS B CA 1
ATOM 3333 C C . LYS B 1 137 ? 0.778 21.422 28.016 1 98 137 LYS B C 1
ATOM 3335 O O . LYS B 1 137 ? 0.093 21.938 28.906 1 98 137 LYS B O 1
ATOM 3340 N N . LYS B 1 138 ? 0.725 21.734 26.75 1 98.38 138 LYS B N 1
ATOM 3341 C CA . LYS B 1 138 ? -0.156 22.828 26.344 1 98.38 138 LYS B CA 1
ATOM 3342 C C . LYS B 1 138 ? -1.588 22.328 26.156 1 98.38 138 LYS B C 1
ATOM 3344 O O . LYS B 1 138 ? -2.525 23.125 26.109 1 98.38 138 LYS B O 1
ATOM 3349 N N . LEU B 1 139 ? -1.758 21.031 26 1 97.94 139 LEU B N 1
ATOM 3350 C CA . LEU B 1 139 ? -3.076 20.438 25.828 1 97.94 139 LEU B CA 1
ATOM 3351 C C . LEU B 1 139 ? -3.834 20.375 27.141 1 97.94 139 LEU B C 1
ATOM 3353 O O . LEU B 1 139 ? -3.246 20.094 28.188 1 97.94 139 LEU B O 1
ATOM 3357 N N . THR B 1 140 ? -5.141 20.656 27.094 1 97.06 140 THR B N 1
ATOM 3358 C CA . THR B 1 140 ? -6.004 20.359 28.234 1 97.06 140 THR B CA 1
ATOM 3359 C C . THR B 1 140 ? -6.051 18.859 28.5 1 97.06 140 THR B C 1
ATOM 3361 O O . THR B 1 140 ? -5.621 18.062 27.656 1 97.06 140 THR B O 1
ATOM 3364 N N . ASP B 1 141 ? -6.598 18.453 29.609 1 95.38 141 ASP B N 1
ATOM 3365 C CA . ASP B 1 141 ? -6.602 17.047 30.016 1 95.38 141 ASP B CA 1
ATOM 3366 C C . ASP B 1 141 ? -7.375 16.188 29.031 1 95.38 141 ASP B C 1
ATOM 3368 O O . ASP B 1 141 ? -7.051 15.016 28.828 1 95.38 141 ASP B O 1
ATOM 3372 N N . ASP B 1 142 ? -8.344 16.766 28.406 1 95.25 142 ASP B N 1
ATOM 3373 C CA . ASP B 1 142 ? -9.156 16.031 27.453 1 95.25 142 ASP B CA 1
ATOM 3374 C C . ASP B 1 142 ? -8.828 16.453 26.016 1 95.25 142 ASP B C 1
ATOM 3376 O O . ASP B 1 142 ? -9.594 16.172 25.094 1 95.25 142 ASP B O 1
ATOM 3380 N N . GLY B 1 143 ? -7.727 17.219 25.875 1 97.62 143 GLY B N 1
ATOM 3381 C CA . GLY B 1 143 ? -7.363 17.719 24.562 1 97.62 143 GLY B CA 1
ATOM 3382 C C . GLY B 1 143 ? -6.801 16.641 23.641 1 97.62 143 GLY B C 1
ATOM 3383 O O . GLY B 1 143 ? -6.441 15.555 24.094 1 97.62 143 GLY B O 1
ATOM 3384 N N . VAL B 1 144 ? -6.859 16.906 22.344 1 98.62 144 VAL B N 1
ATOM 3385 C CA . VAL B 1 144 ? -6.391 15.984 21.312 1 98.62 144 VAL B CA 1
ATOM 3386 C C . VAL B 1 144 ? -5.418 16.703 20.375 1 98.62 144 VAL B C 1
ATOM 3388 O O . VAL B 1 144 ? -5.582 17.891 20.094 1 98.62 144 VAL B O 1
ATOM 3391 N N . ALA B 1 145 ? -4.383 16.031 19.969 1 98.81 145 ALA B N 1
ATOM 3392 C CA . ALA B 1 145 ? -3.449 16.594 19 1 98.81 145 ALA B CA 1
ATOM 3393 C C . ALA B 1 145 ? -3.316 15.672 17.781 1 98.81 145 ALA B C 1
ATOM 3395 O O . ALA B 1 145 ? -3.553 14.461 17.875 1 98.81 145 ALA B O 1
ATOM 3396 N N . LEU B 1 146 ? -3.092 16.234 16.672 1 98.88 146 LEU B N 1
ATOM 3397 C CA . LEU B 1 146 ? -2.734 15.508 15.453 1 98.88 146 LEU B CA 1
ATOM 3398 C C . LEU B 1 146 ? -1.329 15.891 14.992 1 98.88 146 LEU B C 1
ATOM 3400 O O . LEU B 1 146 ? -1.036 17.062 14.781 1 98.88 146 LEU B O 1
ATOM 3404 N N . ILE B 1 147 ? -0.49 14.906 14.898 1 98.81 147 ILE B N 1
ATOM 3405 C CA . ILE B 1 147 ? 0.92 15.078 14.57 1 98.81 147 ILE B CA 1
ATOM 3406 C C . ILE B 1 147 ? 1.243 14.352 13.266 1 98.81 147 ILE B C 1
ATOM 3408 O O . ILE B 1 147 ? 0.947 13.164 13.125 1 98.81 147 ILE B O 1
ATOM 3412 N N . SER B 1 148 ? 1.85 15.055 12.375 1 98.38 148 SER B N 1
ATOM 3413 C CA . SER B 1 148 ? 2.146 14.477 11.07 1 98.38 148 SER B CA 1
ATOM 3414 C C . SER B 1 148 ? 3.645 14.242 10.898 1 98.38 148 SER B C 1
ATOM 3416 O O . SER B 1 148 ? 4.457 15.078 11.289 1 98.38 148 SER B O 1
ATOM 3418 N N . TYR B 1 149 ? 3.998 13.109 10.383 1 97.69 149 TYR B N 1
ATOM 3419 C CA . TYR B 1 149 ? 5.352 12.758 9.969 1 97.69 149 TYR B CA 1
ATOM 3420 C C . TYR B 1 149 ? 5.398 12.422 8.484 1 97.69 149 TYR B C 1
ATOM 3422 O O . TYR B 1 149 ? 4.371 12.109 7.879 1 97.69 149 TYR B O 1
ATOM 3430 N N . ILE B 1 150 ? 6.539 12.586 7.891 1 97.25 150 ILE B N 1
ATOM 3431 C CA . ILE B 1 150 ? 6.77 12 6.578 1 97.25 150 ILE B CA 1
ATOM 3432 C C . ILE B 1 150 ? 7.254 10.555 6.738 1 97.25 150 ILE B C 1
ATOM 3434 O O . ILE B 1 150 ? 8.219 10.297 7.457 1 97.25 150 ILE B O 1
ATOM 3438 N N . ASN B 1 151 ? 6.547 9.664 6.168 1 97.69 151 ASN B N 1
ATOM 3439 C CA . ASN B 1 151 ? 6.809 8.227 6.203 1 97.69 151 ASN B CA 1
ATOM 3440 C C .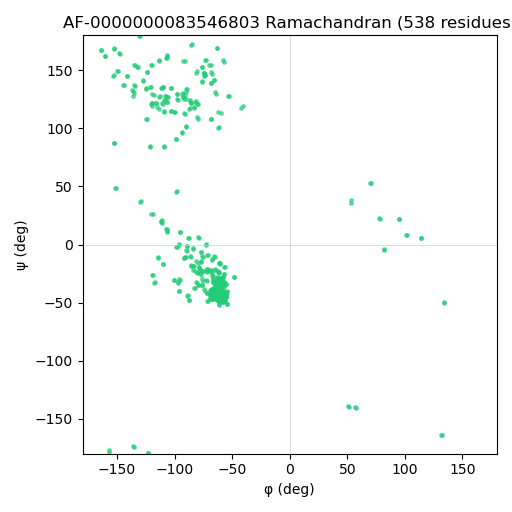 ASN B 1 151 ? 7.672 7.789 5.023 1 97.69 151 ASN B C 1
ATOM 3442 O O . ASN B 1 151 ? 7.203 7.75 3.885 1 97.69 151 ASN B O 1
ATOM 3446 N N . SER B 1 152 ? 8.914 7.359 5.32 1 96.56 152 SER B N 1
ATOM 3447 C CA . SER B 1 152 ? 9.875 6.977 4.289 1 96.56 152 SER B CA 1
ATOM 3448 C C . SER B 1 152 ? 9.352 5.812 3.455 1 96.56 152 SER B C 1
ATOM 3450 O O . SER B 1 152 ? 9.539 5.781 2.238 1 96.56 152 SER B O 1
ATOM 3452 N N . ILE B 1 153 ? 8.633 4.941 4.027 1 96.06 153 ILE B N 1
ATOM 3453 C CA . ILE B 1 153 ? 8.125 3.723 3.41 1 96.06 153 ILE B CA 1
ATOM 3454 C C . ILE B 1 153 ? 7.094 4.078 2.342 1 96.06 153 ILE B C 1
ATOM 3456 O O . ILE B 1 153 ? 7.039 3.445 1.285 1 96.06 153 ILE B O 1
ATOM 3460 N N . GLY B 1 154 ? 6.305 5.055 2.598 1 96.94 154 GLY B N 1
ATOM 3461 C CA . GLY B 1 154 ? 5.332 5.535 1.629 1 96.94 154 GLY B CA 1
ATOM 3462 C C . GLY B 1 154 ? 5.938 6.438 0.572 1 96.94 154 GLY B C 1
ATOM 3463 O O . GLY B 1 154 ? 5.543 6.387 -0.596 1 96.94 154 GLY B O 1
ATOM 3464 N N . THR B 1 155 ? 6.926 7.215 1.004 1 96.62 155 THR B N 1
ATOM 3465 C CA . THR B 1 155 ? 7.582 8.148 0.097 1 96.62 155 THR B CA 1
ATOM 3466 C C . THR B 1 155 ? 8.289 7.406 -1.031 1 96.62 155 THR B C 1
ATOM 3468 O O . THR B 1 155 ? 8.359 7.902 -2.158 1 96.62 155 THR B O 1
ATOM 3471 N N . LEU B 1 156 ? 8.734 6.242 -0.729 1 97.12 156 LEU B N 1
ATOM 3472 C CA . LEU B 1 156 ? 9.367 5.402 -1.736 1 97.12 156 LEU B CA 1
ATOM 3473 C C . LEU B 1 156 ? 8.453 5.219 -2.945 1 97.12 156 LEU B C 1
ATOM 3475 O O . LEU B 1 156 ? 8.906 5.305 -4.09 1 97.12 156 LEU B O 1
ATOM 3479 N N . LYS B 1 157 ? 7.16 5.035 -2.748 1 96.88 157 LYS B N 1
ATOM 3480 C CA . LYS B 1 157 ? 6.176 4.852 -3.812 1 96.88 157 LYS B CA 1
ATOM 3481 C C . LYS B 1 157 ? 6.02 6.121 -4.645 1 96.88 157 LYS B C 1
ATOM 3483 O O . LYS B 1 157 ? 6.051 6.07 -5.875 1 96.88 157 LYS B O 1
ATOM 3488 N N . ALA B 1 158 ? 5.891 7.203 -3.932 1 94.75 158 ALA B N 1
ATOM 3489 C CA . ALA B 1 158 ? 5.738 8.492 -4.602 1 94.75 158 ALA B CA 1
ATOM 3490 C C . ALA B 1 158 ? 7.012 8.875 -5.352 1 94.75 158 ALA B C 1
ATOM 3492 O O . ALA B 1 158 ? 6.953 9.531 -6.395 1 94.75 158 ALA B O 1
ATOM 3493 N N . GLY B 1 159 ? 8.125 8.438 -4.789 1 95.25 159 GLY B N 1
ATOM 3494 C CA . GLY B 1 159 ? 9.414 8.75 -5.387 1 95.25 159 GLY B CA 1
ATOM 3495 C C . GLY B 1 159 ? 9.562 8.211 -6.793 1 95.25 159 GLY B C 1
ATOM 3496 O O . GLY B 1 159 ? 10.25 8.805 -7.625 1 95.25 159 GLY B O 1
ATOM 3497 N N . LEU B 1 160 ? 8.922 7.074 -7.055 1 95.88 160 LEU B N 1
ATOM 3498 C CA . LEU B 1 160 ? 8.977 6.484 -8.383 1 95.88 160 LEU B CA 1
ATOM 3499 C C . LEU B 1 160 ? 8.43 7.445 -9.43 1 95.88 160 LEU B C 1
ATOM 3501 O O . LEU B 1 160 ? 8.883 7.453 -10.578 1 95.88 160 LEU B O 1
ATOM 3505 N N . THR B 1 161 ? 7.504 8.297 -9.031 1 93.25 161 THR B N 1
ATOM 3506 C CA . THR B 1 161 ? 6.863 9.242 -9.938 1 93.25 161 THR B CA 1
ATOM 3507 C C . THR B 1 161 ? 7.551 10.602 -9.875 1 93.25 161 THR B C 1
ATOM 3509 O O . THR B 1 161 ? 7.805 11.227 -10.906 1 93.25 161 THR B O 1
ATOM 3512 N N . GLU B 1 162 ? 7.934 11.039 -8.703 1 91.56 162 GLU B N 1
ATOM 3513 C CA . GLU B 1 162 ? 8.242 12.453 -8.477 1 91.56 162 GLU B CA 1
ATOM 3514 C C . GLU B 1 162 ? 9.742 12.711 -8.57 1 91.56 162 GLU B C 1
ATOM 3516 O O . GLU B 1 162 ? 10.164 13.805 -8.961 1 91.56 162 GLU B O 1
ATOM 3521 N N . PHE B 1 163 ? 10.555 11.812 -8.211 1 93.69 163 PHE B N 1
ATOM 3522 C CA . PHE B 1 163 ? 11.992 12.031 -8.18 1 93.69 163 PHE B CA 1
ATOM 3523 C C . PHE B 1 163 ? 12.742 10.719 -8.398 1 93.69 163 PHE B C 1
ATOM 3525 O O . PHE B 1 163 ? 13.656 10.383 -7.641 1 93.69 163 PHE B O 1
ATOM 3532 N N . TYR B 1 164 ? 12.383 9.969 -9.398 1 93.88 164 TYR B N 1
ATOM 3533 C CA . TYR B 1 164 ? 12.875 8.617 -9.617 1 93.88 164 TYR B CA 1
ATOM 3534 C C . TYR B 1 164 ? 14.367 8.609 -9.906 1 93.88 164 TYR B C 1
ATOM 3536 O O . TYR B 1 164 ? 15.039 7.598 -9.711 1 93.88 164 TYR B O 1
ATOM 3544 N N . GLU B 1 165 ? 15.016 9.719 -10.352 1 94.56 165 GLU B N 1
ATOM 3545 C CA . GLU B 1 165 ? 16.438 9.766 -10.672 1 94.56 165 GLU B CA 1
ATOM 3546 C C . GLU B 1 165 ? 17.297 9.484 -9.43 1 94.56 165 GLU B C 1
ATOM 3548 O O . GLU B 1 165 ? 18.406 8.969 -9.547 1 94.56 165 GLU B O 1
ATOM 3553 N N . THR B 1 166 ? 16.75 9.82 -8.289 1 93.5 166 THR B N 1
ATOM 3554 C CA . THR B 1 166 ? 17.438 9.586 -7.023 1 93.5 166 THR B CA 1
ATOM 3555 C C . THR B 1 166 ? 17.703 8.102 -6.82 1 93.5 166 THR B C 1
ATOM 3557 O O . THR B 1 166 ? 18.594 7.723 -6.051 1 93.5 166 THR B O 1
ATOM 3560 N N . PHE B 1 167 ? 17.047 7.254 -7.555 1 96.75 167 PHE B N 1
ATOM 3561 C CA . PHE B 1 167 ? 17.062 5.82 -7.277 1 96.75 167 PHE B CA 1
ATOM 3562 C C . PHE B 1 167 ? 17.906 5.082 -8.312 1 96.75 167 PHE B C 1
ATOM 3564 O O . PHE B 1 167 ? 17.781 3.861 -8.453 1 96.75 167 PHE B O 1
ATOM 3571 N N . GLU B 1 168 ? 18.688 5.777 -9.094 1 97 168 GLU B N 1
ATOM 3572 C CA . GLU B 1 168 ? 19.672 5.141 -9.969 1 97 168 GLU B CA 1
ATOM 3573 C C . GLU B 1 168 ? 20.656 4.293 -9.164 1 97 168 GLU B C 1
ATOM 3575 O O . GLU B 1 168 ? 21.156 3.277 -9.648 1 97 168 GLU B O 1
ATOM 3580 N N . LYS B 1 169 ? 20.922 4.832 -8.008 1 96.5 169 LYS B N 1
ATOM 3581 C CA . LYS B 1 169 ? 21.672 4.023 -7.059 1 96.5 169 LYS B CA 1
ATOM 3582 C C . LYS B 1 169 ? 20.75 3.143 -6.223 1 96.5 169 LYS B C 1
ATOM 3584 O O . LYS B 1 169 ? 19.906 3.648 -5.492 1 96.5 169 LYS B O 1
ATOM 3589 N N . ILE B 1 170 ? 20.969 1.857 -6.227 1 97.56 170 ILE B N 1
ATOM 3590 C CA . ILE B 1 170 ? 20.047 0.901 -5.613 1 97.56 170 ILE B CA 1
ATOM 3591 C C . ILE B 1 170 ? 20.016 1.119 -4.102 1 97.56 170 ILE B C 1
ATOM 3593 O O . ILE B 1 170 ? 18.969 0.932 -3.467 1 97.56 170 ILE B O 1
ATOM 3597 N N . ASP B 1 171 ? 21.141 1.525 -3.498 1 96.81 171 ASP B N 1
ATOM 3598 C CA . ASP B 1 171 ? 21.203 1.748 -2.057 1 96.81 171 ASP B CA 1
ATOM 3599 C C . ASP B 1 171 ? 20.156 2.775 -1.616 1 96.81 171 ASP B C 1
ATOM 3601 O O . ASP B 1 171 ? 19.625 2.693 -0.504 1 96.81 171 ASP B O 1
ATOM 3605 N N . ASN B 1 172 ? 19.859 3.734 -2.482 1 95.69 172 ASN B N 1
ATOM 3606 C CA . ASN B 1 172 ? 18.844 4.738 -2.158 1 95.69 172 ASN B CA 1
ATOM 3607 C C . ASN B 1 172 ? 17.453 4.113 -2.025 1 95.69 172 ASN B C 1
ATOM 3609 O O . ASN B 1 172 ? 16.641 4.574 -1.229 1 95.69 172 ASN B O 1
ATOM 3613 N N . VAL B 1 173 ? 17.172 3.057 -2.799 1 97.38 173 VAL B N 1
ATOM 3614 C CA . VAL B 1 173 ? 15.891 2.367 -2.666 1 97.38 173 VAL B CA 1
ATOM 3615 C C . VAL B 1 173 ? 15.812 1.686 -1.302 1 97.38 173 VAL B C 1
ATOM 3617 O O . VAL B 1 173 ? 14.828 1.85 -0.577 1 97.38 173 VAL B O 1
ATOM 3620 N N . TYR B 1 174 ? 16.891 1.007 -0.932 1 97.5 174 TYR B N 1
ATOM 3621 C CA . TYR B 1 174 ? 16.922 0.317 0.352 1 97.5 174 TYR B CA 1
ATOM 3622 C C . TYR B 1 174 ? 16.828 1.308 1.507 1 97.5 174 TYR B C 1
ATOM 3624 O O . TYR B 1 174 ? 16.203 1.02 2.529 1 97.5 174 TYR B O 1
ATOM 3632 N N . ASN B 1 175 ? 17.453 2.455 1.377 1 95.25 175 ASN B N 1
ATOM 3633 C CA . ASN B 1 175 ? 17.469 3.469 2.426 1 95.25 175 ASN B CA 1
ATOM 3634 C C . ASN B 1 175 ? 16.047 3.932 2.768 1 95.25 175 ASN B C 1
ATOM 3636 O O . ASN B 1 175 ? 15.758 4.227 3.928 1 95.25 175 ASN B O 1
ATOM 3640 N N . TYR B 1 176 ? 15.18 3.943 1.852 1 95.56 176 TYR B N 1
ATOM 3641 C CA . TYR B 1 176 ? 13.828 4.457 2.049 1 95.56 176 TYR B CA 1
ATOM 3642 C C . TYR B 1 176 ? 12.969 3.453 2.809 1 95.56 176 TYR B C 1
ATOM 3644 O O . TYR B 1 176 ? 11.836 3.758 3.188 1 95.56 176 TYR B O 1
ATOM 3652 N N . LEU B 1 177 ? 13.469 2.264 3.07 1 96.19 177 LEU B N 1
ATOM 3653 C CA . LEU B 1 177 ? 12.75 1.278 3.875 1 96.19 177 LEU B CA 1
ATOM 3654 C C . LEU B 1 177 ? 12.977 1.524 5.363 1 96.19 177 LEU B C 1
ATOM 3656 O O . LEU B 1 177 ? 12.375 0.856 6.207 1 96.19 177 LEU B O 1
ATOM 3660 N N . GLY B 1 178 ? 13.82 2.508 5.703 1 94.44 178 GLY B N 1
ATOM 3661 C CA . GLY B 1 178 ? 14.117 2.924 7.066 1 94.44 178 GLY B CA 1
ATOM 3662 C C . GLY B 1 178 ? 14.117 4.43 7.246 1 94.44 178 GLY B C 1
ATOM 3663 O O . GLY B 1 178 ? 13.648 5.164 6.371 1 94.44 178 GLY B O 1
ATOM 3664 N N . GLU B 1 179 ? 14.508 4.84 8.438 1 92.44 179 GLU B N 1
ATOM 3665 C CA . GLU B 1 179 ? 14.609 6.266 8.734 1 92.44 179 GLU B CA 1
ATOM 3666 C C . GLU B 1 179 ? 15.695 6.93 7.902 1 92.44 179 GLU B C 1
ATOM 3668 O O . GLU B 1 179 ? 16.734 6.332 7.645 1 92.44 179 GLU B O 1
ATOM 3673 N N . GLN B 1 180 ? 15.383 8.141 7.488 1 88.38 180 GLN B N 1
ATOM 3674 C CA . GLN B 1 180 ? 16.359 8.898 6.715 1 88.38 180 GLN B CA 1
ATOM 3675 C C . GLN B 1 180 ? 16.453 10.344 7.215 1 88.38 180 GLN B C 1
ATOM 3677 O O . GLN B 1 180 ? 15.438 10.953 7.559 1 88.38 180 GLN B O 1
ATOM 3682 N N . VAL B 1 181 ? 17.656 10.742 7.285 1 83.81 181 VAL B N 1
ATOM 3683 C CA . VAL B 1 181 ? 17.922 12.141 7.59 1 83.81 181 VAL B CA 1
ATOM 3684 C C . VAL B 1 181 ? 18.688 12.781 6.441 1 83.81 181 VAL B C 1
ATOM 3686 O O . VAL B 1 181 ? 19.672 12.211 5.949 1 83.81 181 VAL B O 1
ATOM 3689 N N . PHE B 1 182 ? 18.125 13.766 5.93 1 74.38 182 PHE B N 1
ATOM 3690 C CA . PHE B 1 182 ? 18.797 14.477 4.84 1 74.38 182 PHE B CA 1
ATOM 3691 C C . PHE B 1 182 ? 19.281 15.844 5.297 1 74.38 182 PHE B C 1
ATOM 3693 O O . PHE B 1 182 ? 18.578 16.547 6.027 1 74.38 182 PHE B O 1
ATOM 3700 N N . ASP B 1 183 ? 20.594 16.047 5.109 1 65.5 183 ASP B N 1
ATOM 3701 C CA . ASP B 1 183 ? 21.109 17.375 5.422 1 65.5 183 ASP B CA 1
ATOM 3702 C C . ASP B 1 183 ? 20.938 18.328 4.246 1 65.5 183 ASP B C 1
ATOM 3704 O O . ASP B 1 183 ? 20.391 17.953 3.205 1 65.5 183 ASP B O 1
ATOM 3708 N N . GLU B 1 184 ? 21.234 19.625 4.492 1 61.44 184 GLU B N 1
ATOM 3709 C CA . GLU B 1 184 ? 21 20.703 3.531 1 61.44 184 GLU B CA 1
ATOM 3710 C C . GLU B 1 184 ? 21.719 20.422 2.213 1 61.44 184 GLU B C 1
ATOM 3712 O O . GLU B 1 184 ? 21.375 20.984 1.177 1 61.44 184 GLU B O 1
ATOM 3717 N N . THR B 1 185 ? 22.625 19.609 2.266 1 51.06 185 THR B N 1
ATOM 3718 C CA . THR B 1 185 ? 23.391 19.328 1.049 1 51.06 185 THR B CA 1
ATOM 3719 C C . THR B 1 185 ? 22.703 18.266 0.214 1 51.06 185 THR B C 1
ATOM 3721 O O . THR B 1 185 ? 22.953 18.141 -0.987 1 51.06 185 THR B O 1
ATOM 3724 N N . GLU B 1 186 ? 21.828 17.547 0.815 1 52.38 186 GLU B N 1
ATOM 3725 C CA . GLU B 1 186 ? 21.266 16.359 0.172 1 52.38 186 GLU B CA 1
ATOM 3726 C C . GLU B 1 186 ? 19.797 16.562 -0.207 1 52.38 186 GLU B C 1
ATOM 3728 O O . GLU B 1 186 ? 19.25 15.805 -0.995 1 52.38 186 GLU B O 1
ATOM 3733 N N . SER B 1 187 ? 19.141 17.531 0.324 1 54.44 187 SER B N 1
ATOM 3734 C CA . SER B 1 187 ? 17.719 17.797 0.084 1 54.44 187 SER B CA 1
ATOM 3735 C C . SER B 1 187 ? 17.438 19.297 0.168 1 54.44 187 SER B C 1
ATOM 3737 O O . SER B 1 187 ? 18.328 20.094 0.404 1 54.44 187 SER B O 1
ATOM 3739 N N . PHE B 1 188 ? 16.219 19.656 -0.364 1 46.66 188 PHE B N 1
ATOM 3740 C CA . PHE B 1 188 ? 15.797 21.047 -0.412 1 46.66 188 PHE B CA 1
ATOM 3741 C C . PHE B 1 188 ? 16 21.719 0.939 1 46.66 188 PHE B C 1
ATOM 3743 O O . PHE B 1 188 ? 16.203 22.938 1.009 1 46.66 188 PHE B O 1
ATOM 3750 N N . THR B 1 189 ? 15.953 21 2.012 1 56.62 189 THR B N 1
ATOM 3751 C CA . THR B 1 189 ? 16.219 21.406 3.385 1 56.62 189 THR B CA 1
ATOM 3752 C C . THR B 1 189 ? 16.609 20.219 4.246 1 56.62 189 THR B C 1
ATOM 3754 O O . THR B 1 189 ? 16.797 19.109 3.736 1 56.62 189 THR B O 1
ATOM 3757 N N . GLU B 1 190 ? 16.812 20.422 5.492 1 65.44 190 GLU B N 1
ATOM 3758 C CA . GLU B 1 190 ? 16.984 19.312 6.438 1 65.44 190 GLU B CA 1
ATOM 3759 C C . GLU B 1 190 ? 15.68 18.547 6.617 1 65.44 190 GLU B C 1
ATOM 3761 O O . GLU B 1 190 ? 14.664 19.109 7.016 1 65.44 190 GLU B O 1
ATOM 3766 N N . VAL B 1 191 ? 15.641 17.328 6.051 1 81.75 191 VAL B N 1
ATOM 3767 C CA . VAL B 1 191 ? 14.391 16.594 6.145 1 81.75 191 VAL B CA 1
ATOM 3768 C C . VAL B 1 191 ? 14.625 15.258 6.852 1 81.75 191 VAL B C 1
ATOM 3770 O O . VAL B 1 191 ? 15.711 14.672 6.742 1 81.75 191 VAL B O 1
ATOM 3773 N N . TYR B 1 192 ? 13.711 15.039 7.707 1 90.62 192 TYR B N 1
ATOM 3774 C CA . TYR B 1 192 ? 13.664 13.805 8.477 1 90.62 192 TYR B CA 1
ATOM 3775 C C . TYR B 1 192 ? 12.508 12.922 8.023 1 90.62 192 TYR B C 1
ATOM 3777 O O . TYR B 1 192 ? 11.352 13.336 8.078 1 90.62 192 TYR B O 1
ATOM 3785 N N . PHE B 1 193 ? 12.867 11.766 7.457 1 94.44 193 PHE B N 1
ATOM 3786 C CA . PHE B 1 193 ? 11.883 10.734 7.141 1 94.44 193 PHE B CA 1
ATOM 3787 C C . PHE B 1 193 ? 11.93 9.609 8.164 1 94.44 193 PHE B C 1
ATOM 3789 O O . PHE B 1 193 ? 13.016 9.188 8.586 1 94.44 193 PHE B O 1
ATOM 3796 N N . THR B 1 194 ? 10.82 9.234 8.578 1 96.25 194 THR B N 1
ATOM 3797 C CA . THR B 1 194 ? 10.75 8.188 9.602 1 96.25 194 THR B CA 1
ATOM 3798 C C . THR B 1 194 ? 9.914 7.008 9.109 1 96.25 194 THR B C 1
ATOM 3800 O O . THR B 1 194 ? 9.609 6.91 7.918 1 96.25 194 THR B O 1
ATOM 3803 N N . THR B 1 195 ? 9.75 6 9.93 1 97.19 195 THR B N 1
ATOM 3804 C CA . THR B 1 195 ? 8.836 4.883 9.727 1 97.19 195 THR B CA 1
ATOM 3805 C C . THR B 1 195 ? 7.715 4.898 10.758 1 97.19 195 THR B C 1
ATOM 3807 O O . THR B 1 195 ? 7.848 5.512 11.82 1 97.19 195 THR B O 1
ATOM 3810 N N . PRO B 1 196 ? 6.621 4.262 10.445 1 97.94 196 PRO B N 1
ATOM 3811 C CA . PRO B 1 196 ? 5.52 4.25 11.414 1 97.94 196 PRO B CA 1
ATOM 3812 C C . PRO B 1 196 ? 5.941 3.727 12.781 1 97.94 196 PRO B C 1
ATOM 3814 O O . PRO B 1 196 ? 5.633 4.344 13.805 1 97.94 196 PRO B O 1
ATOM 3817 N N . ASP B 1 197 ? 6.676 2.666 12.82 1 97.25 197 ASP B N 1
ATOM 3818 C CA . ASP B 1 197 ? 7.117 2.088 14.086 1 97.25 197 ASP B CA 1
ATOM 3819 C C . ASP B 1 197 ? 7.93 3.098 14.891 1 97.25 197 ASP B C 1
ATOM 3821 O O . ASP B 1 197 ? 7.699 3.271 16.094 1 97.25 197 ASP B O 1
ATOM 3825 N N . THR B 1 198 ? 8.836 3.762 14.234 1 97.12 198 THR B N 1
ATOM 3826 C CA . THR B 1 198 ? 9.711 4.719 14.898 1 97.12 198 THR B CA 1
ATOM 3827 C C . THR B 1 198 ? 8.93 5.945 15.359 1 97.12 198 THR B C 1
ATOM 3829 O O . THR B 1 198 ? 9.141 6.445 16.469 1 97.12 198 THR B O 1
ATOM 3832 N N . ALA B 1 199 ? 8.07 6.43 14.539 1 97.94 199 ALA B N 1
ATOM 3833 C CA . ALA B 1 199 ? 7.262 7.598 14.875 1 97.94 199 ALA B CA 1
ATOM 3834 C C . ALA B 1 199 ? 6.371 7.316 16.078 1 97.94 199 ALA B C 1
ATOM 3836 O O . ALA B 1 199 ? 6.27 8.141 17 1 97.94 199 ALA B O 1
ATOM 3837 N N . LEU B 1 200 ? 5.703 6.176 16.094 1 98.5 200 LEU B N 1
ATOM 3838 C CA . LEU B 1 200 ? 4.812 5.809 17.188 1 98.5 200 LEU B CA 1
ATOM 3839 C C . LEU B 1 200 ? 5.582 5.684 18.484 1 98.5 200 LEU B C 1
ATOM 3841 O O . LEU B 1 200 ? 5.113 6.129 19.547 1 98.5 200 LEU B O 1
ATOM 3845 N N . LYS B 1 201 ? 6.754 5.121 18.406 1 98.12 201 LYS B N 1
ATOM 3846 C CA . LYS B 1 201 ? 7.598 4.996 19.594 1 98.12 201 LYS B CA 1
ATOM 3847 C C . LYS B 1 201 ? 8.016 6.367 20.125 1 98.12 201 LYS B C 1
ATOM 3849 O O . LYS B 1 201 ? 8.062 6.586 21.328 1 98.12 201 LYS B O 1
ATOM 3854 N N . GLU B 1 202 ? 8.352 7.211 19.188 1 97.81 202 GLU B N 1
ATOM 3855 C CA . GLU B 1 202 ? 8.734 8.57 19.578 1 97.81 202 GLU B CA 1
ATOM 3856 C C . GLU B 1 202 ? 7.59 9.297 20.266 1 97.81 202 GLU B C 1
ATOM 3858 O O . GLU B 1 202 ? 7.801 9.992 21.266 1 97.81 202 GLU B O 1
ATOM 3863 N N . ILE B 1 203 ? 6.387 9.156 19.781 1 98.19 203 ILE B N 1
ATOM 3864 C CA . ILE B 1 203 ? 5.188 9.766 20.344 1 98.19 203 ILE B CA 1
ATOM 3865 C C . ILE B 1 203 ? 4.949 9.227 21.766 1 98.19 203 ILE B C 1
ATOM 3867 O O . ILE B 1 203 ? 4.645 9.992 22.672 1 98.19 203 ILE B O 1
ATOM 3871 N N . GLU B 1 204 ? 5.098 7.938 21.891 1 97.75 204 GLU B N 1
ATOM 3872 C CA . GLU B 1 204 ? 4.93 7.316 23.203 1 97.75 204 GLU B CA 1
ATOM 3873 C C . GLU B 1 204 ? 6.012 7.777 24.172 1 97.75 204 GLU B C 1
ATOM 3875 O O . GLU B 1 204 ? 5.738 8.016 25.359 1 97.75 204 GLU B O 1
ATOM 3880 N N . GLU B 1 205 ? 7.18 7.867 23.688 1 97.62 205 GLU B N 1
ATOM 3881 C CA . GLU B 1 205 ? 8.297 8.336 24.5 1 97.62 205 GLU B CA 1
ATOM 3882 C C . GLU B 1 205 ? 8.047 9.758 25.016 1 97.62 205 GLU B C 1
ATOM 3884 O O . GLU B 1 205 ? 8.484 10.109 26.109 1 97.62 205 GLU B O 1
ATOM 3889 N N . ALA B 1 206 ? 7.383 10.516 24.234 1 97.69 206 ALA B N 1
ATOM 3890 C CA . ALA B 1 206 ? 7.066 11.891 24.609 1 97.69 206 ALA B CA 1
ATOM 3891 C C . ALA B 1 206 ? 5.945 11.938 25.641 1 97.69 206 ALA B C 1
ATOM 3893 O O . ALA B 1 206 ? 5.637 13 26.188 1 97.69 206 ALA B O 1
ATOM 3894 N N . GLY B 1 207 ? 5.293 10.852 25.875 1 96.75 207 GLY B N 1
ATOM 3895 C CA . GLY B 1 207 ? 4.309 10.758 26.953 1 96.75 207 GLY B CA 1
ATOM 3896 C C . GLY B 1 207 ? 2.879 10.859 26.453 1 96.75 207 GLY B C 1
ATOM 3897 O O . GLY B 1 207 ? 1.943 10.961 27.25 1 96.75 207 GLY B O 1
ATOM 3898 N N . PHE B 1 208 ? 2.684 10.852 25.172 1 98 208 PHE B N 1
ATOM 3899 C CA . PHE B 1 208 ? 1.336 10.891 24.609 1 98 208 PHE B CA 1
ATOM 3900 C C . PHE B 1 208 ? 0.705 9.5 24.609 1 98 208 PHE B C 1
ATOM 3902 O O . PHE B 1 208 ? 1.412 8.492 24.594 1 98 208 PHE B O 1
ATOM 3909 N N . LYS B 1 209 ? -0.582 9.484 24.766 1 97.88 209 LYS B N 1
ATOM 3910 C CA . LYS B 1 209 ? -1.367 8.297 24.438 1 97.88 209 LYS B CA 1
ATOM 3911 C C . LYS B 1 209 ? -1.841 8.32 22.984 1 97.88 209 LYS B C 1
ATOM 3913 O O . LYS B 1 209 ? -2.488 9.281 22.562 1 97.88 209 LYS B O 1
ATOM 3918 N N . ILE B 1 210 ? -1.549 7.324 22.281 1 98.56 210 ILE B N 1
ATOM 3919 C CA . ILE B 1 210 ? -1.98 7.25 20.891 1 98.56 210 ILE B CA 1
ATOM 3920 C C . ILE B 1 210 ? -3.438 6.797 20.828 1 98.56 210 ILE B C 1
ATOM 3922 O O . ILE B 1 210 ? -3.783 5.723 21.328 1 98.56 210 ILE B O 1
ATOM 3926 N N . ILE B 1 211 ? -4.25 7.617 20.25 1 98.56 211 ILE B N 1
ATOM 3927 C CA . ILE B 1 211 ? -5.664 7.305 20.078 1 98.56 211 ILE B CA 1
ATOM 3928 C C . ILE B 1 211 ? -5.859 6.531 18.766 1 98.56 211 ILE B C 1
ATOM 3930 O O . ILE B 1 211 ? -6.574 5.527 18.734 1 98.56 211 ILE B O 1
ATOM 3934 N N . SER B 1 212 ? -5.297 7 17.734 1 98.56 212 SER B N 1
ATOM 3935 C CA . SER B 1 212 ? -5.348 6.391 16.406 1 98.56 212 SER B CA 1
ATOM 3936 C C . SER B 1 212 ? -4.266 6.957 15.492 1 98.56 212 SER B C 1
ATOM 3938 O O . SER B 1 212 ? -3.572 7.91 15.859 1 98.56 212 SER B O 1
ATOM 3940 N N . TYR B 1 213 ? -4.027 6.379 14.422 1 98.62 213 TYR B N 1
ATOM 3941 C CA . TYR B 1 213 ? -3.209 6.988 13.375 1 98.62 213 TYR B CA 1
ATOM 3942 C C . TYR B 1 213 ? -3.65 6.52 11.992 1 98.62 213 TYR B C 1
ATOM 3944 O O . TYR B 1 213 ? -4.223 5.438 11.852 1 98.62 213 TYR B O 1
ATOM 3952 N N . GLY B 1 214 ? -3.484 7.352 11.062 1 98.62 214 GLY B N 1
ATOM 3953 C CA . GLY B 1 214 ? -3.852 7.086 9.68 1 98.62 214 GLY B CA 1
ATOM 3954 C C . GLY B 1 214 ? -2.76 7.445 8.695 1 98.62 214 GLY B C 1
ATOM 3955 O O . GLY B 1 214 ? -1.828 8.18 9.031 1 98.62 214 GLY B O 1
ATOM 3956 N N . GLY B 1 215 ? -2.764 6.758 7.566 1 98.75 215 GLY B N 1
ATOM 3957 C CA . GLY B 1 215 ? -2.012 7.191 6.402 1 98.75 215 GLY B CA 1
ATOM 3958 C C . GLY B 1 215 ? -2.783 8.156 5.516 1 98.75 215 GLY B C 1
ATOM 3959 O O . GLY B 1 215 ? -3.768 7.766 4.883 1 98.75 215 GLY B O 1
ATOM 3960 N N . ALA B 1 216 ? -2.289 9.359 5.387 1 98.56 216 ALA B N 1
ATOM 3961 C CA . ALA B 1 216 ? -3.074 10.445 4.816 1 98.56 216 ALA B CA 1
ATOM 3962 C C . ALA B 1 216 ? -3.539 10.109 3.402 1 98.56 216 ALA B C 1
ATOM 3964 O O . ALA B 1 216 ? -4.656 10.461 3.01 1 98.56 216 ALA B O 1
ATOM 3965 N N . GLU B 1 217 ? -2.725 9.406 2.639 1 98.5 217 GLU B N 1
ATOM 3966 C CA . GLU B 1 217 ? -3.051 9.156 1.238 1 98.5 217 GLU B CA 1
ATOM 3967 C C . GLU B 1 217 ? -3.814 7.844 1.079 1 98.5 217 GLU B C 1
ATOM 3969 O O . GLU B 1 217 ? -4.34 7.551 0.003 1 98.5 217 GLU B O 1
ATOM 3974 N N . SER B 1 218 ? -3.861 7.027 2.16 1 98.31 218 SER B N 1
ATOM 3975 C CA . SER B 1 218 ? -4.574 5.754 2.156 1 98.31 218 SER B CA 1
ATOM 3976 C C . SER B 1 218 ? -4.18 4.902 0.957 1 98.31 218 SER B C 1
ATOM 3978 O O . SER B 1 218 ? -2.994 4.762 0.651 1 98.31 218 SER B O 1
ATOM 3980 N N . PHE B 1 219 ? -5.141 4.18 0.264 1 98.19 219 PHE B N 1
ATOM 3981 C CA . PHE B 1 219 ? -4.832 3.258 -0.819 1 98.19 219 PHE B CA 1
ATOM 3982 C C . PHE B 1 219 ? -4.426 4.016 -2.078 1 98.19 219 PHE B C 1
ATOM 3984 O O . PHE B 1 219 ? -4.027 3.406 -3.074 1 98.19 219 PHE B O 1
ATOM 3991 N N . LEU B 1 220 ? -4.402 5.355 -2.047 1 98.31 220 LEU B N 1
ATOM 3992 C CA . LEU B 1 220 ? -4.039 6.164 -3.207 1 98.31 220 LEU B CA 1
ATOM 3993 C C . LEU B 1 220 ? -2.57 6.566 -3.154 1 98.31 220 LEU B C 1
ATOM 3995 O O . LEU B 1 220 ? -2.072 7.238 -4.062 1 98.31 220 LEU B O 1
ATOM 3999 N N . SER B 1 221 ? -1.861 6.141 -2.09 1 98.06 221 SER B N 1
ATOM 4000 C CA . SER B 1 221 ? -0.445 6.461 -1.94 1 98.06 221 SER B CA 1
ATOM 4001 C C . SER B 1 221 ? 0.345 6.062 -3.184 1 98.06 221 SER B C 1
ATOM 4003 O O . SER B 1 221 ? 0.23 4.934 -3.662 1 98.06 221 SER B O 1
ATOM 4005 N N . GLY B 1 222 ? 1.11 7.039 -3.709 1 96.69 222 GLY B N 1
ATOM 4006 C CA . GLY B 1 222 ? 1.967 6.812 -4.863 1 96.69 222 GLY B CA 1
ATOM 4007 C C . GLY B 1 222 ? 1.223 6.887 -6.184 1 96.69 222 GLY B C 1
ATOM 4008 O O . GLY B 1 222 ? 1.834 6.812 -7.25 1 96.69 222 GLY B O 1
ATOM 4009 N N . LEU B 1 223 ? -0.093 7.055 -6.191 1 97.44 223 LEU B N 1
ATOM 4010 C CA . LEU B 1 223 ? -0.888 6.945 -7.41 1 97.44 223 LEU B CA 1
ATOM 4011 C C . LEU B 1 223 ? -1.188 8.32 -7.988 1 97.44 223 LEU B C 1
ATOM 4013 O O . LEU B 1 223 ? -2.309 8.586 -8.43 1 97.44 223 LEU B O 1
ATOM 4017 N N . HIS B 1 224 ? -0.139 9.148 -8.031 1 95.06 224 HIS B N 1
ATOM 4018 C CA . HIS B 1 224 ? -0.256 10.523 -8.508 1 95.06 224 HIS B CA 1
ATOM 4019 C C . HIS B 1 224 ? -0.75 10.57 -9.953 1 95.06 224 HIS B C 1
ATOM 4021 O O . HIS B 1 224 ? -1.738 11.242 -10.25 1 95.06 224 HIS B O 1
ATOM 4027 N N . LEU B 1 225 ? -0.142 9.789 -10.836 1 93.5 225 LEU B N 1
ATOM 4028 C CA . LEU B 1 225 ? -0.413 9.867 -12.266 1 93.5 225 LEU B CA 1
ATOM 4029 C C . LEU B 1 225 ? -1.799 9.32 -12.586 1 93.5 225 LEU B C 1
ATOM 4031 O O . LEU B 1 225 ? -2.6 9.992 -13.242 1 93.5 225 LEU B O 1
ATOM 4035 N N . PRO B 1 226 ? -2.117 8.117 -12.047 1 94.38 226 PRO B N 1
ATOM 4036 C CA . PRO B 1 226 ? -3.463 7.617 -12.344 1 94.38 226 PRO B CA 1
ATOM 4037 C C . PRO B 1 226 ? -4.562 8.508 -11.758 1 94.38 226 PRO B C 1
ATOM 4039 O O . PRO B 1 226 ? -5.609 8.688 -12.383 1 94.38 226 PRO B O 1
ATOM 4042 N N . LEU B 1 227 ? -4.363 9.055 -10.594 1 96.5 227 LEU B N 1
ATOM 4043 C CA . LEU B 1 227 ? -5.379 9.891 -9.969 1 96.5 227 LEU B CA 1
ATOM 4044 C C . LEU B 1 227 ? -5.574 11.18 -10.75 1 96.5 227 LEU B C 1
ATOM 4046 O O . LEU B 1 227 ? -6.703 11.633 -10.945 1 96.5 227 LEU B O 1
ATOM 4050 N N . LYS B 1 228 ? -4.477 11.781 -11.164 1 94.69 228 LYS B N 1
ATOM 4051 C CA . LYS B 1 228 ? -4.562 12.977 -12 1 94.69 228 LYS B CA 1
ATOM 4052 C C . LYS B 1 228 ? -5.328 12.695 -13.289 1 94.69 228 LYS B C 1
ATOM 4054 O O . LYS B 1 228 ? -6.16 13.5 -13.711 1 94.69 228 LYS B O 1
ATOM 4059 N N . LYS B 1 229 ? -5.043 11.555 -13.891 1 94.19 229 LYS B N 1
ATOM 4060 C CA . LYS B 1 229 ? -5.723 11.164 -15.125 1 94.19 229 LYS B CA 1
ATOM 4061 C C . LYS B 1 229 ? -7.23 11.07 -14.922 1 94.19 229 LYS B C 1
ATOM 4063 O O . LYS B 1 229 ? -8.008 11.625 -15.703 1 94.19 229 LYS B O 1
ATOM 4068 N N . VAL B 1 230 ? -7.637 10.414 -13.852 1 96 230 VAL B N 1
ATOM 4069 C CA . VAL B 1 230 ? -9.062 10.219 -13.633 1 96 230 VAL B CA 1
ATOM 4070 C C . VAL B 1 230 ? -9.711 11.539 -13.211 1 96 230 VAL B C 1
ATOM 4072 O O . VAL B 1 230 ? -10.875 11.797 -13.539 1 96 230 VAL B O 1
ATOM 4075 N N . TYR B 1 231 ? -8.969 12.398 -12.523 1 96.75 231 TYR B N 1
ATOM 4076 C CA . TYR B 1 231 ? -9.461 13.734 -12.203 1 96.75 231 TYR B CA 1
ATOM 4077 C C . TYR B 1 231 ? -9.844 14.492 -13.469 1 96.75 231 TYR B C 1
ATOM 4079 O O . TYR B 1 231 ? -10.875 15.172 -13.5 1 96.75 231 TYR B O 1
ATOM 4087 N N . GLU B 1 232 ? -9.062 14.383 -14.5 1 95.81 232 GLU B N 1
ATOM 4088 C CA . GLU B 1 232 ? -9.258 15.117 -15.75 1 95.81 232 GLU B CA 1
ATOM 4089 C C . GLU B 1 232 ? -10.312 14.438 -16.625 1 95.81 232 GLU B C 1
ATOM 4091 O O . GLU B 1 232 ? -11.094 15.109 -17.297 1 95.81 232 GLU B O 1
ATOM 4096 N N . GLU B 1 233 ? -10.414 13.117 -16.578 1 96 233 GLU B N 1
ATOM 4097 C CA . GLU B 1 233 ? -11.203 12.375 -17.547 1 96 233 GLU B CA 1
ATOM 4098 C C . GLU B 1 233 ? -12.562 11.992 -16.969 1 96 233 GLU B C 1
ATOM 4100 O O . GLU B 1 233 ? -13.531 11.805 -17.719 1 96 233 GLU B O 1
ATOM 4105 N N . ASN B 1 234 ? -12.672 11.773 -15.695 1 97 234 ASN B N 1
ATOM 4106 C CA . ASN B 1 234 ? -13.875 11.258 -15.047 1 97 234 ASN B CA 1
ATOM 4107 C C . ASN B 1 234 ? -13.961 11.711 -13.594 1 97 234 ASN B C 1
ATOM 4109 O O . ASN B 1 234 ? -13.625 10.953 -12.688 1 97 234 ASN B O 1
ATOM 4113 N N . ARG B 1 235 ? -14.539 12.859 -13.359 1 97.19 235 ARG B N 1
ATOM 4114 C CA . ARG B 1 235 ? -14.555 13.516 -12.062 1 97.19 235 ARG B CA 1
ATOM 4115 C C . ARG B 1 235 ? -15.32 12.688 -11.031 1 97.19 235 ARG B C 1
ATOM 4117 O O . ARG B 1 235 ? -14.961 12.664 -9.859 1 97.19 235 ARG B O 1
ATOM 4124 N N . ALA B 1 236 ? -16.312 12.008 -11.477 1 97.62 236 ALA B N 1
ATOM 4125 C CA . ALA B 1 236 ? -17.094 11.18 -10.57 1 97.62 236 ALA B CA 1
ATOM 4126 C C . ALA B 1 236 ? -16.234 10.07 -9.953 1 97.62 236 ALA B C 1
ATOM 4128 O O . ALA B 1 236 ? -16.312 9.82 -8.75 1 97.62 236 ALA B O 1
ATOM 4129 N N . VAL B 1 237 ? -15.477 9.383 -10.742 1 98.19 237 VAL B N 1
ATOM 4130 C CA . VAL B 1 237 ? -14.578 8.336 -10.258 1 98.19 237 VAL B CA 1
ATOM 4131 C C . VAL B 1 237 ? -13.562 8.93 -9.289 1 98.19 237 VAL B C 1
ATOM 4133 O O . VAL B 1 237 ? -13.312 8.367 -8.219 1 98.19 237 VAL B O 1
ATOM 4136 N N . TYR B 1 238 ? -12.992 10.094 -9.711 1 98.31 238 TYR B N 1
ATOM 4137 C CA . TYR B 1 238 ? -12.047 10.781 -8.836 1 98.31 238 TYR B CA 1
ATOM 4138 C C . TYR B 1 238 ? -12.664 11.047 -7.469 1 98.31 238 TYR B C 1
ATOM 4140 O O . TYR B 1 238 ? -12.078 10.703 -6.441 1 98.31 238 TYR B O 1
ATOM 4148 N N . ASP B 1 239 ? -13.812 11.625 -7.438 1 98.5 239 ASP B N 1
ATOM 4149 C CA . ASP B 1 239 ? -14.477 11.992 -6.191 1 98.5 239 ASP B CA 1
ATOM 4150 C C . ASP B 1 239 ? -14.773 10.75 -5.344 1 98.5 239 ASP B C 1
ATOM 4152 O O . ASP B 1 239 ? -14.609 10.781 -4.125 1 98.5 239 ASP B O 1
ATOM 4156 N N . ASN B 1 240 ? -15.219 9.656 -5.984 1 98.62 240 ASN B N 1
ATOM 4157 C CA . ASN B 1 240 ? -15.523 8.414 -5.273 1 98.62 240 ASN B CA 1
ATOM 4158 C C . ASN B 1 240 ? -14.273 7.824 -4.633 1 98.62 240 ASN B C 1
ATOM 4160 O O . ASN B 1 240 ? -14.297 7.418 -3.469 1 98.62 240 ASN B O 1
ATOM 4164 N N . PHE B 1 241 ? -13.195 7.742 -5.359 1 98.56 241 PHE B N 1
ATOM 4165 C CA . PHE B 1 241 ? -11.953 7.207 -4.828 1 98.56 241 PHE B CA 1
ATOM 4166 C C . PHE B 1 241 ? -11.453 8.055 -3.666 1 98.56 241 PHE B C 1
ATOM 4168 O O . PHE B 1 241 ? -11.047 7.523 -2.631 1 98.56 241 PHE B O 1
ATOM 4175 N N . VAL B 1 242 ? -11.461 9.383 -3.854 1 98.69 242 VAL B N 1
ATOM 4176 C CA . VAL B 1 242 ? -10.961 10.281 -2.818 1 98.69 242 VAL B CA 1
ATOM 4177 C C . VAL B 1 242 ? -11.812 10.133 -1.557 1 98.69 242 VAL B C 1
ATOM 4179 O O . VAL B 1 242 ? -11.273 10.008 -0.453 1 98.69 242 VAL B O 1
ATOM 4182 N N . LYS B 1 243 ? -13.109 10.125 -1.726 1 98.69 243 LYS B N 1
ATOM 4183 C CA . LYS B 1 243 ? -13.992 9.977 -0.574 1 98.69 243 LYS B CA 1
ATOM 4184 C C . LYS B 1 243 ? -13.688 8.695 0.195 1 98.69 243 LYS B C 1
ATOM 4186 O O . LYS B 1 243 ? -13.523 8.727 1.417 1 98.69 243 LYS B O 1
ATOM 4191 N N . VAL B 1 244 ? -13.586 7.598 -0.46 1 98.75 244 VAL B N 1
ATOM 4192 C CA . VAL B 1 244 ? -13.375 6.312 0.199 1 98.75 244 VAL B CA 1
ATOM 4193 C C . VAL B 1 244 ? -11.969 6.273 0.802 1 98.75 244 VAL B C 1
ATOM 4195 O O . VAL B 1 244 ? -11.773 5.754 1.904 1 98.75 244 VAL B O 1
ATOM 4198 N N . ALA B 1 245 ? -10.984 6.781 0.066 1 98.69 245 ALA B N 1
ATOM 4199 C CA . ALA B 1 245 ? -9.625 6.824 0.594 1 98.69 245 ALA B CA 1
ATOM 4200 C C . ALA B 1 245 ? -9.57 7.598 1.907 1 98.69 245 ALA B C 1
ATOM 4202 O O . ALA B 1 245 ? -8.914 7.172 2.861 1 98.69 245 ALA B O 1
ATOM 4203 N N . VAL B 1 246 ? -10.242 8.695 1.921 1 98.75 246 VAL B N 1
ATOM 4204 C CA . VAL B 1 246 ? -10.289 9.555 3.104 1 98.75 246 VAL B CA 1
ATOM 4205 C C . VAL B 1 246 ? -10.914 8.789 4.266 1 98.75 246 VAL B C 1
ATOM 4207 O O . VAL B 1 246 ? -10.344 8.719 5.355 1 98.75 246 VAL B O 1
ATOM 4210 N N . GLU B 1 247 ? -12 8.148 4.047 1 98.62 247 GLU B N 1
ATOM 4211 C CA . GLU B 1 247 ? -12.742 7.438 5.078 1 98.62 247 GLU B CA 1
ATOM 4212 C C . GLU B 1 247 ? -11.961 6.223 5.578 1 98.62 247 GLU B C 1
ATOM 4214 O O . GLU B 1 247 ? -12.172 5.77 6.703 1 98.62 247 GLU B O 1
ATOM 4219 N N . LYS B 1 248 ? -11.094 5.711 4.785 1 98.5 248 LYS B N 1
ATOM 4220 C CA . LYS B 1 248 ? -10.422 4.457 5.102 1 98.5 248 LYS B CA 1
ATOM 4221 C C . LYS B 1 248 ? -8.938 4.684 5.391 1 98.5 248 LYS B C 1
ATOM 4223 O O . LYS B 1 248 ? -8.148 3.74 5.383 1 98.5 248 LYS B O 1
ATOM 4228 N N . CYS B 1 249 ? -8.555 5.906 5.715 1 98.75 249 CYS B N 1
ATOM 4229 C CA . CYS B 1 249 ? -7.156 6.289 5.895 1 98.75 249 CYS B CA 1
ATOM 4230 C C . CYS B 1 249 ? -6.562 5.613 7.125 1 98.75 249 CYS B C 1
ATOM 4232 O O . CYS B 1 249 ? -5.34 5.59 7.293 1 98.75 249 CYS B O 1
ATOM 4234 N N . GLU B 1 250 ? -7.379 5.008 8.008 1 98.69 250 GLU B N 1
ATOM 4235 C CA . GLU B 1 250 ? -6.879 4.379 9.227 1 98.69 250 GLU B CA 1
ATOM 4236 C C . GLU B 1 250 ? -6.73 2.869 9.047 1 98.69 250 GLU B C 1
ATOM 4238 O O . GLU B 1 250 ? -6.238 2.178 9.938 1 98.69 250 GLU B O 1
ATOM 4243 N N . LEU B 1 251 ? -7.09 2.299 7.898 1 97.69 251 LEU B N 1
ATOM 4244 C CA . LEU B 1 251 ? -7.004 0.857 7.691 1 97.69 251 LEU B CA 1
ATOM 4245 C C . LEU B 1 251 ? -5.551 0.389 7.734 1 97.69 251 LEU B C 1
ATOM 4247 O O . LEU B 1 251 ? -4.695 0.939 7.039 1 97.69 251 LEU B O 1
ATOM 4251 N N . PRO B 1 252 ? -5.289 -0.65 8.508 1 96.69 252 PRO B N 1
ATOM 4252 C CA . PRO B 1 252 ? -3.91 -1.115 8.68 1 96.69 252 PRO B CA 1
ATOM 4253 C C . PRO B 1 252 ? -3.283 -1.581 7.367 1 96.69 252 PRO B C 1
ATOM 4255 O O . PRO B 1 252 ? -2.064 -1.492 7.195 1 96.69 252 PRO B O 1
ATOM 4258 N N . GLN B 1 253 ? -4.082 -1.956 6.414 1 95.75 253 GLN B N 1
ATOM 4259 C CA . GLN B 1 253 ? -3.586 -2.443 5.133 1 95.75 253 GLN B CA 1
ATOM 4260 C C . GLN B 1 253 ? -2.936 -1.319 4.332 1 95.75 253 GLN B C 1
ATOM 4262 O O . GLN B 1 253 ? -2.164 -1.576 3.406 1 95.75 253 GLN B O 1
ATOM 4267 N N . TYR B 1 254 ? -3.332 -0.065 4.699 1 97.62 254 TYR B N 1
ATOM 4268 C CA . TYR B 1 254 ? -2.885 1.046 3.865 1 97.62 254 TYR B CA 1
ATOM 4269 C C . TYR B 1 254 ? -2 2.002 4.656 1 97.62 254 TYR B C 1
ATOM 4271 O O . TYR B 1 254 ? -1.003 2.508 4.137 1 97.62 254 TYR B O 1
ATOM 4279 N N . ARG B 1 255 ? -2.248 2.174 5.957 1 98.12 255 ARG B N 1
ATOM 4280 C CA . ARG B 1 255 ? -1.805 3.354 6.691 1 98.12 255 ARG B CA 1
ATOM 4281 C C . ARG B 1 255 ? -0.294 3.332 6.902 1 98.12 255 ARG B C 1
ATOM 4283 O O . ARG B 1 255 ? 0.336 4.387 7.027 1 98.12 255 ARG B O 1
ATOM 4290 N N . ASP B 1 256 ? 0.323 2.174 6.816 1 97.88 256 ASP B N 1
ATOM 4291 C CA . ASP B 1 256 ? 1.729 2.084 7.199 1 97.88 256 ASP B CA 1
ATOM 4292 C C . ASP B 1 256 ? 2.641 2.357 6.004 1 97.88 256 ASP B C 1
ATOM 4294 O O . ASP B 1 256 ? 3.859 2.455 6.152 1 97.88 256 ASP B O 1
ATOM 4298 N N . ALA B 1 257 ? 2.07 2.525 4.816 1 97.5 257 ALA B N 1
ATOM 4299 C CA . ALA B 1 257 ? 2.893 2.727 3.627 1 97.5 257 ALA B CA 1
ATOM 4300 C C . ALA B 1 257 ? 2.424 3.945 2.836 1 97.5 257 ALA B C 1
ATOM 4302 O O . ALA B 1 257 ? 2.41 3.926 1.604 1 97.5 257 ALA B O 1
ATOM 4303 N N . THR B 1 258 ? 1.99 4.984 3.52 1 98.31 258 THR B N 1
ATOM 4304 C CA . THR B 1 258 ? 1.595 6.238 2.893 1 98.31 258 THR B CA 1
ATOM 4305 C C . THR B 1 258 ? 2.646 7.32 3.133 1 98.31 258 THR B C 1
ATOM 4307 O O . THR B 1 258 ? 3.512 7.168 3.998 1 98.31 258 THR B O 1
ATOM 4310 N N . GLU B 1 259 ? 2.654 8.344 2.363 1 97.62 259 GLU B N 1
ATOM 4311 C CA . GLU B 1 259 ? 3.664 9.391 2.436 1 97.62 259 GLU B CA 1
ATOM 4312 C C . GLU B 1 259 ? 3.594 10.141 3.766 1 97.62 259 GLU B C 1
ATOM 4314 O O . GLU B 1 259 ? 4.625 10.43 4.375 1 97.62 259 GLU B O 1
ATOM 4319 N N . HIS B 1 260 ? 2.4 10.43 4.199 1 98.25 260 HIS B N 1
ATOM 4320 C CA . HIS B 1 260 ? 2.219 11.156 5.457 1 98.25 260 HIS B CA 1
ATOM 4321 C C . HIS B 1 260 ? 1.546 10.273 6.504 1 98.25 260 HIS B C 1
ATOM 4323 O O . HIS B 1 260 ? 0.506 9.672 6.234 1 98.25 260 HIS B O 1
ATOM 4329 N N . LEU B 1 261 ? 2.148 10.203 7.586 1 98.31 261 LEU B N 1
ATOM 4330 C CA . LEU B 1 261 ? 1.6 9.531 8.758 1 98.31 261 LEU B CA 1
ATOM 4331 C C . LEU B 1 261 ? 0.987 10.547 9.727 1 98.31 261 LEU B C 1
ATOM 4333 O O . LEU B 1 261 ? 1.688 11.406 10.258 1 98.31 261 LEU B O 1
ATOM 4337 N N . ASN B 1 262 ? -0.313 10.477 9.898 1 98.75 262 ASN B N 1
ATOM 4338 C CA . ASN B 1 262 ? -1.037 11.344 10.828 1 98.75 262 ASN B CA 1
ATOM 4339 C C . ASN B 1 262 ? -1.408 10.602 12.109 1 98.75 262 ASN B C 1
ATOM 4341 O O . ASN B 1 262 ? -2.221 9.68 12.078 1 98.75 262 ASN B O 1
ATOM 4345 N N . ILE B 1 263 ? -0.871 11 13.211 1 98.88 263 ILE B N 1
ATOM 4346 C CA . ILE B 1 263 ? -1.071 10.32 14.484 1 98.88 263 ILE B CA 1
ATOM 4347 C C . ILE B 1 263 ? -1.921 11.195 15.414 1 98.88 263 ILE B C 1
ATOM 4349 O O . ILE B 1 263 ? -1.568 12.344 15.688 1 98.88 263 ILE B O 1
ATOM 4353 N N . VAL B 1 264 ? -3.006 10.672 15.82 1 98.88 264 VAL B N 1
ATOM 4354 C CA . VAL B 1 264 ? -3.908 11.336 16.75 1 98.88 264 VAL B CA 1
ATOM 4355 C C . VAL B 1 264 ? -3.572 10.914 18.188 1 98.88 264 VAL B C 1
ATOM 4357 O O . VAL B 1 264 ? -3.545 9.727 18.5 1 98.88 264 VAL B O 1
ATOM 4360 N N . VAL B 1 265 ? -3.371 11.922 19 1 98.75 265 VAL B N 1
ATOM 4361 C CA . VAL B 1 265 ? -2.891 11.578 20.328 1 98.75 265 VAL B CA 1
ATOM 4362 C C . VAL B 1 265 ? -3.674 12.359 21.391 1 98.75 265 VAL B C 1
ATOM 4364 O O . VAL B 1 265 ? -4.25 13.406 21.078 1 98.75 265 VAL B O 1
ATOM 4367 N N . GLY B 1 266 ? -3.723 11.805 22.547 1 97.81 266 GLY B N 1
ATOM 4368 C CA . GLY B 1 266 ? -4.254 12.445 23.734 1 97.81 266 GLY B CA 1
ATOM 4369 C C . GLY B 1 266 ? -3.33 12.336 24.938 1 97.81 266 GLY B C 1
ATOM 4370 O O . GLY B 1 266 ? -2.178 11.922 24.797 1 97.81 266 GLY B O 1
ATOM 4371 N N . ILE B 1 267 ? -3.795 12.914 26.016 1 92.88 267 ILE B N 1
ATOM 4372 C CA . ILE B 1 267 ? -3.021 12.844 27.25 1 92.88 267 ILE B CA 1
ATOM 4373 C C . ILE B 1 267 ? -3.443 11.609 28.047 1 92.88 267 ILE B C 1
ATOM 4375 O O . ILE B 1 267 ? -4.633 11.289 28.125 1 92.88 267 ILE B O 1
ATOM 4379 N N . LYS B 1 268 ? -2.375 10.828 28.422 1 78.88 268 LYS B N 1
ATOM 4380 C CA . LYS B 1 268 ? -2.631 9.68 29.281 1 78.88 268 LYS B CA 1
ATOM 4381 C C . LYS B 1 268 ? -3.262 10.117 30.609 1 78.88 268 LYS B C 1
ATOM 4383 O O . LYS B 1 268 ? -2.781 11.047 31.25 1 78.88 268 LYS B O 1
ATOM 4388 N N . LYS B 1 269 ? -4.555 9.695 30.781 1 67.44 269 LYS B N 1
ATOM 4389 C CA . LYS B 1 269 ? -5.141 9.961 32.094 1 67.44 269 LYS B CA 1
ATOM 4390 C C . LYS B 1 269 ? -4.375 9.242 33.188 1 67.44 269 LYS B C 1
ATOM 4392 O O . LYS B 1 269 ? -3.947 8.102 33.031 1 67.44 269 LYS B O 1
ATOM 4397 N N . GLU B 1 270 ? -3.527 9.797 33.938 1 56.38 270 GLU B N 1
ATOM 4398 C CA . GLU B 1 270 ? -2.98 9.188 35.156 1 56.38 270 GLU B CA 1
ATOM 4399 C C . GLU B 1 270 ? -4.062 8.461 35.938 1 56.38 270 GLU B C 1
ATOM 4401 O O . GLU B 1 270 ? -5.156 8.992 36.156 1 56.38 270 GLU B O 1
ATOM 4406 N N . LYS B 1 271 ? -3.938 7.25 36.125 1 40.84 271 LYS B N 1
ATOM 4407 C CA . LYS B 1 271 ? -4.777 6.527 37.094 1 40.84 271 LYS B CA 1
ATOM 4408 C C . LYS B 1 271 ? -4.672 7.137 38.5 1 40.84 271 LYS B C 1
ATOM 4410 O O . LYS B 1 271 ? -3.59 7.539 38.906 1 40.84 271 LYS B O 1
#

Sequence (542 aa):
MSDIVKGYYDENAQHEWERLDNSYRKVEFLSTLYLIDKYFPKEGKLCDIGCGPGRYSIEMLKKGYDVTLFELSSEELKIAKEKIKSEGLEAEEFICDTALNIHRLEDKKFNGILIMGPMYHLYKKEDRLKVLKEARKKLTDDGVALISYINSIGTLKAGLTEFYETFEKIDNVYNYLGEQVFDETESFTEVYFTTPDTALKEIEEAGFKIISYGGAESFLSGLHLPLKKVYEENRAVYDNFVKVAVEKCELPQYRDATEHLNIVVGIKKEKMSDIVKGYYDENAQHEWERLDNSYRKVEFLSTLYLIDKYFPKEGKLCDIGCGPGRYSIEMLKKGYDVTLFELSSEELKIAKEKIKSEGLEAEEFICDTALNIHRLEDKKFNGILIMGPMYHLYKKEDRLKVLKEARKKLTDDGVALISYINSIGTLKAGLTEFYETFEKIDNVYNYLGEQVFDETESFTEVYFTTPDTALKEIEEAGFKIISYGGAESFLSGLHLPLKKVYEENRAVYDNFVKVAVEKCELPQYRDATEHLNIVVGIKKEK

Nearest PDB structures (foldseek):
  5h02-assembly1_A  TM=6.769E-01  e=2.319E-10  Methanohalophilus portucalensis FDF-1
  5gwx-assembly1_A  TM=6.695E-01  e=2.052E-10  Methanohalophilus portucalensis FDF-1
  5hil-assembly1_A  TM=6.849E-01  e=8.356E-10  Methanohalophilus portucalensis FDF-1
  5him-assembly1_A  TM=6.704E-01  e=5.794E-10  Methanohalophilus portucalensis FDF-1
  2o57-assembly2_D  TM=6.261E-01  e=4.824E-10  Galdieria sulphuraria

InterPro domains:
  IPR029063 S-adenosyl-L-methionine-dependent methyltransferase superfamily [G3DSA:3.40.50.150] (6-269)
  IPR029063 S-adenosyl-L-methionine-dependent methyltransferase superfamily [SSF53335] (8-213)
  IPR041698 Methyltransferase domain 25 [PF13649] (48-143)
  IPR050723 Cyclopropane Fatty Acid Synthase/Methyltransferase [PTHR43667] (36-151)

pLDDT: mean 93.58, std 9.72, range [40.84, 98.88]

Foldseek 3Di:
DLVLVQVVCLVCLVVVVCVCVALQNVLLVLLLVVVCVVQADQEEEEEEAQCRLNPVVLVVQVSHYQYEYEHQHPNSLVNNCVVCVVVVTDHPYYHHDHLLVLLPPDFQHTQEYEADPNLFQPQDLVSNLSSLLSVQRRHHQNHKYKHKAFALLLVLLLCVPPPVVCPPPVVSSVPSVAWDWDPVVGDSHTGTHHFPVVVVVSNVVSQWAWPAKFASSFPCRSVSPVLSVCVVVPVVVNVVVSVVRSVCRRPPVGGRRHRMMMTMTHHPDDD/DLVLVQVLCLVCLVVVVCVCVALQNVLLVLLVVVVCVVQADQEEEEEEAQCRLNPVVLVVQVSPYQYEYEHQHPNSLVNNVVVCVVVVTDHPYYHHDHLLVLLPPDFQHHQEYEAPPNLFQPQDLVSNLSSLLSVQRRHHQNHKYKHKAFALLLVLLLCVPPPVVCPPPVVSSVPSVAWDWDPVVGDSHTGTHHFPVVVVVSNVVSQWAWPAKFASSFPCRSVSPVLSVCVVVPVVVNVVVSVVRSVCRRPPVGGRRHRMMMTMTHHPDDD

Solvent-accessible surface area (backbone atoms only — not comparable to full-atom values): 26346 Å² total; per-residue (Å²): 110,67,60,61,51,30,51,51,41,42,76,40,27,69,56,58,58,53,50,53,72,39,80,58,43,32,34,35,56,50,19,48,49,50,51,44,68,71,66,40,69,80,59,46,33,28,36,30,38,38,36,50,42,24,68,65,54,48,55,41,44,75,60,56,30,45,32,31,38,31,18,56,23,63,52,13,41,51,47,18,52,50,53,33,46,75,70,74,48,80,64,73,42,82,43,77,40,54,68,84,52,52,72,75,54,66,65,49,59,20,37,29,38,38,33,56,50,52,54,26,52,39,66,47,66,70,58,41,40,48,36,47,36,39,51,57,50,24,30,27,80,85,13,30,34,41,39,31,38,40,18,19,50,8,36,52,36,35,28,54,67,76,52,38,76,69,27,56,46,50,66,52,56,59,46,28,73,37,65,39,78,33,48,66,89,73,36,103,36,44,33,25,28,32,35,61,71,57,49,53,49,50,45,45,72,38,55,41,32,78,75,48,53,26,0,26,34,8,69,51,40,45,35,50,66,46,49,45,50,34,47,76,75,37,51,58,30,35,53,35,52,47,52,51,27,32,75,45,13,57,39,78,53,27,22,58,33,5,38,36,33,38,35,31,30,30,54,60,77,76,128,109,67,62,60,50,29,51,50,42,42,76,39,26,68,57,59,57,53,49,54,72,38,81,58,45,31,35,36,56,50,19,50,50,48,51,43,68,70,66,40,70,80,58,44,32,28,37,30,37,38,36,48,42,24,68,65,55,48,56,42,42,75,59,56,31,45,33,32,40,32,17,56,24,63,52,13,42,50,47,18,53,51,54,33,45,75,70,73,48,79,66,73,42,81,43,77,42,54,69,83,52,54,70,75,55,65,65,50,59,20,36,30,37,36,34,57,50,52,54,24,52,39,66,47,67,70,58,42,41,50,37,48,38,39,51,57,50,23,32,27,79,85,14,30,34,41,40,31,38,38,18,18,51,8,37,50,36,34,29,54,69,77,50,37,76,67,28,58,46,52,67,51,56,60,45,29,73,36,66,39,74,34,48,65,89,73,36,103,37,46,33,23,28,31,34,61,71,56,51,53,50,51,45,44,73,38,56,40,32,78,73,48,53,25,1,27,33,8,70,51,40,45,36,51,66,46,47,46,51,32,48,76,75,37,53,58,30,34,52,34,52,47,52,52,25,34,76,45,14,55,40,78,57,26,21,58,34,6,38,35,33,39,37,32,30,31,53,61,76,79,129

Secondary structure (DSSP, 8-state):
-HHHHHHHHHHTHHHHHHHTTSTTHHHHHHHHHHHHHHHS-SSSEEEEET-TTSHHHHHHHHHT-EEEEEES-HHHHHHHHHHHHHTT---SEEEE--GGGGGGSPTT-EEEEEEESGGGT--SHHHHHHHHHHHHHHEEEEEEEEEEEEBHHHHHHHHHHH-GGGGGSHHHHHHTTS-EEE-TTTSSS-EEEB-HHHHHHHHHHTTEEEEEEEETTGGGTT-HHHHHHHHHH-HHHHHHHHHHHHHTTT-HHHHTTSSEEEEEEEE----/-HHHHHHHHHHTHHHHHHHTTSTTHHHHHHHHHHHHHHHS-SSSEEEEET-TTSHHHHHHHHHT-EEEEEES-HHHHHHHHHHHHHTT---SEEEE--GGGGGGSPTT-EEEEEEESGGGT--SHHHHHHHHHHHHHHEEEEEEEEEEEEBHHHHHHHHHHH-GGGGGSHHHHHHTTS-EEE-TTTSSS-EEEB-HHHHHHHHHHTTEEEEEEEETTGGGTT-HHHHHHHHHH-HHHHHHHHHHH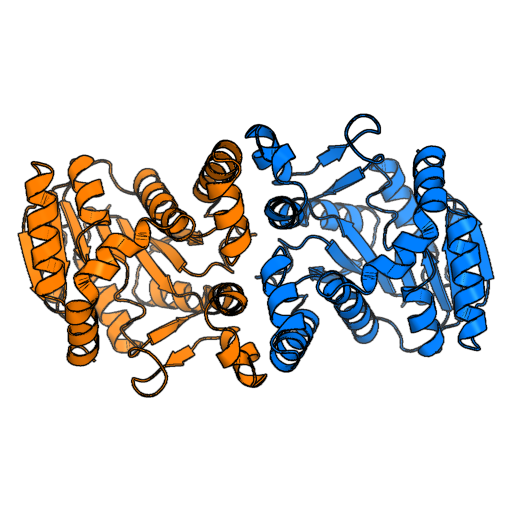HHTTT-HHHHTTSSEEEEEEEE----